Protein AF-A0A7V4M4A0-F1 (afdb_monomer)

Radius of gyration: 26.77 Å; Cα contacts (8 Å, |Δi|>4): 1005; chains: 1; bounding box: 68×68×78 Å

Structure (mmCIF, N/CA/C/O backbone):
data_AF-A0A7V4M4A0-F1
#
_entry.id   AF-A0A7V4M4A0-F1
#
loop_
_atom_site.group_PDB
_atom_site.id
_atom_site.type_symbol
_atom_site.label_atom_id
_atom_site.label_alt_id
_atom_site.label_comp_id
_atom_site.label_asym_id
_atom_site.label_entity_id
_atom_site.label_seq_id
_atom_site.pdbx_PDB_ins_code
_atom_site.Cartn_x
_atom_site.Cartn_y
_atom_site.Cartn_z
_atom_site.occupancy
_atom_site.B_iso_or_equiv
_atom_site.auth_seq_id
_atom_site.auth_comp_id
_atom_site.auth_asym_id
_atom_site.auth_atom_id
_atom_site.pdbx_PDB_model_num
ATOM 1 N N . MET A 1 1 ? 25.056 16.901 38.809 1.00 36.78 1 MET A N 1
ATOM 2 C CA . MET A 1 1 ? 25.276 16.638 37.364 1.00 36.78 1 MET A CA 1
ATOM 3 C C . MET A 1 1 ? 24.576 15.373 36.858 1.00 36.78 1 MET A C 1
ATOM 5 O O . MET A 1 1 ? 24.394 15.278 35.654 1.00 36.78 1 MET A O 1
ATOM 9 N N . ALA A 1 2 ? 24.150 14.445 37.730 1.00 29.11 2 ALA A N 1
ATOM 10 C CA . ALA A 1 2 ? 23.311 13.299 37.349 1.00 29.11 2 ALA A CA 1
ATOM 11 C C . ALA A 1 2 ? 21.798 13.633 37.328 1.00 29.11 2 ALA A C 1
ATOM 13 O O . ALA A 1 2 ? 21.113 13.252 36.388 1.00 29.11 2 ALA A O 1
ATOM 14 N N . GLU A 1 3 ? 21.298 14.455 38.261 1.00 29.81 3 GLU A N 1
ATOM 15 C CA . GLU A 1 3 ? 19.869 14.844 38.322 1.00 29.81 3 GLU A CA 1
ATOM 16 C C . GLU A 1 3 ? 19.389 15.729 37.155 1.00 29.81 3 GLU A C 1
ATOM 18 O O . GLU A 1 3 ? 18.207 15.751 36.824 1.00 29.81 3 GLU A O 1
ATOM 23 N N . THR A 1 4 ? 20.288 16.447 36.475 1.00 33.97 4 THR A N 1
ATOM 24 C CA . THR A 1 4 ? 19.923 17.304 35.335 1.00 33.97 4 THR A CA 1
ATOM 25 C C . THR A 1 4 ? 19.740 16.543 34.017 1.00 33.97 4 THR A C 1
ATOM 27 O O . THR A 1 4 ? 19.188 17.108 33.074 1.00 33.97 4 THR A O 1
ATOM 30 N N . LEU A 1 5 ? 20.163 15.275 33.935 1.00 31.19 5 LEU A N 1
ATOM 31 C CA . LEU A 1 5 ? 19.999 14.438 32.738 1.00 31.19 5 LEU A CA 1
ATOM 32 C C . LEU A 1 5 ? 18.727 13.570 32.783 1.00 31.19 5 LEU A C 1
ATOM 34 O O . LEU A 1 5 ? 18.155 13.300 31.728 1.00 31.19 5 LEU A O 1
ATOM 38 N N . GLU A 1 6 ? 18.223 13.211 33.969 1.00 33.25 6 GLU A N 1
ATOM 39 C CA . GLU A 1 6 ? 16.968 12.449 34.115 1.00 33.25 6 GLU A CA 1
ATOM 40 C C . GLU A 1 6 ? 15.721 13.299 33.804 1.00 33.25 6 GLU A C 1
ATOM 42 O O . GLU A 1 6 ? 14.839 12.859 33.062 1.00 33.25 6 GLU A O 1
ATOM 47 N N . GLY A 1 7 ? 15.691 14.568 34.230 1.00 28.78 7 GLY A N 1
ATOM 48 C CA . GLY A 1 7 ? 14.547 15.462 33.982 1.00 28.78 7 GLY A CA 1
ATOM 49 C C . GLY A 1 7 ? 14.320 15.835 32.505 1.00 28.78 7 GLY A C 1
ATOM 50 O O . GLY A 1 7 ? 13.196 16.143 32.099 1.00 28.78 7 GLY A O 1
ATOM 51 N N . ALA A 1 8 ? 15.359 15.777 31.664 1.00 36.72 8 ALA A N 1
ATOM 52 C CA . ALA A 1 8 ? 15.239 16.052 30.229 1.00 36.72 8 ALA A CA 1
ATOM 53 C C . ALA A 1 8 ? 14.613 14.875 29.452 1.00 36.72 8 ALA A C 1
ATOM 55 O O . ALA A 1 8 ? 13.876 15.094 28.485 1.00 36.72 8 ALA A O 1
ATOM 56 N N . GLY A 1 9 ? 14.872 13.636 29.891 1.00 34.28 9 GLY A N 1
ATOM 57 C CA . GLY A 1 9 ? 14.317 12.413 29.302 1.00 34.28 9 GLY A CA 1
ATOM 58 C C . GLY A 1 9 ? 12.838 12.208 29.639 1.00 34.28 9 GLY A C 1
ATOM 59 O O . GLY A 1 9 ? 12.037 11.932 28.741 1.00 34.28 9 GLY A O 1
ATOM 60 N N . GLU A 1 10 ? 12.448 12.435 30.900 1.00 37.16 10 GLU A N 1
ATOM 61 C CA . GLU A 1 10 ? 11.044 12.353 31.338 1.00 37.16 10 GLU A CA 1
ATOM 62 C C . GLU A 1 10 ? 10.163 13.412 30.661 1.00 37.16 10 GLU A C 1
ATOM 64 O O . GLU A 1 10 ? 9.041 13.121 30.236 1.00 37.16 10 GLU A O 1
ATOM 69 N N . GLY A 1 11 ? 10.686 14.627 30.463 1.00 36.00 11 GLY A N 1
ATOM 70 C CA . GLY A 1 11 ? 9.971 15.704 29.780 1.00 36.00 11 GLY A CA 1
ATOM 71 C C . GLY A 1 11 ? 9.702 15.426 28.297 1.00 36.00 11 GLY A C 1
ATOM 72 O O . GLY A 1 11 ? 8.648 15.812 27.786 1.00 36.00 11 GLY A O 1
ATOM 73 N N . LEU A 1 12 ? 10.616 14.747 27.595 1.00 40.81 12 LEU A N 1
ATOM 74 C CA . LEU A 1 12 ? 10.435 14.370 26.190 1.00 40.81 12 LEU A CA 1
ATOM 75 C C . LEU A 1 12 ? 9.407 13.242 26.046 1.00 40.81 12 LEU A C 1
ATOM 77 O O . LEU A 1 12 ? 8.501 13.351 25.222 1.00 40.81 12 LEU A O 1
ATOM 81 N N . LEU A 1 13 ? 9.506 12.201 26.874 1.00 39.19 13 LEU A N 1
ATOM 82 C CA . LEU A 1 13 ? 8.596 11.053 26.851 1.00 39.19 13 LEU A CA 1
ATOM 83 C C . LEU A 1 13 ? 7.166 11.451 27.251 1.00 39.19 13 LEU A C 1
ATOM 85 O O . LEU A 1 13 ? 6.223 11.145 26.525 1.00 39.19 13 LEU A O 1
ATOM 89 N N . ALA A 1 14 ? 6.999 12.255 28.307 1.00 42.16 14 ALA A N 1
ATOM 90 C CA . ALA A 1 14 ? 5.688 12.765 28.714 1.00 42.16 14 ALA A CA 1
ATOM 91 C C . ALA A 1 14 ? 5.077 13.748 27.691 1.00 42.16 14 ALA A C 1
ATOM 93 O O . ALA A 1 14 ? 3.857 13.798 27.516 1.00 42.16 14 ALA A O 1
ATOM 94 N N . ARG A 1 15 ? 5.904 14.530 26.976 1.00 40.25 15 ARG A N 1
ATOM 95 C CA . ARG A 1 15 ? 5.452 15.380 25.855 1.00 40.25 15 ARG A CA 1
ATOM 96 C C . ARG A 1 15 ? 5.058 14.563 24.626 1.00 40.25 15 ARG A C 1
ATOM 98 O O . ARG A 1 15 ? 4.129 14.962 23.925 1.00 40.25 15 ARG A O 1
ATOM 105 N N . LEU A 1 16 ? 5.734 13.444 24.370 1.00 37.09 16 LEU A N 1
ATOM 106 C CA . LEU A 1 16 ? 5.383 12.509 23.304 1.00 37.09 16 LEU A CA 1
ATOM 107 C C . LEU A 1 16 ? 4.073 11.781 23.625 1.00 37.09 16 LEU A C 1
ATOM 109 O O . LEU A 1 16 ? 3.222 11.706 22.747 1.00 37.09 16 LEU A O 1
ATOM 113 N N . ASP A 1 17 ? 3.844 11.358 24.869 1.00 41.72 17 ASP A N 1
ATOM 114 C CA . ASP A 1 17 ? 2.595 10.698 25.278 1.00 41.72 17 ASP A CA 1
ATOM 115 C C . ASP A 1 17 ? 1.373 11.636 25.226 1.00 41.72 17 ASP A C 1
ATOM 117 O O . ASP A 1 17 ? 0.298 11.234 24.773 1.00 41.72 17 ASP A O 1
ATOM 121 N N . ARG A 1 18 ? 1.536 12.925 25.569 1.00 40.97 18 ARG A N 1
ATOM 122 C CA . ARG A 1 18 ? 0.473 13.945 25.420 1.00 40.97 18 ARG A CA 1
ATOM 123 C C . ARG A 1 18 ? 0.056 14.210 23.966 1.00 40.97 18 ARG A C 1
ATOM 125 O O . ARG A 1 18 ? -1.026 14.742 23.741 1.00 40.97 18 ARG A O 1
ATOM 132 N N . LEU A 1 19 ? 0.863 13.843 22.965 1.00 36.56 19 LEU A N 1
ATOM 133 C CA . LEU A 1 19 ? 0.510 14.017 21.547 1.00 36.56 19 LEU A CA 1
ATOM 134 C C . LEU A 1 19 ? -0.484 12.958 21.019 1.00 36.56 19 LEU A C 1
ATOM 136 O O . LEU A 1 19 ? -0.941 13.092 19.882 1.00 36.56 19 LEU A O 1
ATOM 140 N N . TYR A 1 20 ? -0.853 11.942 21.813 1.00 50.62 20 TYR A N 1
ATOM 141 C CA . TYR A 1 20 ? -1.631 10.771 21.362 1.00 50.62 20 TYR A CA 1
ATOM 142 C C . TYR A 1 20 ? -2.977 10.569 22.103 1.00 50.62 20 TYR A C 1
ATOM 144 O O . TYR A 1 20 ? -3.498 9.462 22.222 1.00 50.62 20 TYR A O 1
ATOM 152 N N . GLU A 1 21 ? -3.587 11.681 22.518 1.00 49.03 21 GLU A N 1
ATOM 153 C CA . GLU A 1 21 ? -4.715 11.866 23.458 1.00 49.03 21 GLU A CA 1
ATOM 154 C C . GLU A 1 21 ? -6.054 11.129 23.169 1.00 49.03 21 GLU A C 1
ATOM 156 O O . GLU A 1 21 ? -6.965 11.175 23.992 1.00 49.03 21 GLU A O 1
ATOM 161 N N . PHE A 1 22 ? -6.221 10.422 22.040 1.00 51.25 22 PHE A N 1
ATOM 162 C CA . PHE A 1 22 ? -7.538 9.906 21.602 1.00 51.25 22 PHE A CA 1
ATOM 163 C C . PHE A 1 22 ? -7.624 8.398 21.370 1.00 51.25 22 PHE A C 1
ATOM 165 O O . PHE A 1 22 ? -8.624 7.921 20.850 1.00 51.25 22 PHE A O 1
ATOM 172 N N . GLU A 1 23 ? -6.628 7.586 21.713 1.00 56.84 23 GLU A N 1
ATOM 173 C CA . GLU A 1 23 ? -6.704 6.141 21.424 1.00 56.84 23 GLU A CA 1
ATOM 174 C C . GLU A 1 23 ? -7.840 5.415 22.166 1.00 56.84 23 GLU A C 1
ATOM 176 O O . GLU A 1 23 ? -8.281 4.367 21.699 1.00 56.84 23 GLU A O 1
ATOM 181 N N . ARG A 1 24 ? -8.341 5.984 23.274 1.00 60.22 24 ARG A N 1
ATOM 182 C CA . ARG A 1 24 ? -9.345 5.368 24.163 1.00 60.22 24 ARG A CA 1
ATOM 183 C C . ARG A 1 24 ? -10.672 6.111 24.285 1.00 60.22 24 ARG A C 1
ATOM 185 O O . ARG A 1 24 ? -11.558 5.649 24.995 1.00 60.22 24 ARG A O 1
ATOM 192 N N . GLN A 1 25 ? -10.819 7.235 23.593 1.00 64.31 25 GLN A N 1
ATOM 193 C CA . GLN A 1 25 ? -11.989 8.101 23.699 1.00 64.31 25 GLN A CA 1
ATOM 194 C C . GLN A 1 25 ? -12.387 8.669 22.329 1.00 64.31 25 GLN A C 1
ATOM 196 O O . GLN A 1 25 ? -11.543 8.715 21.427 1.00 64.31 25 GLN A O 1
ATOM 201 N N . PRO A 1 26 ? -13.659 9.073 22.145 1.00 69.50 26 PRO A N 1
ATOM 202 C CA . PRO A 1 26 ? -14.105 9.758 20.938 1.00 69.50 26 PRO A CA 1
ATOM 203 C C . PRO A 1 26 ? -13.235 10.971 20.599 1.00 69.50 26 PRO A C 1
ATOM 205 O O . PRO A 1 26 ? -12.812 11.714 21.481 1.00 69.50 26 PRO A O 1
ATOM 208 N N . VAL A 1 27 ? -12.987 11.177 19.307 1.00 72.12 27 VAL A N 1
ATOM 209 C CA . VAL A 1 27 ? -12.293 12.372 18.808 1.00 72.12 27 VAL A CA 1
ATOM 210 C C . VAL A 1 27 ? -13.192 13.600 18.970 1.00 72.12 27 VAL A C 1
ATOM 212 O O . VAL A 1 27 ? -14.346 13.568 18.546 1.00 72.12 27 VAL A O 1
ATOM 215 N N . THR A 1 28 ? -12.652 14.680 19.536 1.00 74.50 28 THR A N 1
ATOM 216 C CA . THR A 1 28 ? -13.343 15.968 19.694 1.00 74.50 28 THR A CA 1
ATOM 217 C C . THR A 1 28 ? -13.370 16.784 18.395 1.00 74.50 28 THR A C 1
ATOM 219 O O . THR A 1 28 ? -12.503 16.644 17.525 1.00 74.50 28 THR A O 1
ATOM 222 N N . ASP A 1 29 ? -14.359 17.673 18.260 1.00 72.56 29 ASP A N 1
ATOM 223 C CA . ASP A 1 29 ? -14.612 18.427 17.022 1.00 72.56 29 ASP A CA 1
ATOM 224 C C . ASP A 1 29 ? -13.440 19.329 16.586 1.00 72.56 29 ASP A C 1
ATOM 226 O O . ASP A 1 29 ? -13.189 19.500 15.389 1.00 72.56 29 ASP A O 1
ATOM 230 N N . ASP A 1 30 ? -12.660 19.853 17.537 1.00 71.62 30 ASP A N 1
ATOM 231 C CA . ASP A 1 30 ? -11.490 20.706 17.283 1.00 71.62 30 ASP A CA 1
ATOM 232 C C . ASP A 1 30 ? -10.312 19.952 16.633 1.00 71.62 30 ASP A C 1
ATOM 234 O O . ASP A 1 30 ? -9.398 20.570 16.071 1.00 71.62 30 ASP A O 1
ATOM 238 N N . LYS A 1 31 ? -10.341 18.613 16.669 1.00 75.00 31 LYS A N 1
ATOM 239 C CA . LYS A 1 31 ? -9.304 17.728 16.117 1.00 75.00 31 LYS A CA 1
ATOM 240 C C . LYS A 1 31 ? -9.675 17.126 14.762 1.00 75.00 31 LYS A C 1
ATOM 242 O O . LYS A 1 31 ? -8.852 16.420 14.170 1.00 75.00 31 LYS A O 1
ATOM 247 N N . LEU A 1 32 ? -10.879 17.398 14.249 1.00 79.94 32 LEU A N 1
ATOM 248 C CA . LEU A 1 32 ? -11.332 16.871 12.962 1.00 79.94 32 LEU A CA 1
ATOM 249 C C . LEU A 1 32 ? -10.499 17.416 11.795 1.00 79.94 32 LEU A C 1
ATOM 251 O O . LEU A 1 32 ? -10.220 18.614 11.686 1.00 79.94 32 LEU A O 1
ATOM 255 N N . GLN A 1 33 ? -10.169 16.532 10.859 1.00 81.62 33 GLN A N 1
ATOM 256 C CA . GLN A 1 33 ? -9.260 16.821 9.756 1.00 81.62 33 GLN A CA 1
ATOM 257 C C . GLN A 1 33 ? -10.011 17.152 8.452 1.00 81.62 33 GLN A C 1
ATOM 259 O O . GLN A 1 33 ? -11.115 16.652 8.208 1.00 81.62 33 GLN A O 1
ATOM 264 N N . PRO A 1 34 ? -9.464 18.039 7.599 1.00 80.69 34 PRO A N 1
ATOM 265 C CA . PRO A 1 34 ? -10.034 18.337 6.285 1.00 80.69 34 PRO A CA 1
ATOM 266 C C . PRO A 1 34 ? -9.833 17.172 5.303 1.00 80.69 34 PRO A C 1
ATOM 268 O O . PRO A 1 34 ? -8.955 16.342 5.494 1.00 80.69 34 PRO A O 1
ATOM 271 N N . GLY A 1 35 ? -10.594 17.140 4.206 1.00 77.69 35 GLY A N 1
ATOM 272 C CA . GLY A 1 35 ? -10.489 16.080 3.192 1.00 77.69 35 GLY A CA 1
ATOM 273 C C . GLY A 1 35 ? -9.088 15.904 2.589 1.00 77.69 35 GLY A C 1
ATOM 274 O O . GLY A 1 35 ? -8.631 14.782 2.408 1.00 77.69 35 GLY A O 1
ATOM 275 N N . ALA A 1 36 ? -8.357 17.007 2.384 1.00 78.69 36 ALA A N 1
ATOM 276 C CA . ALA A 1 36 ? -6.980 16.980 1.882 1.00 78.69 36 ALA A CA 1
ATOM 277 C C . ALA A 1 36 ? -6.018 16.168 2.770 1.00 78.69 36 ALA A C 1
ATOM 279 O O . ALA A 1 36 ? -5.083 15.563 2.257 1.00 78.69 36 ALA A O 1
ATOM 280 N N . TYR A 1 37 ? -6.267 16.111 4.085 1.00 82.31 37 TYR A N 1
ATOM 281 C CA . TYR A 1 37 ? -5.500 15.254 4.990 1.00 82.31 37 TYR A CA 1
ATOM 282 C C . TYR A 1 37 ? -5.678 13.777 4.621 1.00 82.31 37 TYR A C 1
ATOM 284 O O . TYR A 1 37 ? -4.694 13.063 4.473 1.00 82.31 37 TYR A O 1
ATOM 292 N N . PHE A 1 38 ? -6.920 13.337 4.398 1.00 84.81 38 PHE A N 1
ATOM 293 C CA . PHE A 1 38 ? -7.221 11.959 4.005 1.00 84.81 38 PHE A CA 1
ATOM 294 C C . PHE A 1 38 ? -6.651 11.630 2.628 1.00 84.81 38 PHE A C 1
ATOM 296 O O . PHE A 1 38 ? -6.048 10.577 2.471 1.00 84.81 38 PHE A O 1
ATOM 303 N N . ALA A 1 39 ? -6.765 12.545 1.660 1.00 86.00 39 ALA A N 1
ATOM 304 C CA . ALA A 1 39 ? -6.160 12.361 0.343 1.00 86.00 39 ALA A CA 1
ATOM 305 C C . ALA A 1 39 ? -4.638 12.156 0.442 1.00 86.00 39 ALA A C 1
ATOM 307 O O . ALA A 1 39 ? -4.105 11.231 -0.164 1.00 86.00 39 ALA A O 1
ATOM 308 N N . GLY A 1 40 ? -3.947 12.977 1.243 1.00 81.12 40 GLY A N 1
ATOM 309 C CA . GLY A 1 40 ? -2.503 12.866 1.459 1.00 81.12 40 GLY A CA 1
ATOM 310 C C . GLY A 1 40 ? -2.094 11.581 2.179 1.00 81.12 40 GLY A C 1
ATOM 311 O O . GLY A 1 40 ? -1.136 10.938 1.760 1.00 81.12 40 GLY A O 1
ATOM 312 N N . VAL A 1 41 ? -2.833 11.179 3.218 1.00 82.12 41 VAL A N 1
ATOM 313 C CA . VAL A 1 41 ? -2.583 9.925 3.949 1.00 82.12 41 VAL A CA 1
ATOM 314 C C . VAL A 1 41 ? -2.772 8.711 3.036 1.00 82.12 41 VAL A C 1
ATOM 316 O O . VAL A 1 41 ? -1.855 7.905 2.931 1.00 82.12 41 VAL A O 1
ATOM 319 N N . TYR A 1 42 ? -3.896 8.613 2.315 1.00 87.06 42 TYR A N 1
ATOM 320 C CA . TYR A 1 42 ? -4.141 7.492 1.398 1.00 87.06 42 TYR A CA 1
ATOM 321 C C . TYR A 1 42 ? -3.139 7.457 0.246 1.00 87.06 42 TYR A C 1
ATOM 323 O O . TYR A 1 42 ? -2.686 6.384 -0.136 1.00 87.06 42 TYR A O 1
ATOM 331 N N . SER A 1 43 ? -2.751 8.621 -0.279 1.00 86.25 43 SER A N 1
ATOM 332 C CA . SER A 1 43 ? -1.691 8.700 -1.287 1.00 86.25 43 SER A CA 1
ATOM 333 C C . SER A 1 43 ? -0.365 8.167 -0.734 1.00 86.25 43 SER A C 1
ATOM 335 O O . SER A 1 43 ? 0.247 7.296 -1.337 1.00 86.25 43 SER A O 1
ATOM 337 N N . GLY A 1 44 ? 0.075 8.648 0.431 1.00 78.19 44 GLY A N 1
ATOM 338 C CA . GLY A 1 44 ? 1.350 8.233 1.028 1.00 78.19 44 GLY A CA 1
ATOM 339 C C . GLY A 1 44 ? 1.390 6.775 1.489 1.00 78.19 44 GLY A C 1
ATOM 340 O O . GLY A 1 44 ? 2.465 6.181 1.507 1.00 78.19 44 GLY A O 1
ATOM 341 N N . GLU A 1 45 ? 0.243 6.203 1.860 1.00 83.56 45 GLU A N 1
ATOM 342 C CA . GLU A 1 45 ? 0.147 4.815 2.320 1.00 83.56 45 GLU A CA 1
ATOM 343 C C . GLU A 1 45 ? 0.085 3.804 1.168 1.00 83.56 45 GLU A C 1
ATOM 345 O O . GLU A 1 45 ? 0.679 2.735 1.295 1.00 83.56 45 GLU A O 1
ATOM 350 N N . HIS A 1 46 ? -0.601 4.138 0.065 1.00 88.88 46 HIS A N 1
ATOM 351 C CA . HIS A 1 46 ? -0.891 3.207 -1.038 1.00 88.88 46 HIS A CA 1
ATOM 352 C C . HIS A 1 46 ? -0.108 3.475 -2.328 1.00 88.88 46 HIS A C 1
ATOM 354 O O . HIS A 1 46 ? -0.149 2.662 -3.244 1.00 88.88 46 HIS A O 1
ATOM 360 N N . ILE A 1 47 ? 0.618 4.589 -2.438 1.00 89.75 47 ILE A N 1
ATOM 361 C CA . ILE A 1 47 ? 1.701 4.709 -3.423 1.00 89.75 47 ILE A CA 1
ATOM 362 C C . ILE A 1 47 ? 2.946 4.156 -2.736 1.00 89.75 47 ILE A C 1
ATOM 364 O O . ILE A 1 47 ? 3.736 4.893 -2.146 1.00 89.75 47 ILE A O 1
ATOM 368 N N . ALA A 1 48 ? 3.039 2.835 -2.719 1.00 86.44 48 ALA A N 1
ATOM 369 C CA . ALA A 1 48 ? 3.873 2.085 -1.804 1.00 86.44 48 ALA A CA 1
ATOM 370 C C . ALA A 1 48 ? 4.906 1.215 -2.535 1.00 86.44 48 ALA A C 1
ATOM 372 O O . ALA A 1 48 ? 5.026 1.176 -3.763 1.00 86.44 48 ALA A O 1
ATOM 373 N N . ALA A 1 49 ? 5.747 0.548 -1.748 1.00 82.25 49 ALA A N 1
ATOM 374 C CA . ALA A 1 49 ? 6.713 -0.415 -2.272 1.00 82.25 49 ALA A CA 1
ATOM 375 C C . ALA A 1 49 ? 6.031 -1.660 -2.858 1.00 82.25 49 ALA A C 1
ATOM 377 O O . ALA A 1 49 ? 6.578 -2.299 -3.762 1.00 82.25 49 ALA A O 1
ATOM 378 N N . THR A 1 50 ? 4.846 -2.001 -2.346 1.00 85.06 50 THR A N 1
ATOM 379 C CA . THR A 1 50 ? 4.025 -3.114 -2.828 1.00 85.06 50 THR A CA 1
ATOM 380 C C . THR A 1 50 ? 3.726 -3.002 -4.317 1.00 85.06 50 THR A C 1
ATOM 382 O O . THR A 1 50 ? 3.663 -4.020 -4.995 1.00 85.06 50 THR A O 1
ATOM 385 N N . GLU A 1 51 ? 3.616 -1.787 -4.847 1.00 91.44 51 GLU A N 1
ATOM 386 C CA . GLU A 1 51 ? 3.199 -1.495 -6.215 1.00 91.44 51 GLU A CA 1
ATOM 387 C C . GLU A 1 51 ? 4.206 -2.025 -7.231 1.00 91.44 51 GLU A C 1
ATOM 389 O O . GLU A 1 51 ? 3.806 -2.567 -8.261 1.00 91.44 51 GLU A O 1
ATOM 394 N N . PHE A 1 52 ? 5.502 -1.944 -6.909 1.00 88.88 52 PHE A N 1
ATOM 395 C CA . PHE A 1 52 ? 6.565 -2.516 -7.736 1.00 88.88 52 PHE A CA 1
ATOM 396 C C . PHE A 1 52 ? 6.482 -4.044 -7.803 1.00 88.88 52 PHE A C 1
ATOM 398 O O . PHE A 1 52 ? 6.743 -4.623 -8.854 1.00 88.88 52 PHE A O 1
ATOM 405 N N . VAL A 1 53 ? 6.099 -4.693 -6.698 1.00 88.12 53 VAL A N 1
ATOM 406 C CA . VAL A 1 53 ? 5.977 -6.157 -6.626 1.00 88.12 53 VAL A CA 1
ATOM 407 C C . VAL A 1 53 ? 4.691 -6.620 -7.313 1.00 88.12 53 VAL A C 1
ATOM 409 O O . VAL A 1 53 ? 4.720 -7.508 -8.158 1.00 88.12 53 VAL A O 1
ATOM 412 N N . ILE A 1 54 ? 3.555 -6.010 -6.972 1.00 91.06 54 ILE A N 1
ATOM 413 C CA . ILE A 1 54 ? 2.228 -6.419 -7.442 1.00 91.06 54 ILE A CA 1
ATOM 414 C C . ILE A 1 54 ? 2.059 -6.138 -8.939 1.00 91.06 54 ILE A C 1
ATOM 416 O O . ILE A 1 54 ? 1.575 -7.003 -9.668 1.00 91.06 54 ILE A O 1
ATOM 420 N N . GLY A 1 55 ? 2.500 -4.973 -9.426 1.00 91.06 55 GLY A N 1
ATOM 421 C CA . GLY A 1 55 ? 2.427 -4.656 -10.854 1.00 91.06 55 GLY A CA 1
ATOM 422 C C . GLY A 1 55 ? 3.205 -5.655 -11.716 1.00 91.06 55 GLY A C 1
ATOM 423 O O . GLY A 1 55 ? 2.687 -6.150 -12.720 1.00 91.06 55 GLY A O 1
ATOM 424 N N . ALA A 1 56 ? 4.412 -6.029 -11.278 1.00 89.06 56 ALA A N 1
ATOM 425 C CA . ALA A 1 56 ? 5.220 -7.073 -11.908 1.00 89.06 56 ALA A CA 1
ATOM 426 C C . ALA A 1 56 ? 4.608 -8.482 -11.756 1.00 89.06 56 ALA A C 1
ATOM 428 O O . ALA A 1 56 ? 4.750 -9.335 -12.639 1.00 89.06 56 ALA A O 1
ATOM 429 N N . ALA A 1 57 ? 3.885 -8.738 -10.664 1.00 87.75 57 ALA A N 1
ATOM 430 C CA . ALA A 1 57 ? 3.209 -10.009 -10.442 1.00 87.75 57 ALA A CA 1
ATOM 431 C C . ALA A 1 57 ? 2.095 -10.257 -11.472 1.00 87.75 57 ALA A C 1
ATOM 433 O O . ALA A 1 57 ? 1.996 -11.374 -11.968 1.00 87.75 57 ALA A O 1
ATOM 434 N N . PHE A 1 58 ? 1.307 -9.250 -11.874 1.00 90.56 58 PHE A N 1
ATOM 435 C CA . PHE A 1 58 ? 0.275 -9.449 -12.911 1.00 90.56 58 PHE A CA 1
ATOM 436 C C . PHE A 1 58 ? 0.851 -9.875 -14.263 1.00 90.56 58 PHE A C 1
ATOM 438 O O . PHE A 1 58 ? 0.231 -10.664 -14.974 1.00 90.56 58 PHE A O 1
ATOM 445 N N . VAL A 1 59 ? 2.048 -9.387 -14.600 1.00 90.50 59 VAL A N 1
ATOM 446 C CA . VAL A 1 59 ? 2.801 -9.849 -15.774 1.00 90.50 59 VAL A CA 1
ATOM 447 C C . VAL A 1 59 ? 3.213 -11.312 -15.589 1.00 90.50 59 VAL A C 1
ATOM 449 O O . VAL A 1 59 ? 2.959 -12.149 -16.451 1.00 90.50 59 VAL A O 1
ATOM 452 N N . SER A 1 60 ? 3.793 -11.641 -14.433 1.00 85.88 60 SER A N 1
ATOM 453 C CA . SER A 1 60 ? 4.322 -12.983 -14.146 1.00 85.88 60 SER A CA 1
ATOM 454 C C . SER A 1 60 ? 3.236 -14.062 -14.032 1.00 85.88 60 SER A C 1
ATOM 456 O O . SER A 1 60 ? 3.455 -15.199 -14.439 1.00 85.88 60 SER A O 1
ATOM 458 N N . PHE A 1 61 ? 2.051 -13.717 -13.523 1.00 86.31 61 PHE A N 1
ATOM 459 C CA . PHE A 1 61 ? 0.908 -14.627 -13.384 1.00 86.31 61 PHE A CA 1
ATOM 460 C C . PHE A 1 61 ? -0.010 -14.658 -14.620 1.00 86.31 61 PHE A C 1
ATOM 462 O O . PHE A 1 61 ? -1.135 -15.156 -14.550 1.00 86.31 61 PHE A O 1
ATOM 469 N N . GLY A 1 62 ? 0.476 -14.166 -15.767 1.00 86.00 62 GLY A N 1
ATOM 470 C CA . GLY A 1 62 ? -0.172 -14.379 -17.062 1.00 86.00 62 GLY A CA 1
ATOM 471 C C . GLY A 1 62 ? -1.514 -13.668 -17.206 1.00 86.00 62 GLY A C 1
ATOM 472 O O . GLY A 1 62 ? -2.408 -14.185 -17.875 1.00 86.00 62 GLY A O 1
ATOM 473 N N . ALA A 1 63 ? -1.683 -12.500 -16.582 1.00 92.06 63 ALA A N 1
ATOM 474 C CA . ALA A 1 63 ? -2.879 -11.699 -16.804 1.00 92.06 63 ALA A CA 1
ATOM 475 C C . ALA A 1 63 ? -2.893 -11.143 -18.237 1.00 92.06 63 ALA A C 1
ATOM 477 O O . ALA A 1 63 ? -1.851 -10.778 -18.790 1.00 92.06 63 ALA A O 1
ATOM 478 N N . ALA A 1 64 ? -4.077 -11.069 -18.845 1.00 95.25 64 ALA A N 1
ATOM 479 C CA . ALA A 1 64 ? -4.266 -10.395 -20.127 1.00 95.25 64 ALA A CA 1
ATOM 480 C C . ALA A 1 64 ? -4.405 -8.875 -19.932 1.00 95.25 64 ALA A C 1
ATOM 482 O O . ALA A 1 64 ? -4.918 -8.415 -18.913 1.00 95.25 64 ALA A O 1
ATOM 483 N N . ALA A 1 65 ? -4.002 -8.073 -20.924 1.00 96.00 65 ALA A N 1
ATOM 484 C CA . ALA A 1 65 ? -4.045 -6.608 -20.820 1.00 96.00 65 ALA A CA 1
ATOM 485 C C . ALA A 1 65 ? -5.445 -6.048 -20.489 1.00 96.00 65 ALA A C 1
ATOM 487 O O . ALA A 1 65 ? -5.571 -5.141 -19.665 1.00 96.00 65 ALA A O 1
ATOM 488 N N . SER A 1 66 ? -6.505 -6.605 -21.088 1.00 95.44 66 SER A N 1
ATOM 489 C CA . SER A 1 66 ? -7.897 -6.233 -20.785 1.00 95.44 66 SER A CA 1
ATOM 490 C C . SER A 1 66 ? -8.277 -6.538 -19.343 1.00 95.44 66 SER A C 1
ATOM 492 O O . SER A 1 66 ? -8.935 -5.728 -18.692 1.00 95.44 66 SER A O 1
ATOM 494 N N . ASP A 1 67 ? -7.832 -7.687 -18.847 1.00 96.38 67 ASP A N 1
ATOM 495 C CA . ASP A 1 67 ? -8.154 -8.193 -17.519 1.00 96.38 67 ASP A CA 1
ATOM 496 C C . ASP A 1 67 ? -7.489 -7.338 -16.449 1.00 96.38 67 ASP A C 1
ATOM 498 O O . ASP A 1 67 ? -8.122 -7.007 -15.449 1.00 96.38 67 ASP A O 1
ATOM 502 N N . VAL A 1 68 ? -6.251 -6.905 -16.703 1.00 96.50 68 VAL A N 1
ATOM 503 C CA . VAL A 1 68 ? -5.545 -5.958 -15.840 1.00 96.50 68 VAL A CA 1
ATOM 504 C C . VAL A 1 68 ? -6.270 -4.618 -15.811 1.00 96.50 68 VAL A C 1
ATOM 506 O O . VAL A 1 68 ? -6.694 -4.185 -14.746 1.00 96.50 68 VAL A O 1
ATOM 509 N N . LEU A 1 69 ? -6.479 -3.961 -16.955 1.00 96.56 69 LEU A N 1
ATOM 510 C CA . LEU A 1 69 ? -7.063 -2.615 -16.949 1.00 96.56 69 LEU A CA 1
ATOM 511 C C . LEU A 1 69 ? -8.495 -2.594 -16.401 1.00 96.56 69 LEU A C 1
ATOM 513 O O . LEU A 1 69 ? -8.810 -1.802 -15.513 1.00 96.56 69 LEU A O 1
ATOM 517 N N . ALA A 1 70 ? -9.370 -3.463 -16.906 1.00 97.31 70 ALA A N 1
ATOM 518 C CA . ALA A 1 70 ? -10.764 -3.478 -16.482 1.00 97.31 70 ALA A CA 1
ATOM 519 C C . ALA A 1 70 ? -10.909 -4.043 -15.061 1.00 97.31 70 ALA A C 1
ATOM 521 O O . ALA A 1 70 ? -11.698 -3.523 -14.269 1.00 97.31 70 ALA A O 1
ATOM 522 N N . GLY A 1 71 ? -10.130 -5.073 -14.714 1.00 97.38 71 GLY A N 1
ATOM 523 C CA . GLY A 1 71 ? -10.153 -5.670 -13.384 1.00 97.38 71 GLY A CA 1
ATOM 524 C C . GLY A 1 71 ? -9.696 -4.681 -12.317 1.00 97.38 71 GLY A C 1
ATOM 525 O O . GLY A 1 71 ? -10.393 -4.494 -11.321 1.00 97.38 71 GLY A O 1
ATOM 526 N N . LEU A 1 72 ? -8.590 -3.966 -12.552 1.00 97.38 72 LEU A N 1
ATOM 527 C CA . LEU A 1 72 ? -8.118 -2.927 -11.635 1.00 97.38 72 LEU A CA 1
ATOM 528 C C . LEU A 1 72 ? -9.113 -1.774 -11.512 1.00 97.38 72 LEU A C 1
ATOM 530 O O . LEU A 1 72 ? -9.292 -1.262 -10.410 1.00 97.38 72 LEU A O 1
ATOM 534 N N . LEU A 1 73 ? -9.785 -1.370 -12.594 1.00 97.44 73 LEU A N 1
ATOM 535 C CA . LEU A 1 73 ? -10.808 -0.322 -12.536 1.00 97.44 73 LEU A CA 1
ATOM 536 C C . LEU A 1 73 ? -11.957 -0.726 -11.598 1.00 97.44 73 LEU A C 1
ATOM 538 O O . LEU A 1 73 ? -12.318 0.022 -10.690 1.00 97.44 73 LEU A O 1
ATOM 542 N N . VAL A 1 74 ? -12.504 -1.929 -11.795 1.00 98.06 74 VAL A N 1
ATOM 543 C CA . VAL A 1 74 ? -13.646 -2.430 -11.019 1.00 98.06 74 VAL A CA 1
ATOM 544 C C . VAL A 1 74 ? -13.252 -2.723 -9.573 1.00 98.06 74 VAL A C 1
ATOM 546 O O . VAL A 1 74 ? -13.934 -2.276 -8.653 1.00 98.06 74 VAL A O 1
ATOM 549 N N . GLY A 1 75 ? -12.146 -3.432 -9.348 1.00 97.06 75 GLY A N 1
ATOM 550 C CA . GLY A 1 75 ? -11.704 -3.802 -8.003 1.00 97.06 75 GLY A CA 1
ATOM 551 C C . GLY A 1 75 ? -11.369 -2.592 -7.131 1.00 97.06 75 GLY A C 1
ATOM 552 O O . GLY A 1 75 ? -11.810 -2.514 -5.982 1.00 97.06 75 GLY A O 1
ATOM 553 N N . ASN A 1 76 ? -10.681 -1.593 -7.694 1.00 97.81 76 ASN A N 1
ATOM 554 C CA . ASN A 1 76 ? -10.391 -0.349 -6.979 1.00 97.81 76 ASN A CA 1
ATOM 555 C C . ASN A 1 76 ? -11.660 0.464 -6.700 1.00 97.81 76 ASN A C 1
ATOM 557 O O . ASN A 1 76 ? -11.798 1.015 -5.607 1.00 97.81 76 ASN A O 1
ATOM 561 N N . LEU A 1 77 ? -12.624 0.502 -7.628 1.00 97.94 77 LEU A N 1
ATOM 562 C CA . LEU A 1 77 ? -13.922 1.125 -7.369 1.00 97.94 77 LEU A CA 1
ATOM 563 C C . LEU A 1 77 ? -14.642 0.448 -6.194 1.00 97.94 77 LEU A C 1
ATOM 565 O O . LEU A 1 77 ? -15.121 1.141 -5.297 1.00 97.94 77 LEU A O 1
ATOM 569 N N . LEU A 1 78 ? -14.680 -0.887 -6.158 1.00 97.38 78 LEU A N 1
ATOM 570 C CA . LEU A 1 78 ? -15.283 -1.642 -5.054 1.00 97.38 78 LEU A CA 1
ATOM 571 C C . LEU A 1 78 ? -14.602 -1.338 -3.713 1.00 97.38 78 LEU A C 1
ATOM 573 O O . LEU A 1 78 ? -15.291 -1.184 -2.700 1.00 97.38 78 LEU A O 1
ATOM 577 N N . ALA A 1 79 ? -13.275 -1.195 -3.696 1.00 96.81 79 ALA A N 1
ATOM 578 C CA . ALA A 1 79 ? -12.536 -0.804 -2.498 1.00 96.81 79 ALA A CA 1
ATOM 579 C C . ALA A 1 79 ? -12.936 0.607 -2.030 1.00 96.81 79 ALA A C 1
ATOM 581 O O . ALA A 1 79 ? -13.364 0.779 -0.885 1.00 96.81 79 ALA A O 1
ATOM 582 N N . VAL A 1 80 ? -12.913 1.602 -2.927 1.00 97.88 80 VAL A N 1
ATOM 583 C CA . VAL A 1 80 ? -13.328 2.987 -2.620 1.00 97.88 80 VAL A CA 1
ATOM 584 C C . VAL A 1 80 ? -14.762 3.039 -2.096 1.00 97.88 80 VAL A C 1
ATOM 586 O O . VAL A 1 80 ? -15.037 3.719 -1.102 1.00 97.88 80 VAL A O 1
ATOM 589 N N . LEU A 1 81 ? -15.685 2.306 -2.722 1.00 97.69 81 LEU A N 1
ATOM 590 C CA . LEU A 1 81 ? -17.076 2.224 -2.278 1.00 97.69 81 LEU A CA 1
ATOM 591 C C . LEU A 1 81 ? -17.188 1.576 -0.895 1.00 97.69 81 LEU A C 1
ATOM 593 O O . LEU A 1 81 ? -17.940 2.070 -0.059 1.00 97.69 81 LEU A O 1
ATOM 597 N N . SER A 1 82 ? -16.401 0.538 -0.613 1.00 96.81 82 SER A N 1
ATOM 598 C CA . SER A 1 82 ? -16.378 -0.119 0.698 1.00 96.81 82 SER A CA 1
ATOM 599 C C . SER A 1 82 ? -15.932 0.845 1.807 1.00 96.81 82 SER A C 1
ATOM 601 O O . SER A 1 82 ? -16.580 0.937 2.853 1.00 96.81 82 SER A O 1
ATOM 603 N N . TRP A 1 83 ? -14.897 1.660 1.573 1.00 97.19 83 TRP A N 1
ATOM 604 C CA . TRP A 1 83 ? -14.540 2.725 2.518 1.00 97.19 83 TRP A CA 1
ATOM 605 C C . TRP A 1 83 ? -15.626 3.797 2.634 1.00 97.19 83 TRP A C 1
ATOM 607 O O . TRP A 1 83 ? -15.958 4.216 3.741 1.00 97.19 83 TRP A O 1
ATOM 617 N N . THR A 1 84 ? -16.174 4.252 1.507 1.00 96.19 84 THR A N 1
ATOM 618 C CA . THR A 1 84 ? -17.106 5.392 1.444 1.00 96.19 84 THR A CA 1
ATOM 619 C C . THR A 1 84 ? -18.466 5.083 2.054 1.00 96.19 84 THR A C 1
ATOM 621 O O . THR A 1 84 ? -19.046 5.941 2.716 1.00 96.19 84 THR A O 1
ATOM 624 N N . LEU A 1 85 ? -18.976 3.874 1.832 1.00 95.88 85 LEU A N 1
ATOM 625 C CA . LEU A 1 85 ? -20.333 3.482 2.206 1.00 95.88 85 LEU A CA 1
ATOM 626 C C . LEU A 1 85 ? -20.389 2.720 3.532 1.00 95.88 85 LEU A C 1
ATOM 628 O O . LEU A 1 85 ? -21.450 2.674 4.150 1.00 95.88 85 LEU A O 1
ATOM 632 N N . VAL A 1 86 ? -19.269 2.147 3.987 1.00 96.06 86 VAL A N 1
ATOM 633 C CA . VAL A 1 86 ? -19.242 1.291 5.181 1.00 96.06 86 VAL A CA 1
ATOM 634 C C . VAL A 1 86 ? -18.278 1.822 6.238 1.00 96.06 86 VAL A C 1
ATOM 636 O O . VAL A 1 86 ? -18.719 2.263 7.301 1.00 96.06 86 VAL A O 1
ATOM 639 N N . CYS A 1 87 ? -16.972 1.835 5.955 1.00 95.88 87 CYS A N 1
ATOM 640 C CA . CYS A 1 87 ? -15.964 2.159 6.968 1.00 95.88 87 CYS A CA 1
ATOM 641 C C . CYS A 1 87 ? -16.070 3.607 7.471 1.00 95.88 87 CYS A C 1
ATOM 643 O O . CYS A 1 87 ? -16.140 3.844 8.679 1.00 95.88 87 CYS A O 1
ATOM 645 N N . ALA A 1 88 ? -16.094 4.584 6.561 1.00 93.31 88 ALA A N 1
ATOM 646 C CA . ALA A 1 88 ? -16.122 5.998 6.920 1.00 93.31 88 ALA A CA 1
ATOM 647 C C . ALA A 1 88 ? -17.419 6.401 7.650 1.00 93.31 88 ALA A C 1
ATOM 649 O O . ALA A 1 88 ? -17.310 7.079 8.674 1.00 93.31 88 ALA A O 1
ATOM 650 N N . PRO A 1 89 ? -18.624 5.947 7.245 1.00 92.62 89 PRO A N 1
ATOM 651 C CA . PRO A 1 89 ? -19.847 6.195 8.006 1.00 92.62 89 PRO A CA 1
ATOM 652 C C . PRO A 1 89 ? -19.821 5.619 9.426 1.00 92.62 89 PRO A C 1
ATOM 654 O O . PRO A 1 89 ? -20.165 6.336 10.365 1.00 92.62 89 PRO A O 1
ATOM 657 N N . ILE A 1 90 ? -19.368 4.373 9.618 1.00 91.31 90 ILE A N 1
ATOM 658 C CA . ILE A 1 90 ? -19.290 3.759 10.958 1.00 91.31 90 ILE A CA 1
ATOM 659 C C . I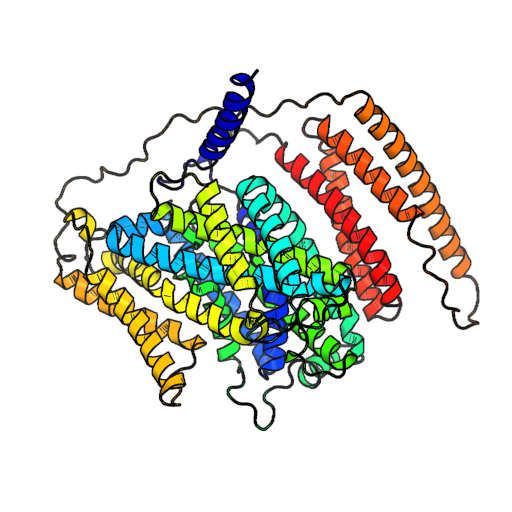LE A 1 90 ? -18.285 4.518 11.836 1.00 91.31 90 ILE A C 1
ATOM 661 O O . ILE A 1 90 ? -18.575 4.838 12.992 1.00 91.31 90 ILE A O 1
ATOM 665 N N . ALA A 1 91 ? -17.118 4.864 11.291 1.00 90.12 91 ALA A N 1
ATOM 666 C CA . ALA A 1 91 ? -16.100 5.636 11.999 1.00 90.12 91 ALA A CA 1
ATOM 667 C C . ALA A 1 91 ? -16.576 7.053 12.357 1.00 90.12 91 ALA A C 1
ATOM 669 O O . ALA A 1 91 ? -16.314 7.540 13.456 1.00 90.12 91 ALA A O 1
ATOM 670 N N . TYR A 1 92 ? -17.302 7.705 11.446 1.00 88.19 92 TYR A N 1
ATOM 671 C CA . TYR A 1 92 ? -17.879 9.032 11.641 1.00 88.19 92 TYR A CA 1
ATOM 672 C C . TYR A 1 92 ? -18.936 9.035 12.751 1.00 88.19 92 TYR A C 1
ATOM 674 O O . TYR A 1 92 ? -18.917 9.915 13.605 1.00 88.19 92 TYR A O 1
ATOM 682 N N . GLN A 1 93 ? -19.830 8.041 12.765 1.00 87.12 93 GLN A N 1
ATOM 683 C CA . GLN A 1 93 ? -20.900 7.943 13.762 1.00 87.12 93 GLN A CA 1
ATOM 684 C C . GLN A 1 93 ? -20.380 7.555 15.149 1.00 87.12 93 GLN A C 1
ATOM 686 O O . GLN A 1 93 ? -20.891 8.029 16.157 1.00 87.12 93 GLN A O 1
ATOM 691 N N . THR A 1 94 ? -19.376 6.677 15.213 1.00 85.19 94 THR A N 1
ATOM 692 C CA . THR A 1 94 ? -18.878 6.147 16.492 1.00 85.19 94 THR A CA 1
ATOM 693 C C . THR A 1 94 ? -17.739 6.969 17.076 1.00 85.19 94 THR A C 1
ATOM 695 O O . THR A 1 94 ? -17.595 7.009 18.293 1.00 85.19 94 THR A O 1
ATOM 698 N N . ARG A 1 95 ? -16.908 7.597 16.233 1.00 85.50 95 ARG A N 1
ATOM 699 C CA . ARG A 1 95 ? -15.658 8.284 16.612 1.00 85.50 95 ARG A CA 1
ATOM 700 C C . ARG A 1 95 ? -14.652 7.405 17.366 1.00 85.50 95 ARG A C 1
ATOM 702 O O . ARG A 1 95 ? -13.706 7.922 17.958 1.00 85.50 95 ARG A O 1
ATOM 709 N N . LEU A 1 96 ? -14.820 6.084 17.313 1.00 81.00 96 LEU A N 1
ATOM 710 C CA . LEU A 1 96 ? -13.976 5.100 17.989 1.00 81.00 96 LEU A CA 1
ATOM 711 C C . LEU A 1 96 ? -13.022 4.418 17.008 1.00 81.00 96 LEU A C 1
ATOM 713 O O . LEU A 1 96 ? -13.244 4.400 15.799 1.00 81.00 96 LEU A O 1
ATOM 717 N N . THR A 1 97 ? -11.959 3.820 17.543 1.00 83.50 97 THR A N 1
ATOM 718 C CA . THR A 1 97 ? -11.177 2.829 16.798 1.00 83.50 97 THR A CA 1
ATOM 719 C C . THR A 1 97 ? -11.931 1.500 16.743 1.00 83.50 97 THR A C 1
ATOM 721 O O . THR A 1 97 ? -12.789 1.226 17.590 1.00 83.50 97 THR A O 1
ATOM 724 N N . LEU A 1 98 ? -11.557 0.641 15.790 1.00 84.06 98 LEU A N 1
ATOM 725 C CA . LEU A 1 98 ? -12.066 -0.729 15.717 1.00 84.06 98 LEU A CA 1
ATOM 726 C C . LEU A 1 98 ? -11.890 -1.468 17.046 1.00 84.06 98 LEU A C 1
ATOM 728 O O . LEU A 1 98 ? -12.819 -2.116 17.503 1.00 84.06 98 LEU A O 1
ATOM 732 N N . TYR A 1 99 ? -10.735 -1.334 17.699 1.00 79.56 99 TYR A N 1
ATOM 733 C CA . TYR A 1 99 ? -10.423 -2.059 18.933 1.00 79.56 99 TYR A CA 1
ATOM 734 C C . TYR A 1 99 ? -11.389 -1.728 20.073 1.00 79.56 99 TYR A C 1
ATOM 736 O O . TYR A 1 99 ? -11.838 -2.620 20.791 1.00 79.56 99 TYR A O 1
ATOM 744 N N . TRP A 1 100 ? -11.749 -0.452 20.228 1.00 76.25 100 TRP A N 1
ATOM 745 C CA . TRP A 1 100 ? -12.696 -0.032 21.262 1.00 76.25 100 TRP A CA 1
ATOM 746 C C . TRP A 1 100 ? -14.130 -0.396 20.928 1.00 76.25 100 TRP A C 1
ATOM 748 O O . TRP A 1 100 ? -14.886 -0.771 21.824 1.00 76.25 100 TRP A O 1
ATOM 758 N N . TYR A 1 101 ? -14.501 -0.327 19.651 1.00 83.56 101 TYR A N 1
ATOM 759 C CA . TYR A 1 101 ? -15.797 -0.823 19.214 1.00 83.56 101 TYR A CA 1
ATOM 760 C C . TYR A 1 101 ? -15.902 -2.337 19.448 1.00 83.56 101 TYR A C 1
ATOM 762 O O . TYR A 1 101 ? -16.863 -2.803 20.058 1.00 83.56 101 TYR A O 1
ATOM 770 N N . LEU A 1 102 ? -14.869 -3.090 19.057 1.00 83.31 102 LEU A N 1
ATOM 771 C CA . LEU A 1 102 ? -14.774 -4.535 19.226 1.00 83.31 102 LEU A CA 1
ATOM 772 C C . LEU A 1 102 ? -14.852 -4.933 20.697 1.00 83.31 102 LEU A C 1
ATOM 774 O O . LEU A 1 102 ? -15.611 -5.832 21.040 1.00 83.31 102 LEU A O 1
ATOM 778 N N . ARG A 1 103 ? -14.159 -4.215 21.586 1.00 81.56 103 ARG A N 1
ATOM 779 C CA . ARG A 1 103 ? -14.230 -4.459 23.032 1.00 81.56 103 ARG A CA 1
ATOM 780 C C . ARG A 1 103 ? -15.656 -4.364 23.577 1.00 81.56 103 ARG A C 1
ATOM 782 O O . ARG A 1 103 ? -16.005 -5.157 24.445 1.00 81.56 103 ARG A O 1
ATOM 789 N N . LYS A 1 104 ? -16.479 -3.444 23.057 1.00 79.31 104 LYS A N 1
ATOM 790 C CA . LYS A 1 104 ? -17.889 -3.278 23.457 1.00 79.31 104 LYS A CA 1
ATOM 791 C C . LYS A 1 104 ? -18.821 -4.359 22.902 1.00 79.31 104 LYS A C 1
ATOM 793 O O . LYS A 1 104 ? -19.889 -4.584 23.469 1.00 79.31 104 LYS A O 1
ATOM 798 N N . ILE A 1 105 ? -18.475 -4.998 21.788 1.00 84.75 105 ILE A N 1
ATOM 799 C CA . ILE A 1 105 ? -19.358 -5.997 21.170 1.00 84.75 105 ILE A CA 1
ATOM 800 C C . ILE A 1 105 ? -18.893 -7.422 21.455 1.00 84.75 105 ILE A C 1
ATOM 802 O O . ILE A 1 105 ? -19.724 -8.255 21.775 1.00 84.75 105 ILE A O 1
ATOM 806 N N . ALA A 1 106 ? -17.591 -7.703 21.411 1.00 83.69 106 ALA A N 1
ATOM 807 C CA . ALA A 1 106 ? -17.024 -9.044 21.524 1.00 83.69 106 ALA A CA 1
ATOM 808 C C . ALA A 1 106 ? -16.440 -9.362 22.917 1.00 83.69 106 ALA A C 1
ATOM 810 O O . ALA A 1 106 ? -16.230 -10.527 23.259 1.00 83.69 106 ALA A O 1
ATOM 811 N N . GLY A 1 107 ? -16.182 -8.331 23.724 1.00 78.00 107 GLY A N 1
ATOM 812 C CA . GLY A 1 107 ? -15.567 -8.448 25.044 1.00 78.00 107 GLY A CA 1
ATOM 813 C C . GLY A 1 107 ? -14.026 -8.398 25.028 1.00 78.00 107 GLY A C 1
ATOM 814 O O . GLY A 1 107 ? -13.392 -8.491 23.966 1.00 78.00 107 GLY A O 1
ATOM 815 N N . PRO A 1 108 ? -13.385 -8.217 26.202 1.00 73.62 108 PRO A N 1
ATOM 816 C CA . PRO A 1 108 ? -11.931 -8.090 26.322 1.00 73.62 108 PRO A CA 1
ATOM 817 C C . PRO A 1 108 ? -11.116 -9.261 25.756 1.00 73.62 108 PRO A C 1
ATOM 819 O O . PRO A 1 108 ? -10.107 -9.014 25.100 1.00 73.62 108 PRO A O 1
ATOM 822 N N . ALA A 1 109 ? -11.542 -10.512 25.963 1.00 74.06 109 ALA A N 1
ATOM 823 C CA . ALA A 1 109 ? -10.765 -11.689 25.554 1.00 74.06 109 ALA A CA 1
ATOM 824 C C . ALA A 1 109 ? -10.616 -11.802 24.024 1.00 74.06 109 ALA A C 1
ATOM 826 O O . ALA A 1 109 ? -9.502 -11.935 23.517 1.00 74.06 109 ALA A O 1
ATOM 827 N N . VAL A 1 110 ? -11.719 -11.660 23.277 1.00 82.19 110 VAL A N 1
ATOM 828 C CA . VAL A 1 110 ? -11.704 -11.677 21.799 1.00 82.19 110 VAL A CA 1
ATOM 829 C C . VAL A 1 110 ? -10.878 -10.518 21.253 1.00 82.19 110 VAL A C 1
ATOM 831 O O . VAL A 1 110 ? -10.126 -10.678 20.296 1.00 82.19 110 VAL A O 1
ATOM 834 N N . THR A 1 111 ? -10.971 -9.356 21.902 1.00 81.19 111 THR A N 1
ATOM 835 C CA . THR A 1 111 ? -10.207 -8.165 21.520 1.00 81.19 111 THR A CA 1
ATOM 836 C C . THR A 1 111 ? -8.700 -8.395 21.648 1.00 81.19 111 THR A C 1
ATOM 838 O O . THR A 1 111 ? -7.952 -7.992 20.762 1.00 81.19 111 THR A O 1
ATOM 841 N N . ILE A 1 112 ? -8.242 -9.064 22.713 1.00 80.75 112 ILE A N 1
ATOM 842 C CA . ILE A 1 112 ? -6.824 -9.417 22.892 1.00 80.75 112 ILE A CA 1
ATOM 843 C C . ILE A 1 112 ? -6.367 -10.371 21.785 1.00 80.75 112 ILE A C 1
ATOM 845 O O . ILE A 1 112 ? -5.377 -10.078 21.119 1.00 80.75 112 ILE A O 1
ATOM 849 N N . ALA A 1 113 ? -7.100 -11.463 21.546 1.00 84.75 113 ALA A N 1
ATOM 850 C CA . ALA A 1 113 ? -6.753 -12.438 20.509 1.00 84.75 113 ALA A CA 1
ATOM 851 C C . ALA A 1 113 ? -6.664 -11.789 19.117 1.00 84.75 113 ALA A C 1
ATOM 853 O O . ALA A 1 113 ? -5.685 -11.984 18.395 1.00 84.75 113 ALA A O 1
ATOM 854 N N . TYR A 1 114 ? -7.649 -10.954 18.774 1.00 86.81 114 TYR A N 1
ATOM 855 C CA . TYR A 1 114 ? -7.653 -10.182 17.535 1.00 86.81 114 TYR A CA 1
ATOM 856 C C . TYR A 1 114 ? -6.446 -9.248 17.435 1.00 86.81 114 TYR A C 1
ATOM 858 O O . TYR A 1 114 ? -5.780 -9.218 16.406 1.00 86.81 114 TYR A O 1
ATOM 866 N N . ASN A 1 115 ? -6.128 -8.510 18.501 1.00 85.00 115 ASN A N 1
ATOM 867 C CA . ASN A 1 115 ? -5.013 -7.567 18.494 1.00 85.00 115 ASN A CA 1
ATOM 868 C C . ASN A 1 115 ? -3.651 -8.254 18.378 1.00 85.00 115 ASN A C 1
ATOM 870 O O . ASN A 1 115 ? -2.802 -7.750 17.651 1.00 85.00 115 ASN A O 1
ATOM 874 N N . VAL A 1 116 ? -3.442 -9.404 19.027 1.00 86.94 116 VAL A N 1
ATOM 875 C CA . VAL A 1 116 ? -2.201 -10.183 18.862 1.00 86.94 116 VAL A CA 1
ATOM 876 C C . VAL A 1 116 ? -2.041 -10.624 17.409 1.00 86.94 116 VAL A C 1
ATOM 878 O O . VAL A 1 116 ? -0.996 -10.377 16.807 1.00 86.94 116 VAL A O 1
ATOM 881 N N . LEU A 1 117 ? -3.086 -11.218 16.823 1.00 89.62 117 LEU A N 1
ATOM 882 C CA . LEU A 1 117 ? -3.067 -11.632 15.419 1.00 89.62 117 LEU A CA 1
ATOM 883 C C . LEU A 1 117 ? -2.800 -10.438 14.496 1.00 89.62 117 LEU A C 1
ATOM 885 O O . LEU A 1 117 ? -1.934 -10.495 13.625 1.00 89.62 117 LEU A O 1
ATOM 889 N N . ASN A 1 118 ? -3.511 -9.336 14.722 1.00 87.44 118 ASN A N 1
ATOM 890 C CA . ASN A 1 118 ? -3.379 -8.123 13.935 1.00 87.44 118 ASN A CA 1
ATOM 891 C C . ASN A 1 118 ? -1.961 -7.536 14.019 1.00 87.44 118 ASN A C 1
ATOM 893 O O . ASN A 1 118 ? -1.411 -7.128 12.998 1.00 87.44 118 ASN A O 1
ATOM 897 N N . ALA A 1 119 ? -1.351 -7.531 15.208 1.00 86.81 119 ALA A N 1
ATOM 898 C CA . ALA A 1 119 ? 0.009 -7.047 15.419 1.00 86.81 119 ALA A CA 1
ATOM 899 C C . ALA A 1 119 ? 1.039 -7.882 14.646 1.00 86.81 119 ALA A C 1
ATOM 901 O O . ALA A 1 119 ? 1.868 -7.320 13.933 1.00 86.81 119 ALA A O 1
ATOM 902 N N . ILE A 1 120 ? 0.940 -9.215 14.724 1.00 90.81 120 ILE A N 1
ATOM 903 C CA . ILE A 1 120 ? 1.826 -10.138 13.999 1.00 90.81 120 ILE A CA 1
ATOM 904 C C . ILE A 1 120 ? 1.703 -9.924 12.489 1.00 90.81 120 ILE A C 1
ATOM 906 O O . ILE A 1 120 ? 2.712 -9.765 11.803 1.00 90.81 120 ILE A O 1
ATOM 910 N N . LEU A 1 121 ? 0.476 -9.867 11.965 1.00 91.19 121 LEU A N 1
ATOM 911 C CA . LEU A 1 121 ? 0.251 -9.685 10.532 1.00 91.19 121 LEU A CA 1
ATOM 912 C C . LEU A 1 121 ? 0.756 -8.322 10.033 1.00 91.19 121 LEU A C 1
ATOM 914 O O . LEU A 1 121 ? 1.369 -8.251 8.969 1.00 91.19 121 LEU A O 1
ATOM 918 N N . HIS A 1 122 ? 0.578 -7.251 10.813 1.00 89.19 122 HIS A N 1
ATOM 919 C CA . HIS A 1 122 ? 1.154 -5.946 10.485 1.00 89.19 122 HIS A CA 1
ATOM 920 C C . HIS A 1 122 ? 2.689 -5.970 10.519 1.00 89.19 122 HIS A C 1
ATOM 922 O O . HIS A 1 122 ? 3.313 -5.378 9.644 1.00 89.19 122 HIS A O 1
ATOM 928 N N . CYS A 1 123 ? 3.317 -6.675 11.465 1.00 92.19 123 CYS A N 1
ATOM 929 C CA . CYS A 1 123 ? 4.772 -6.860 11.462 1.00 92.19 123 CYS A CA 1
ATOM 930 C C . CYS A 1 123 ? 5.258 -7.594 10.205 1.00 92.19 123 CYS A C 1
ATOM 932 O O . CYS A 1 123 ? 6.284 -7.218 9.647 1.00 92.19 123 CYS A O 1
ATOM 934 N N . ILE A 1 124 ? 4.517 -8.593 9.716 1.00 92.38 124 ILE A N 1
ATOM 935 C CA . ILE A 1 124 ? 4.863 -9.287 8.466 1.00 92.38 124 ILE A CA 1
ATOM 936 C C . ILE A 1 124 ? 4.734 -8.342 7.264 1.00 92.38 124 ILE A C 1
ATOM 938 O O . ILE A 1 124 ? 5.643 -8.277 6.437 1.00 92.38 124 ILE A O 1
ATOM 942 N N . LEU A 1 125 ? 3.652 -7.558 7.190 1.00 90.44 125 LEU A N 1
ATOM 943 C CA . LEU A 1 125 ? 3.450 -6.581 6.115 1.00 90.44 125 LEU A CA 1
ATOM 944 C C . LEU A 1 125 ? 4.515 -5.471 6.131 1.00 90.44 125 LEU A C 1
ATOM 946 O O . LEU A 1 125 ? 5.064 -5.123 5.088 1.00 90.44 125 LEU A O 1
ATOM 950 N N . ALA A 1 126 ? 4.855 -4.940 7.307 1.00 91.38 126 ALA A N 1
ATOM 951 C CA . ALA A 1 126 ? 5.940 -3.972 7.455 1.00 91.38 126 ALA A CA 1
ATOM 952 C C . ALA A 1 126 ? 7.302 -4.601 7.111 1.00 91.38 126 ALA A C 1
ATOM 954 O O . ALA A 1 126 ? 8.143 -3.946 6.496 1.00 91.38 126 ALA A O 1
ATOM 955 N N . GLY A 1 127 ? 7.500 -5.880 7.446 1.00 93.12 127 GLY A N 1
ATOM 956 C CA . GLY A 1 127 ? 8.724 -6.621 7.155 1.00 93.12 127 GLY A CA 1
ATOM 957 C C . GLY A 1 127 ? 8.926 -6.781 5.654 1.00 93.12 127 GLY A C 1
ATOM 958 O O . GLY A 1 127 ? 10.004 -6.492 5.143 1.00 93.12 127 GLY A O 1
ATOM 959 N N . ALA A 1 128 ? 7.854 -7.093 4.922 1.00 91.94 128 ALA A N 1
ATOM 960 C CA . ALA A 1 128 ? 7.860 -7.087 3.464 1.00 91.94 128 ALA A CA 1
ATOM 961 C C . ALA A 1 128 ? 8.327 -5.735 2.888 1.00 91.94 128 ALA A C 1
ATOM 963 O O . ALA A 1 128 ? 9.071 -5.709 1.909 1.00 91.94 128 ALA A O 1
ATOM 964 N N . MET A 1 129 ? 7.961 -4.607 3.510 1.00 92.75 129 MET A N 1
ATOM 965 C CA . MET A 1 129 ? 8.393 -3.285 3.043 1.00 92.75 129 MET A CA 1
ATOM 966 C C . MET A 1 129 ? 9.881 -3.042 3.312 1.00 92.75 129 MET A C 1
ATOM 968 O O . MET A 1 129 ? 10.562 -2.448 2.478 1.00 92.75 129 MET A O 1
ATOM 972 N N . PHE A 1 130 ? 10.413 -3.542 4.432 1.00 93.06 130 PHE A N 1
ATOM 973 C CA . PHE A 1 130 ? 11.851 -3.489 4.717 1.00 93.06 130 PHE A CA 1
ATOM 974 C C . PHE A 1 130 ? 12.641 -4.305 3.695 1.00 93.06 130 PHE A C 1
ATOM 976 O O . PHE A 1 130 ? 13.651 -3.821 3.188 1.00 93.06 130 PHE A O 1
ATOM 983 N N . THR A 1 131 ? 12.164 -5.503 3.346 1.00 93.88 131 THR A N 1
ATOM 984 C CA . THR A 1 131 ? 12.764 -6.347 2.306 1.00 93.88 131 THR A CA 1
ATOM 985 C C . THR A 1 131 ? 12.769 -5.644 0.949 1.00 93.88 131 THR A C 1
ATOM 987 O O . THR A 1 131 ? 13.795 -5.638 0.267 1.00 93.88 131 THR A O 1
ATOM 990 N N . VAL A 1 132 ? 11.660 -5.006 0.557 1.00 92.94 132 VAL A N 1
ATOM 991 C CA . VAL A 1 132 ? 11.590 -4.263 -0.710 1.00 92.94 132 VAL A CA 1
ATOM 992 C C . VAL A 1 132 ? 12.558 -3.074 -0.704 1.00 92.94 132 VAL A C 1
ATOM 994 O O . VAL A 1 132 ? 13.324 -2.921 -1.656 1.00 92.94 132 VAL A O 1
ATOM 997 N N . SER A 1 133 ? 12.638 -2.294 0.377 1.00 92.12 133 SER A N 1
ATOM 998 C CA . SER A 1 133 ? 13.648 -1.230 0.505 1.00 92.12 133 SER A CA 1
ATOM 999 C C . SER A 1 133 ? 15.081 -1.773 0.461 1.00 92.12 133 SER A C 1
ATOM 1001 O O . SER A 1 133 ? 15.941 -1.217 -0.225 1.00 92.12 133 SER A O 1
ATOM 1003 N N . ALA A 1 134 ? 15.349 -2.891 1.141 1.00 92.94 134 ALA A N 1
ATOM 1004 C CA . ALA A 1 134 ? 16.652 -3.548 1.116 1.00 92.94 134 ALA A CA 1
ATOM 1005 C C . ALA A 1 134 ? 17.023 -4.027 -0.296 1.00 92.94 134 ALA A C 1
ATOM 1007 O O . ALA A 1 134 ? 18.182 -3.904 -0.689 1.00 92.94 134 ALA A O 1
ATOM 1008 N N . SER A 1 135 ? 16.050 -4.486 -1.095 1.00 92.56 135 SER A N 1
ATOM 1009 C CA . SER A 1 135 ? 16.268 -4.890 -2.493 1.00 92.56 135 SER A CA 1
ATOM 1010 C C . SER A 1 135 ? 16.762 -3.750 -3.388 1.00 92.56 135 SER A C 1
ATOM 1012 O O . SER A 1 135 ? 17.494 -3.988 -4.343 1.00 92.56 135 SER A O 1
ATOM 1014 N N . ALA A 1 136 ? 16.434 -2.499 -3.060 1.00 91.00 136 ALA A N 1
ATOM 1015 C CA . ALA A 1 136 ? 16.970 -1.333 -3.754 1.00 91.00 136 ALA A CA 1
ATOM 1016 C C . ALA A 1 136 ? 18.370 -0.956 -3.252 1.00 91.00 136 ALA A C 1
ATOM 1018 O O . ALA A 1 136 ? 19.258 -0.654 -4.049 1.00 91.00 136 ALA A O 1
ATOM 1019 N N . LEU A 1 137 ? 18.601 -1.017 -1.937 1.00 90.06 137 LEU A N 1
ATOM 1020 C CA . LEU A 1 137 ? 19.901 -0.678 -1.349 1.00 90.06 137 LEU A CA 1
ATOM 1021 C C . LEU A 1 137 ? 20.997 -1.690 -1.690 1.00 90.06 137 LEU A C 1
ATOM 1023 O O . LEU A 1 137 ? 22.152 -1.304 -1.873 1.00 90.06 137 LEU A O 1
ATOM 1027 N N . ARG A 1 138 ? 20.651 -2.974 -1.827 1.00 93.12 138 ARG A N 1
ATOM 1028 C CA . ARG A 1 138 ? 21.603 -4.053 -2.134 1.00 93.12 138 ARG A CA 1
ATOM 1029 C C . ARG A 1 138 ? 22.420 -3.775 -3.407 1.00 93.12 138 ARG A C 1
ATOM 1031 O O . ARG A 1 138 ? 23.550 -4.247 -3.522 1.00 93.12 138 ARG A O 1
ATOM 1038 N N . ILE A 1 139 ? 21.846 -3.021 -4.354 1.00 89.12 139 ILE A N 1
ATOM 1039 C CA . ILE A 1 139 ? 22.449 -2.688 -5.652 1.00 89.12 139 ILE A CA 1
ATOM 1040 C C . ILE A 1 139 ? 23.765 -1.937 -5.438 1.00 89.12 139 ILE A C 1
ATOM 1042 O O . ILE A 1 139 ? 24.775 -2.267 -6.057 1.00 89.12 139 ILE A O 1
ATOM 1046 N N . PHE A 1 140 ? 23.791 -0.996 -4.491 1.00 87.38 140 PHE A N 1
ATOM 1047 C CA . PHE A 1 140 ? 24.982 -0.205 -4.165 1.00 87.38 140 PHE A CA 1
ATOM 1048 C C . PHE A 1 140 ? 26.081 -1.029 -3.485 1.00 87.38 140 PHE A C 1
ATOM 1050 O O . PHE A 1 140 ? 27.256 -0.677 -3.557 1.00 87.38 140 PHE A O 1
ATOM 1057 N N . PHE A 1 141 ? 25.715 -2.162 -2.885 1.00 88.94 141 PHE A N 1
ATOM 1058 C CA . PHE A 1 141 ? 26.641 -3.117 -2.276 1.00 88.94 141 PHE A CA 1
ATOM 1059 C C . PHE A 1 141 ? 27.005 -4.285 -3.205 1.00 88.94 141 PHE A C 1
ATOM 1061 O O . PHE A 1 141 ? 27.706 -5.205 -2.781 1.00 88.94 141 PHE A O 1
ATOM 1068 N N . LYS A 1 142 ? 26.546 -4.263 -4.467 1.00 91.56 142 LYS A N 1
ATOM 1069 C CA . LYS A 1 142 ? 26.771 -5.328 -5.462 1.00 91.56 142 LYS A CA 1
ATOM 1070 C C . LYS A 1 142 ? 26.347 -6.713 -4.948 1.00 91.56 142 LYS A C 1
ATOM 1072 O O . LYS A 1 142 ? 27.012 -7.719 -5.192 1.00 91.56 142 LYS A O 1
ATOM 1077 N N . ILE A 1 143 ? 25.250 -6.754 -4.196 1.00 91.81 143 ILE A N 1
ATOM 1078 C CA . ILE A 1 143 ? 24.649 -7.992 -3.694 1.00 91.81 143 ILE A CA 1
ATOM 1079 C C . ILE A 1 143 ? 23.665 -8.507 -4.760 1.00 91.81 143 ILE A C 1
ATOM 1081 O O . ILE A 1 143 ? 22.839 -7.711 -5.223 1.00 91.81 143 ILE A O 1
ATOM 1085 N N . PRO A 1 144 ? 23.714 -9.792 -5.162 1.00 90.69 144 PRO A N 1
ATOM 1086 C CA . PRO A 1 144 ? 22.786 -10.362 -6.144 1.00 90.69 144 PRO A CA 1
ATOM 1087 C C . PRO A 1 144 ? 21.309 -10.253 -5.721 1.00 90.69 144 PRO A C 1
ATOM 1089 O O . PRO A 1 144 ? 21.040 -10.181 -4.518 1.00 90.69 144 PRO A O 1
ATOM 1092 N N . PRO A 1 145 ? 20.353 -10.263 -6.673 1.00 89.25 145 PRO A N 1
ATOM 1093 C CA . PRO A 1 145 ? 18.921 -10.297 -6.373 1.00 89.25 145 PRO A CA 1
ATOM 1094 C C . PRO A 1 145 ? 18.545 -11.378 -5.360 1.00 89.25 145 PRO A C 1
ATOM 1096 O O . PRO A 1 145 ? 19.071 -12.490 -5.391 1.00 89.25 145 PRO A O 1
ATOM 1099 N N . GLN A 1 146 ? 17.638 -11.029 -4.451 1.00 88.56 146 GLN A N 1
ATOM 1100 C CA . GLN A 1 146 ? 17.182 -11.900 -3.369 1.00 88.56 146 GLN A CA 1
ATOM 1101 C C . GLN A 1 146 ? 15.679 -12.115 -3.523 1.00 88.56 146 GLN A C 1
ATOM 1103 O O . GLN A 1 146 ? 14.889 -11.304 -3.051 1.00 88.56 146 GLN A O 1
ATOM 1108 N N . THR A 1 147 ? 15.285 -13.188 -4.208 1.00 83.56 147 THR A N 1
ATOM 1109 C CA . THR A 1 147 ? 13.875 -13.482 -4.536 1.00 83.56 147 THR A CA 1
ATOM 1110 C C . THR A 1 147 ? 13.384 -14.820 -3.977 1.00 83.56 147 THR A C 1
ATOM 1112 O O . THR A 1 147 ? 12.241 -15.203 -4.203 1.00 83.56 147 THR A O 1
ATOM 1115 N N . GLY A 1 148 ? 14.236 -15.547 -3.245 1.00 83.75 148 GLY A N 1
ATOM 1116 C CA . GLY A 1 148 ? 13.915 -16.848 -2.658 1.00 83.75 148 GLY A CA 1
ATOM 1117 C C . GLY A 1 148 ? 13.117 -16.778 -1.350 1.00 83.75 148 GLY A C 1
ATOM 1118 O O . GLY A 1 148 ? 12.753 -15.715 -0.855 1.00 83.75 148 GLY A O 1
ATOM 1119 N N . TRP A 1 149 ? 12.871 -17.946 -0.750 1.00 85.31 149 TRP A N 1
ATOM 1120 C CA . TRP A 1 149 ? 12.247 -18.045 0.578 1.00 85.31 149 TRP A CA 1
ATOM 1121 C C . TRP A 1 149 ? 13.206 -17.657 1.713 1.00 85.31 149 TRP A C 1
ATOM 1123 O O . TRP A 1 149 ? 12.798 -17.080 2.716 1.00 85.31 149 TRP A O 1
ATOM 1133 N N . LEU A 1 150 ? 14.496 -17.949 1.556 1.00 89.31 150 LEU A N 1
ATOM 1134 C CA . LEU A 1 150 ? 15.557 -17.578 2.492 1.00 89.31 150 LEU A CA 1
ATOM 1135 C C . LEU A 1 150 ? 16.584 -16.694 1.778 1.00 89.31 150 LEU A C 1
ATOM 1137 O O . LEU A 1 150 ? 16.720 -16.800 0.554 1.00 89.31 150 LEU A O 1
ATOM 1141 N N . PRO A 1 151 ? 17.296 -15.822 2.513 1.00 90.56 151 PRO A N 1
ATOM 1142 C CA . PRO A 1 151 ? 18.366 -15.031 1.928 1.00 90.56 151 PRO A CA 1
ATOM 1143 C C . PRO A 1 151 ? 19.496 -15.957 1.470 1.00 90.56 151 PRO A C 1
ATOM 1145 O O . PRO A 1 151 ? 19.904 -16.863 2.195 1.00 90.56 151 PRO A O 1
ATOM 1148 N N . THR A 1 152 ? 20.012 -15.720 0.269 1.00 91.50 152 THR A N 1
ATOM 1149 C CA . THR A 1 152 ? 21.163 -16.442 -0.291 1.00 91.50 152 THR A CA 1
ATOM 1150 C C . THR A 1 152 ? 22.487 -15.738 0.003 1.00 91.50 152 THR A C 1
ATOM 1152 O O . THR A 1 152 ? 23.546 -16.343 -0.140 1.00 91.50 152 THR A O 1
ATOM 1155 N N . ASP A 1 153 ? 22.443 -14.477 0.449 1.00 92.38 153 ASP A N 1
ATOM 1156 C CA . ASP A 1 153 ? 23.616 -13.664 0.782 1.00 92.38 153 ASP A CA 1
ATOM 1157 C C . ASP A 1 153 ? 23.448 -12.992 2.157 1.00 92.38 153 ASP A C 1
ATOM 1159 O O . ASP A 1 153 ? 22.509 -12.228 2.392 1.00 92.38 153 ASP A O 1
ATOM 1163 N N . TYR A 1 154 ? 24.382 -13.237 3.078 1.00 93.69 154 TYR A N 1
ATOM 1164 C CA . TYR A 1 154 ? 24.349 -12.676 4.434 1.00 93.69 154 TYR A CA 1
ATOM 1165 C C . TYR A 1 154 ? 24.486 -11.143 4.451 1.00 93.69 154 TYR A C 1
ATOM 1167 O O . TYR A 1 154 ? 24.017 -10.485 5.380 1.00 93.69 154 TYR A O 1
ATOM 1175 N N . ARG A 1 155 ? 25.092 -10.538 3.421 1.00 95.06 155 ARG A N 1
ATOM 1176 C CA . ARG A 1 155 ? 25.201 -9.076 3.306 1.00 95.06 155 ARG A CA 1
ATOM 1177 C C . ARG A 1 155 ? 23.827 -8.439 3.127 1.00 95.06 155 ARG A C 1
ATOM 1179 O O . ARG A 1 155 ? 23.606 -7.336 3.618 1.00 95.06 155 ARG A O 1
ATOM 1186 N N . PHE A 1 156 ? 22.888 -9.142 2.487 1.00 93.75 156 PHE A N 1
ATOM 1187 C CA . PHE A 1 156 ? 21.502 -8.686 2.383 1.00 93.75 156 PHE A CA 1
ATOM 1188 C C . PHE A 1 156 ? 20.847 -8.576 3.761 1.00 93.75 156 PHE A C 1
ATOM 1190 O O . PHE A 1 156 ? 20.182 -7.584 4.046 1.00 93.75 156 PHE A O 1
ATOM 1197 N N . VAL A 1 157 ? 21.105 -9.545 4.643 1.00 95.44 157 VAL A N 1
ATOM 1198 C CA . VAL A 1 157 ? 20.608 -9.533 6.026 1.00 95.44 157 VAL A CA 1
ATOM 1199 C C . VAL A 1 157 ? 21.101 -8.283 6.760 1.00 95.44 157 VAL A C 1
ATOM 1201 O O . VAL A 1 157 ? 20.301 -7.581 7.372 1.00 95.44 157 VAL A O 1
ATOM 1204 N N . PHE A 1 158 ? 22.381 -7.920 6.628 1.00 94.50 158 PHE A N 1
ATOM 1205 C CA . PHE A 1 158 ? 22.905 -6.678 7.214 1.00 94.50 158 PHE A CA 1
ATOM 1206 C C . PHE A 1 158 ? 22.233 -5.413 6.665 1.00 94.50 158 PHE A C 1
ATOM 1208 O O . PHE A 1 158 ? 21.929 -4.501 7.435 1.00 94.50 158 PHE A O 1
ATOM 1215 N N . VAL A 1 159 ? 21.954 -5.361 5.358 1.00 94.00 159 VAL A N 1
ATOM 1216 C CA . VAL A 1 159 ? 21.204 -4.248 4.754 1.00 94.00 159 VAL A CA 1
ATOM 1217 C C . VAL A 1 159 ? 19.795 -4.162 5.347 1.00 94.00 159 VAL A C 1
ATOM 1219 O O . VAL A 1 159 ? 19.353 -3.071 5.699 1.00 94.00 159 VAL A O 1
ATOM 1222 N N . VAL A 1 160 ? 19.109 -5.296 5.524 1.00 95.06 160 VAL A N 1
ATOM 1223 C CA . VAL A 1 160 ? 17.789 -5.349 6.170 1.00 95.06 160 VAL A CA 1
ATOM 1224 C C . VAL A 1 160 ? 17.851 -4.829 7.607 1.00 95.06 160 VAL A C 1
ATOM 1226 O O . VAL A 1 160 ? 17.018 -4.006 7.982 1.00 95.06 160 VAL A O 1
ATOM 1229 N N . PHE A 1 161 ? 18.850 -5.235 8.397 1.00 94.62 161 PHE A N 1
ATOM 1230 C CA . PHE A 1 161 ? 19.037 -4.713 9.755 1.00 94.62 161 PHE A CA 1
ATOM 1231 C C . PHE A 1 161 ? 19.276 -3.200 9.771 1.00 94.62 161 PHE A C 1
ATOM 1233 O O . PHE A 1 161 ? 18.717 -2.511 10.622 1.00 94.62 161 PHE A O 1
ATOM 1240 N N . ALA A 1 162 ? 20.052 -2.665 8.825 1.00 92.06 162 ALA A N 1
ATOM 1241 C CA . ALA A 1 162 ? 20.273 -1.225 8.710 1.00 92.06 162 ALA A CA 1
ATOM 1242 C C . ALA A 1 162 ? 18.977 -0.470 8.365 1.00 92.06 162 ALA A C 1
ATOM 1244 O O . ALA A 1 162 ? 18.658 0.534 9.004 1.00 92.06 162 ALA A O 1
ATOM 1245 N N . VAL A 1 163 ? 18.195 -0.979 7.405 1.00 90.25 163 VAL A N 1
ATOM 1246 C CA . VAL A 1 163 ? 16.870 -0.431 7.066 1.00 90.25 163 VAL A CA 1
ATOM 1247 C C . VAL A 1 163 ? 15.950 -0.471 8.283 1.00 90.25 163 VAL A C 1
ATOM 1249 O O . VAL A 1 163 ? 15.358 0.549 8.638 1.00 90.25 163 VAL A O 1
ATOM 1252 N N . GLY A 1 164 ? 15.870 -1.620 8.956 1.00 90.62 164 GLY A N 1
ATOM 1253 C CA . GLY A 1 164 ? 15.047 -1.801 10.145 1.00 90.62 164 GLY A CA 1
ATOM 1254 C C . GLY A 1 164 ? 15.434 -0.845 11.268 1.00 90.62 164 GLY A C 1
ATOM 1255 O O . GLY A 1 164 ? 14.568 -0.166 11.811 1.00 90.62 164 GLY A O 1
ATOM 1256 N N . ALA A 1 165 ? 16.728 -0.696 11.556 1.00 88.88 165 ALA A N 1
ATOM 1257 C CA . ALA A 1 165 ? 17.220 0.238 12.565 1.00 88.88 165 ALA A CA 1
ATOM 1258 C C . ALA A 1 165 ? 16.784 1.683 12.276 1.00 88.88 165 ALA A C 1
ATOM 1260 O O . ALA A 1 165 ? 16.279 2.362 13.172 1.00 88.88 165 ALA A O 1
ATOM 1261 N N . VAL A 1 166 ? 16.916 2.143 11.026 1.00 85.94 166 VAL A N 1
ATOM 1262 C CA . VAL A 1 166 ? 16.494 3.492 10.620 1.00 85.94 166 VAL A CA 1
ATOM 1263 C C . VAL A 1 166 ? 14.984 3.663 10.782 1.00 85.94 166 VAL A C 1
ATOM 1265 O O . VAL A 1 166 ? 14.541 4.590 11.464 1.00 85.94 166 VAL A O 1
ATOM 1268 N N . VAL A 1 167 ? 14.182 2.760 10.211 1.00 84.44 167 VAL A N 1
ATOM 1269 C CA . VAL A 1 167 ? 12.717 2.891 10.225 1.00 84.44 167 VAL A CA 1
ATOM 1270 C C . VAL A 1 167 ? 12.156 2.796 11.647 1.00 84.44 167 VAL A C 1
ATOM 1272 O O . VAL A 1 167 ? 11.319 3.612 12.034 1.00 84.44 167 VAL A O 1
ATOM 1275 N N . VAL A 1 168 ? 12.646 1.856 12.457 1.00 87.62 168 VAL A N 1
ATOM 1276 C CA . VAL A 1 168 ? 12.205 1.675 13.848 1.00 87.62 168 VAL A CA 1
ATOM 1277 C C . VAL A 1 168 ? 12.596 2.871 14.712 1.00 87.62 168 VAL A C 1
ATOM 1279 O O . VAL A 1 168 ? 11.770 3.357 15.484 1.00 87.62 168 VAL A O 1
ATOM 1282 N N . THR A 1 169 ? 13.809 3.408 14.547 1.00 82.88 169 THR A N 1
ATOM 1283 C CA . THR A 1 169 ? 14.241 4.617 15.269 1.00 82.88 169 THR A CA 1
ATOM 1284 C C . THR A 1 169 ? 13.321 5.791 14.953 1.00 82.88 169 THR A C 1
ATOM 1286 O O . THR A 1 169 ? 12.846 6.477 15.854 1.00 82.88 169 THR A O 1
ATOM 1289 N N . LEU A 1 170 ? 12.993 5.997 13.678 1.00 76.94 170 LEU A N 1
ATOM 1290 C CA . LEU A 1 170 ? 12.093 7.070 13.255 1.00 76.94 170 LEU A CA 1
ATOM 1291 C C . LEU A 1 170 ? 10.664 6.877 13.779 1.00 76.94 170 LEU A C 1
ATOM 1293 O O . LEU A 1 170 ? 10.021 7.848 14.182 1.00 76.94 170 LEU A O 1
ATOM 1297 N N . ALA A 1 171 ? 10.185 5.634 13.834 1.00 78.19 171 ALA A N 1
ATOM 1298 C CA . ALA A 1 171 ? 8.902 5.300 14.440 1.00 78.19 171 ALA A CA 1
ATOM 1299 C C . ALA A 1 171 ? 8.871 5.626 15.947 1.00 78.19 171 ALA A C 1
ATOM 1301 O O . ALA A 1 171 ? 7.860 6.123 16.445 1.00 78.19 171 ALA A O 1
ATOM 1302 N N . ILE A 1 172 ? 9.983 5.417 16.662 1.00 78.75 172 ILE A N 1
ATOM 1303 C CA . ILE A 1 172 ? 10.128 5.795 18.077 1.00 78.75 172 ILE A CA 1
ATOM 1304 C C . ILE A 1 172 ? 10.170 7.325 18.242 1.00 78.75 172 ILE A C 1
ATOM 1306 O O . ILE A 1 172 ? 9.510 7.858 19.133 1.00 78.75 172 ILE A O 1
ATOM 1310 N N . LEU A 1 173 ? 10.897 8.041 17.374 1.00 72.00 173 LEU A N 1
ATOM 1311 C CA . LEU A 1 173 ? 11.075 9.502 17.447 1.00 72.00 173 LEU A CA 1
ATOM 1312 C C . LEU A 1 173 ? 9.806 10.311 17.120 1.00 72.00 173 LEU A C 1
ATOM 1314 O O . LEU A 1 173 ? 9.715 11.485 17.482 1.00 72.00 173 LEU A O 1
ATOM 1318 N N . GLY A 1 174 ? 8.808 9.701 16.478 1.00 66.38 174 GLY A N 1
ATOM 1319 C CA . GLY A 1 174 ? 7.449 10.236 16.416 1.00 66.38 174 GLY A CA 1
ATOM 1320 C C . GLY A 1 174 ? 6.849 10.326 15.012 1.00 66.38 174 GLY A C 1
ATOM 1321 O O . GLY A 1 174 ? 7.424 10.867 14.068 1.00 66.38 174 GLY A O 1
ATOM 1322 N N . PHE A 1 175 ? 5.598 9.872 14.903 1.00 62.66 175 PHE A N 1
ATOM 1323 C CA . PHE A 1 175 ? 4.907 9.640 13.631 1.00 62.66 175 PHE A CA 1
ATOM 1324 C C . PHE A 1 175 ? 4.430 10.897 12.904 1.00 62.66 175 PHE A C 1
ATOM 1326 O O . PHE A 1 175 ? 4.245 10.865 11.691 1.00 62.66 175 PHE A O 1
ATOM 1333 N N . LYS A 1 176 ? 4.216 12.019 13.601 1.00 64.19 176 LYS A N 1
ATOM 1334 C CA . LYS A 1 176 ? 3.601 13.206 12.982 1.00 64.19 176 LYS A CA 1
ATOM 1335 C C . LYS A 1 176 ? 4.462 13.790 11.859 1.00 64.19 176 LYS A C 1
ATOM 1337 O O . LYS A 1 176 ? 3.966 14.001 10.757 1.00 64.19 176 LYS A O 1
ATOM 1342 N N . ARG A 1 177 ? 5.749 14.027 12.133 1.00 61.59 177 ARG A N 1
ATOM 1343 C CA . ARG A 1 177 ? 6.706 14.557 11.142 1.00 61.59 177 ARG A CA 1
ATOM 1344 C C . ARG A 1 177 ? 6.939 13.572 9.998 1.00 61.59 177 ARG A C 1
ATOM 1346 O O . ARG A 1 177 ? 7.142 13.975 8.858 1.00 61.59 177 ARG A O 1
ATOM 1353 N N . LEU A 1 178 ? 6.846 12.289 10.314 1.00 61.81 178 LEU A N 1
ATOM 1354 C CA . LEU A 1 178 ? 7.045 11.194 9.384 1.00 61.81 178 LEU A CA 1
ATOM 1355 C C . LEU A 1 178 ? 5.889 11.053 8.384 1.00 61.81 178 LEU A C 1
ATOM 1357 O O . LEU A 1 178 ? 6.112 11.014 7.178 1.00 61.81 178 LEU A O 1
ATOM 1361 N N . ALA A 1 179 ? 4.647 11.076 8.875 1.00 63.38 179 ALA A N 1
ATOM 1362 C CA . ALA A 1 179 ? 3.445 11.067 8.043 1.00 63.38 179 ALA A CA 1
ATOM 1363 C C . ALA A 1 179 ? 3.375 12.302 7.130 1.00 63.38 1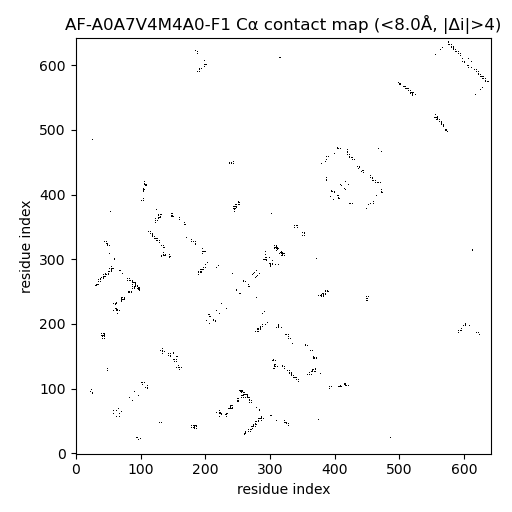79 ALA A C 1
ATOM 1365 O O . ALA A 1 179 ? 2.977 12.206 5.975 1.00 63.38 179 ALA A O 1
ATOM 1366 N N . GLN A 1 180 ? 3.819 13.458 7.626 1.00 68.62 180 GLN A N 1
ATOM 1367 C CA . GLN A 1 180 ? 3.935 14.687 6.839 1.00 68.62 180 GLN A CA 1
ATOM 1368 C C . GLN A 1 180 ? 4.940 14.542 5.694 1.00 68.62 180 GLN A C 1
ATOM 1370 O O . GLN A 1 180 ? 4.635 14.907 4.561 1.00 68.62 180 GLN A O 1
ATOM 1375 N N . PHE A 1 181 ? 6.108 13.956 5.953 1.00 73.31 181 PHE A N 1
ATOM 1376 C CA . PHE A 1 181 ? 7.081 13.700 4.895 1.00 73.31 181 PHE A CA 1
ATOM 1377 C C . PHE A 1 181 ? 6.547 12.718 3.841 1.00 73.31 181 PHE A C 1
ATOM 1379 O O . PHE A 1 181 ? 6.709 12.965 2.650 1.00 73.31 181 PHE A O 1
ATOM 1386 N N . ALA A 1 182 ? 5.806 11.680 4.243 1.00 73.19 182 ALA A N 1
ATOM 1387 C CA . ALA A 1 182 ? 5.167 10.762 3.295 1.00 73.19 182 ALA A CA 1
ATOM 1388 C C . ALA A 1 182 ? 4.198 11.479 2.328 1.00 73.19 182 ALA A C 1
ATOM 1390 O O . ALA A 1 182 ? 4.136 11.125 1.151 1.00 73.19 182 ALA A O 1
ATOM 1391 N N . THR A 1 183 ? 3.505 12.540 2.774 1.00 76.12 183 THR A N 1
ATOM 1392 C CA . THR A 1 183 ? 2.658 13.356 1.876 1.00 76.12 183 THR A CA 1
ATOM 1393 C C . THR A 1 183 ? 3.453 14.143 0.833 1.00 76.12 183 THR A C 1
ATOM 1395 O O . THR A 1 183 ? 2.923 14.423 -0.239 1.00 76.12 183 THR A O 1
ATOM 1398 N N . VAL A 1 184 ? 4.721 14.463 1.115 1.00 82.31 184 VAL A N 1
ATOM 1399 C CA . VAL A 1 184 ? 5.650 15.056 0.140 1.00 82.31 184 VAL A CA 1
ATOM 1400 C C . VAL A 1 184 ? 6.179 13.992 -0.815 1.00 82.31 184 VAL A C 1
ATOM 1402 O O . VAL A 1 184 ? 6.329 14.256 -1.997 1.00 82.31 184 VAL A O 1
ATOM 1405 N N . CYS A 1 185 ? 6.445 12.773 -0.351 1.00 85.94 185 CYS A N 1
ATOM 1406 C CA . CYS A 1 185 ? 6.911 11.707 -1.237 1.00 85.94 185 CYS A CA 1
ATOM 1407 C C . CYS A 1 185 ? 5.853 11.304 -2.272 1.00 85.94 185 CYS A C 1
ATOM 1409 O O . CYS A 1 185 ? 6.208 11.027 -3.414 1.00 85.94 185 CYS A O 1
ATOM 1411 N N . ALA A 1 186 ? 4.570 11.281 -1.900 1.00 87.88 186 ALA A N 1
ATOM 1412 C CA . ALA A 1 186 ? 3.519 10.678 -2.720 1.00 87.88 186 ALA A CA 1
ATOM 1413 C C . ALA A 1 186 ? 3.411 11.236 -4.159 1.00 87.88 186 ALA A C 1
ATOM 1415 O O . ALA A 1 186 ? 3.471 10.430 -5.089 1.00 87.88 186 ALA A O 1
ATOM 1416 N N . PRO A 1 187 ? 3.323 12.563 -4.407 1.00 90.69 187 PRO A N 1
ATOM 1417 C CA . PRO A 1 187 ? 3.238 13.085 -5.775 1.00 90.69 187 PRO A CA 1
ATOM 1418 C C . PRO A 1 187 ? 4.474 12.753 -6.617 1.00 90.69 187 PRO A C 1
ATOM 1420 O O . PRO A 1 187 ? 4.359 12.434 -7.799 1.00 90.69 187 PRO A O 1
ATOM 1423 N N . TRP A 1 188 ? 5.657 12.792 -6.002 1.00 94.00 188 TRP A N 1
ATOM 1424 C CA . TRP A 1 188 ? 6.903 12.441 -6.672 1.00 94.00 188 TRP A CA 1
ATOM 1425 C C . TRP A 1 188 ? 6.997 10.946 -6.982 1.00 94.00 188 TRP A C 1
ATOM 1427 O O . TRP A 1 188 ? 7.402 10.591 -8.083 1.00 94.00 188 TRP A O 1
ATOM 1437 N N . MET A 1 189 ? 6.556 10.068 -6.077 1.00 93.62 189 MET A N 1
ATOM 1438 C CA . MET A 1 189 ? 6.561 8.619 -6.310 1.00 93.62 189 MET A CA 1
ATOM 1439 C C . MET A 1 189 ? 5.632 8.221 -7.461 1.00 93.62 189 MET A C 1
ATOM 1441 O O . MET A 1 189 ? 6.058 7.470 -8.335 1.00 93.62 189 MET A O 1
ATOM 1445 N N . VAL A 1 190 ? 4.408 8.767 -7.530 1.00 93.88 190 VAL A N 1
ATOM 1446 C CA . VAL A 1 190 ? 3.506 8.548 -8.686 1.00 93.88 190 VAL A CA 1
ATOM 1447 C C . VAL A 1 190 ? 4.204 8.939 -9.977 1.00 93.88 190 VAL A C 1
ATOM 1449 O O . VAL A 1 190 ? 4.158 8.209 -10.966 1.00 93.88 190 VAL A O 1
ATOM 1452 N N . LEU A 1 191 ? 4.885 10.083 -9.957 1.00 94.81 191 LEU A N 1
ATOM 1453 C CA . LEU A 1 191 ? 5.602 10.550 -11.121 1.00 94.81 191 LEU A CA 1
ATOM 1454 C C . LEU A 1 191 ? 6.776 9.637 -11.486 1.00 94.81 191 LEU A C 1
ATOM 1456 O O . LEU A 1 191 ? 7.007 9.434 -12.671 1.00 94.81 191 LEU A O 1
ATOM 1460 N N . MET A 1 192 ? 7.489 9.056 -10.519 1.00 96.19 192 MET A N 1
ATOM 1461 C CA . MET A 1 192 ? 8.533 8.069 -10.809 1.00 96.19 192 MET A CA 1
ATOM 1462 C C . MET A 1 192 ? 7.953 6.823 -11.479 1.00 96.19 192 MET A C 1
ATOM 1464 O O . MET A 1 192 ? 8.523 6.353 -12.456 1.00 96.19 192 MET A O 1
ATOM 1468 N N . PHE A 1 193 ? 6.797 6.319 -11.044 1.00 96.81 193 PHE A N 1
ATOM 1469 C CA . PHE A 1 193 ? 6.132 5.219 -11.751 1.00 96.81 193 PHE A CA 1
ATOM 1470 C C . PHE A 1 193 ? 5.817 5.590 -13.205 1.00 96.81 193 PHE A C 1
ATOM 1472 O O . PHE A 1 193 ? 6.224 4.881 -14.126 1.00 96.81 193 PHE A O 1
ATOM 1479 N N . VAL A 1 194 ? 5.161 6.733 -13.425 1.00 97.31 194 VAL A N 1
ATOM 1480 C CA . VAL A 1 194 ? 4.788 7.194 -14.773 1.00 97.31 194 VAL A CA 1
ATOM 1481 C C . VAL A 1 194 ? 6.023 7.439 -15.643 1.00 97.31 194 VAL A C 1
ATOM 1483 O O . VAL A 1 194 ? 6.092 6.956 -16.771 1.00 97.31 194 VAL A O 1
ATOM 1486 N N . ALA A 1 195 ? 7.025 8.146 -15.122 1.00 96.19 195 ALA A N 1
ATOM 1487 C CA . ALA A 1 195 ? 8.270 8.425 -15.825 1.00 96.19 195 ALA A CA 1
ATOM 1488 C C . ALA A 1 195 ? 9.044 7.139 -16.140 1.00 96.19 195 ALA A C 1
ATOM 1490 O O . ALA A 1 195 ? 9.546 6.982 -17.249 1.00 96.19 195 ALA A O 1
ATOM 1491 N N . GLY A 1 196 ? 9.107 6.202 -15.191 1.00 96.62 196 GLY A N 1
ATOM 1492 C CA . GLY A 1 196 ? 9.753 4.907 -15.372 1.00 96.62 196 GLY A CA 1
ATOM 1493 C C . GLY A 1 196 ? 9.092 4.096 -16.480 1.00 96.62 196 GLY A C 1
ATOM 1494 O O . GLY A 1 196 ? 9.790 3.561 -17.340 1.00 96.62 196 GLY A O 1
ATOM 1495 N N . ALA A 1 197 ? 7.758 4.061 -16.517 1.00 96.81 197 ALA A N 1
ATOM 1496 C CA . ALA A 1 197 ? 7.016 3.420 -17.596 1.00 96.81 197 ALA A CA 1
ATOM 1497 C C . ALA A 1 197 ? 7.277 4.100 -18.949 1.00 96.81 197 ALA A C 1
ATOM 1499 O O . ALA A 1 197 ? 7.615 3.412 -19.904 1.00 96.81 197 ALA A O 1
ATOM 1500 N N . LEU A 1 198 ? 7.205 5.434 -19.031 1.00 95.12 198 LEU A N 1
ATOM 1501 C CA . LEU A 1 198 ? 7.461 6.180 -20.273 1.00 95.12 198 LEU A CA 1
ATOM 1502 C C . LEU A 1 198 ? 8.871 5.944 -20.827 1.00 95.12 198 LEU A C 1
ATOM 1504 O O . LEU A 1 198 ? 9.031 5.708 -22.019 1.00 95.12 198 LEU A O 1
ATOM 1508 N N . VAL A 1 199 ? 9.886 5.968 -19.963 1.00 94.81 199 VAL A N 1
ATOM 1509 C CA . VAL A 1 199 ? 11.295 5.792 -20.349 1.00 94.81 199 VAL A CA 1
ATOM 1510 C C . VAL A 1 199 ? 11.596 4.367 -20.800 1.00 94.81 199 VAL A C 1
ATOM 1512 O O . VAL A 1 199 ? 12.447 4.157 -21.660 1.00 94.81 199 VAL A O 1
ATOM 1515 N N . THR A 1 200 ? 10.913 3.378 -20.225 1.00 95.00 200 THR A N 1
ATOM 1516 C CA . THR A 1 200 ? 11.145 1.964 -20.545 1.00 95.00 200 THR A CA 1
ATOM 1517 C C . THR A 1 200 ? 10.265 1.445 -21.676 1.00 95.00 200 THR A C 1
ATOM 1519 O O . THR A 1 200 ? 10.625 0.465 -22.322 1.00 95.00 200 THR A O 1
ATOM 1522 N N . LEU A 1 201 ? 9.149 2.107 -21.980 1.00 94.62 201 LEU A N 1
ATOM 1523 C CA . LEU A 1 201 ? 8.214 1.687 -23.022 1.00 94.62 201 LEU A CA 1
ATOM 1524 C C . LEU A 1 201 ? 8.858 1.501 -24.417 1.00 94.62 201 LEU A C 1
ATOM 1526 O O . LEU A 1 201 ? 8.547 0.490 -25.050 1.00 94.62 201 LEU A O 1
ATOM 1530 N N . PRO A 1 202 ? 9.797 2.356 -24.884 1.00 92.00 202 PRO A N 1
ATOM 1531 C CA . PRO A 1 202 ? 10.476 2.163 -26.170 1.00 92.00 202 PRO A CA 1
ATOM 1532 C C . PRO A 1 202 ? 11.271 0.854 -26.278 1.00 92.00 202 PRO A C 1
ATOM 1534 O O . PRO A 1 202 ? 11.460 0.345 -27.380 1.00 92.00 202 PRO A O 1
ATOM 1537 N N . VAL A 1 203 ? 11.699 0.273 -25.148 1.00 92.88 203 VAL A N 1
ATOM 1538 C CA . VAL A 1 203 ? 12.369 -1.041 -25.108 1.00 92.88 203 VAL A CA 1
ATOM 1539 C C . VAL A 1 203 ? 11.424 -2.158 -25.560 1.00 92.88 203 VAL A C 1
ATOM 1541 O O . VAL A 1 203 ? 11.854 -3.144 -26.155 1.00 92.88 203 VAL A O 1
ATOM 1544 N N . LEU A 1 204 ? 10.129 -2.016 -25.273 1.00 93.00 204 LEU A N 1
ATOM 1545 C CA . LEU A 1 204 ? 9.111 -3.023 -25.574 1.00 93.00 204 LEU A CA 1
ATOM 1546 C C . LEU A 1 204 ? 8.569 -2.897 -27.002 1.00 93.00 204 LEU A C 1
ATOM 1548 O O . LEU A 1 204 ? 8.087 -3.879 -27.570 1.00 93.00 204 LEU A O 1
ATOM 1552 N N . GLY A 1 205 ? 8.654 -1.704 -27.588 1.00 90.81 205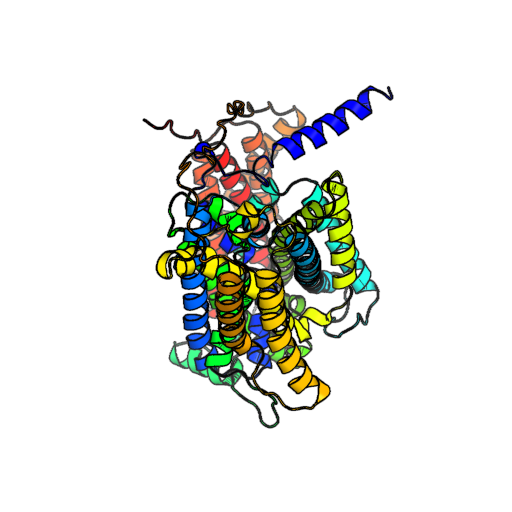 GLY A N 1
ATOM 1553 C CA . GLY A 1 205 ? 8.278 -1.439 -28.970 1.00 90.81 205 GLY A CA 1
ATOM 1554 C C . GLY A 1 205 ? 8.080 0.049 -29.249 1.00 90.81 205 GLY A C 1
ATOM 1555 O O . GLY A 1 205 ? 7.975 0.866 -28.338 1.00 90.81 205 GLY A O 1
ATOM 1556 N N . ASN A 1 206 ? 7.992 0.403 -30.532 1.00 89.00 206 ASN A N 1
ATOM 1557 C CA . ASN A 1 206 ? 7.713 1.775 -30.947 1.00 89.00 206 ASN A CA 1
ATOM 1558 C C . ASN A 1 206 ? 6.223 2.106 -30.741 1.00 89.00 206 ASN A C 1
ATOM 1560 O O . ASN A 1 206 ? 5.354 1.520 -31.394 1.00 89.00 206 ASN A O 1
ATOM 1564 N N . VAL A 1 207 ? 5.932 3.050 -29.845 1.00 91.00 207 VAL A N 1
ATOM 1565 C CA . VAL A 1 207 ? 4.573 3.490 -29.517 1.00 91.00 207 VAL A CA 1
ATOM 1566 C C . VAL A 1 207 ? 4.359 4.912 -30.029 1.00 91.00 207 VAL A C 1
ATOM 1568 O O . VAL A 1 207 ? 4.734 5.882 -29.386 1.00 91.00 207 VAL A O 1
ATOM 1571 N N . ASN A 1 208 ? 3.703 5.041 -31.182 1.00 89.06 208 ASN A N 1
ATOM 1572 C CA . ASN A 1 208 ? 3.354 6.333 -31.792 1.00 89.06 208 ASN A CA 1
ATOM 1573 C C . ASN A 1 208 ? 1.836 6.600 -31.843 1.00 89.06 208 ASN A C 1
ATOM 1575 O O . ASN A 1 208 ? 1.392 7.615 -32.373 1.00 89.06 208 ASN A O 1
ATOM 1579 N N . SER A 1 209 ? 1.026 5.677 -31.321 1.00 91.81 209 SER A N 1
ATOM 1580 C CA . SER A 1 209 ? -0.435 5.769 -31.283 1.00 91.81 209 SER A CA 1
ATOM 1581 C C . SER A 1 209 ? -1.001 4.913 -30.151 1.00 91.81 209 SER A C 1
ATOM 1583 O O . SER A 1 209 ? -0.350 3.975 -29.684 1.00 91.81 209 SER A O 1
ATOM 1585 N N . LEU A 1 210 ? -2.245 5.183 -29.744 1.00 91.06 210 LEU A N 1
ATOM 1586 C CA . LEU A 1 210 ? -2.944 4.375 -28.735 1.00 91.06 210 LEU A CA 1
ATOM 1587 C C . LEU A 1 210 ? -3.134 2.916 -29.179 1.00 91.06 210 LEU A C 1
ATOM 1589 O O . LEU A 1 210 ? -3.053 2.015 -28.351 1.00 91.06 210 LEU A O 1
ATOM 1593 N N . SER A 1 211 ? -3.317 2.667 -30.482 1.00 94.56 211 SER A N 1
ATOM 1594 C CA . SER A 1 211 ? -3.383 1.300 -31.016 1.00 94.56 211 SER A CA 1
ATOM 1595 C C . SER A 1 211 ? -2.060 0.566 -30.820 1.00 94.56 211 SER A C 1
ATOM 1597 O O . SER A 1 211 ? -2.062 -0.586 -30.403 1.00 94.56 211 SER A O 1
ATOM 1599 N N . LYS A 1 212 ? -0.923 1.229 -31.070 1.00 93.69 212 LYS A N 1
ATOM 1600 C CA . LYS A 1 212 ? 0.398 0.622 -30.857 1.00 93.69 212 LYS A CA 1
ATOM 1601 C C . LYS A 1 212 ? 0.732 0.442 -29.384 1.00 93.69 212 LYS A C 1
ATOM 1603 O O . LYS A 1 212 ? 1.326 -0.570 -29.027 1.00 93.69 212 LYS A O 1
ATOM 1608 N N . LEU A 1 213 ? 0.298 1.364 -28.526 1.00 94.06 213 LEU A N 1
ATOM 1609 C CA . LEU A 1 213 ? 0.385 1.185 -27.077 1.00 94.06 213 LEU A CA 1
ATOM 1610 C C . LEU A 1 213 ? -0.374 -0.074 -26.643 1.00 94.06 213 LEU A C 1
ATOM 1612 O O . LEU A 1 213 ? 0.154 -0.883 -25.883 1.00 94.06 213 LEU A O 1
ATOM 1616 N N . TRP A 1 214 ? -1.591 -0.256 -27.161 1.00 95.88 214 TRP A N 1
ATOM 1617 C CA . TRP A 1 214 ? -2.398 -1.440 -26.891 1.00 95.88 214 TRP A CA 1
ATOM 1618 C C . TRP A 1 214 ? -1.754 -2.721 -27.430 1.00 95.88 214 TRP A C 1
ATOM 1620 O O . TRP A 1 214 ? -1.698 -3.713 -26.705 1.00 95.88 214 TRP A O 1
ATOM 1630 N N . ASP A 1 215 ? -1.204 -2.690 -28.651 1.00 95.81 215 ASP A N 1
ATOM 1631 C CA . ASP A 1 215 ? -0.457 -3.805 -29.248 1.00 95.81 215 ASP A CA 1
ATOM 1632 C C . ASP A 1 215 ? 0.719 -4.226 -28.352 1.00 95.81 215 ASP A C 1
ATOM 1634 O O . ASP A 1 215 ? 0.873 -5.409 -28.043 1.00 95.81 215 ASP A O 1
ATOM 1638 N N . VAL A 1 216 ? 1.529 -3.270 -27.883 1.00 96.06 216 VAL A N 1
ATOM 1639 C CA . VAL A 1 216 ? 2.648 -3.537 -26.964 1.00 96.06 216 VAL A CA 1
ATOM 1640 C C . VAL A 1 216 ? 2.134 -4.110 -25.643 1.00 96.06 216 VAL A C 1
ATOM 1642 O O . VAL A 1 216 ? 2.643 -5.132 -25.180 1.00 96.06 216 VAL A O 1
ATOM 1645 N N . ALA A 1 217 ? 1.082 -3.525 -25.066 1.00 96.00 217 ALA A N 1
ATOM 1646 C CA . ALA A 1 217 ? 0.499 -4.006 -23.818 1.00 96.00 217 ALA A CA 1
ATOM 1647 C C . ALA A 1 217 ? 0.068 -5.481 -23.912 1.00 96.00 217 ALA A C 1
ATOM 1649 O O . ALA A 1 217 ? 0.418 -6.267 -23.036 1.00 96.00 217 ALA A O 1
ATOM 1650 N N . ARG A 1 218 ? -0.621 -5.885 -24.989 1.00 96.00 218 ARG A N 1
ATOM 1651 C CA . ARG A 1 218 ? -1.124 -7.263 -25.164 1.00 96.00 218 ARG A CA 1
ATOM 1652 C C . ARG A 1 218 ? -0.095 -8.271 -25.680 1.00 96.00 218 ARG A C 1
ATOM 1654 O O . ARG A 1 218 ? -0.352 -9.465 -25.605 1.00 96.00 218 ARG A O 1
ATOM 1661 N N . THR A 1 219 ? 1.011 -7.826 -26.281 1.00 94.38 219 THR A N 1
ATOM 1662 C CA . THR A 1 219 ? 2.012 -8.732 -26.888 1.00 94.38 219 THR A CA 1
ATOM 1663 C C . THR A 1 219 ? 3.341 -8.780 -26.144 1.00 94.38 219 THR A C 1
ATOM 1665 O O . THR A 1 219 ? 4.123 -9.698 -26.388 1.00 94.38 219 THR A O 1
ATOM 1668 N N . LYS A 1 220 ? 3.608 -7.823 -25.246 1.00 94.50 220 LYS A N 1
ATOM 1669 C CA . LYS A 1 220 ? 4.894 -7.706 -24.539 1.00 94.50 220 LYS A CA 1
ATOM 1670 C C . LYS A 1 220 ? 4.778 -7.554 -23.026 1.00 94.50 220 LYS A C 1
ATOM 1672 O O . LYS A 1 220 ? 5.725 -7.915 -22.339 1.00 94.50 220 LYS A O 1
ATOM 1677 N N . VAL A 1 221 ? 3.665 -7.026 -22.509 1.00 95.00 221 VAL A N 1
ATOM 1678 C CA . VAL A 1 221 ? 3.496 -6.775 -21.064 1.00 95.00 221 VAL A CA 1
ATOM 1679 C C . VAL A 1 221 ? 2.546 -7.796 -20.444 1.00 95.00 221 VAL A C 1
ATOM 1681 O O . VAL A 1 221 ? 2.968 -8.651 -19.679 1.00 95.00 221 VAL A O 1
ATOM 1684 N N . TRP A 1 222 ? 1.270 -7.756 -20.811 1.00 95.75 222 TRP A N 1
ATOM 1685 C CA . TRP A 1 222 ? 0.216 -8.632 -20.297 1.00 95.75 222 TRP A CA 1
ATOM 1686 C C . TRP A 1 222 ? -0.276 -9.537 -21.418 1.00 95.75 222 TRP A C 1
ATOM 1688 O O . TRP A 1 222 ? -1.348 -9.341 -21.999 1.00 95.75 222 TRP A O 1
ATOM 1698 N N . ILE A 1 223 ? 0.579 -10.503 -21.749 1.00 93.19 223 ILE A N 1
ATOM 1699 C CA . ILE A 1 223 ? 0.408 -11.432 -22.873 1.00 93.19 223 ILE A CA 1
ATOM 1700 C C . ILE A 1 223 ? -0.668 -12.496 -22.643 1.00 93.19 223 ILE A C 1
ATOM 1702 O O . ILE A 1 223 ? -1.003 -13.236 -23.566 1.00 93.19 223 ILE A O 1
ATOM 1706 N N . GLY A 1 224 ? -1.234 -12.554 -21.437 1.00 90.62 224 GLY A N 1
ATOM 1707 C CA . GLY A 1 224 ? -2.192 -13.577 -21.051 1.00 90.62 224 GLY A CA 1
ATOM 1708 C C . GLY A 1 224 ? -1.540 -14.916 -20.680 1.00 90.62 224 GLY A C 1
ATOM 1709 O O . GLY A 1 224 ? -0.307 -15.017 -20.602 1.00 90.62 224 GLY A O 1
ATOM 1710 N N . PRO A 1 225 ? -2.370 -15.946 -20.444 1.00 90.19 225 PRO A N 1
ATOM 1711 C CA . PRO A 1 225 ? -1.923 -17.247 -19.962 1.00 90.19 225 PRO A CA 1
ATOM 1712 C C . PRO A 1 225 ? -0.967 -17.918 -20.949 1.00 90.19 225 PRO A C 1
ATOM 1714 O O . PRO A 1 225 ? -1.267 -18.020 -22.140 1.00 90.19 225 PRO A O 1
ATOM 1717 N N . GLN A 1 226 ? 0.172 -18.398 -20.456 1.00 84.94 226 GLN A N 1
ATOM 1718 C CA . GLN A 1 226 ? 1.126 -19.174 -21.250 1.00 84.94 226 GLN A CA 1
ATOM 1719 C C . GLN A 1 226 ? 0.839 -20.677 -21.163 1.00 84.94 226 GLN A C 1
ATOM 1721 O O . GLN A 1 226 ? 0.197 -21.160 -20.228 1.00 84.94 226 GLN A O 1
ATOM 1726 N N . TRP A 1 227 ? 1.316 -21.442 -22.147 1.00 79.06 227 TRP A N 1
ATOM 1727 C CA . TRP A 1 227 ? 1.157 -22.896 -22.140 1.00 79.06 227 TRP A CA 1
ATOM 1728 C C . TRP A 1 227 ? 1.858 -23.516 -20.921 1.00 79.06 227 TRP A C 1
ATOM 1730 O O . TRP A 1 227 ? 3.009 -23.193 -20.635 1.00 79.06 227 TRP A O 1
ATOM 1740 N N . GLY A 1 228 ? 1.152 -24.387 -20.193 1.00 77.06 228 GLY A N 1
ATOM 1741 C CA . GLY A 1 228 ? 1.638 -24.984 -18.943 1.00 77.06 228 GLY A CA 1
ATOM 1742 C C . GLY A 1 228 ? 1.562 -24.064 -17.718 1.00 77.06 228 GLY A C 1
ATOM 1743 O O . GLY A 1 228 ? 2.043 -24.441 -16.654 1.00 77.06 228 GLY A O 1
ATOM 1744 N N . GLN A 1 229 ? 0.972 -22.869 -17.838 1.00 78.06 229 GLN A N 1
ATOM 1745 C CA . GLN A 1 229 ? 0.785 -21.976 -16.700 1.00 78.06 229 GLN A CA 1
ATOM 1746 C C . GLN A 1 229 ? -0.375 -22.440 -15.816 1.00 78.06 229 GLN A C 1
ATOM 1748 O O . GLN A 1 229 ? -1.532 -22.468 -16.236 1.00 78.06 229 GLN A O 1
ATOM 1753 N N . GLU A 1 230 ? -0.059 -22.756 -14.566 1.00 71.62 230 GLU A N 1
ATOM 1754 C CA . GLU A 1 230 ? -1.050 -23.085 -13.548 1.00 71.62 230 GLU A CA 1
ATOM 1755 C C . GLU A 1 230 ? -1.653 -21.799 -12.957 1.00 71.62 230 GLU A C 1
ATOM 1757 O O . GLU A 1 230 ? -0.935 -20.849 -12.644 1.00 71.62 230 GLU A O 1
ATOM 1762 N N . HIS A 1 231 ? -2.982 -21.773 -12.806 1.00 77.12 231 HIS A N 1
ATOM 1763 C CA . HIS A 1 231 ? -3.760 -20.687 -12.183 1.00 77.12 231 HIS A CA 1
ATOM 1764 C C . HIS A 1 231 ? -3.517 -19.268 -12.755 1.00 77.12 231 HIS A C 1
ATOM 1766 O O . HIS A 1 231 ? -3.125 -18.360 -12.017 1.00 77.12 231 HIS A O 1
ATOM 1772 N N . PRO A 1 232 ? -3.765 -19.024 -14.056 1.00 85.62 232 PRO A N 1
ATOM 1773 C CA . PRO A 1 232 ? -3.629 -17.687 -14.625 1.00 85.62 232 PRO A CA 1
ATOM 1774 C C . PRO A 1 232 ? -4.654 -16.693 -14.057 1.00 85.62 232 PRO A C 1
ATOM 1776 O O . PRO A 1 232 ? -5.817 -17.027 -13.812 1.00 85.62 232 PRO A O 1
ATOM 1779 N N . LEU A 1 233 ? -4.243 -15.431 -13.913 1.00 89.56 233 LEU A N 1
ATOM 1780 C CA . LEU A 1 233 ? -5.118 -14.370 -13.410 1.00 89.56 233 LEU A CA 1
ATOM 1781 C C . LEU A 1 233 ? -6.020 -13.812 -14.517 1.00 89.56 233 LEU A C 1
ATOM 1783 O O . LEU A 1 233 ? -5.601 -12.986 -15.322 1.00 89.56 233 LEU A O 1
ATOM 1787 N N . GLY A 1 234 ? -7.286 -14.225 -14.516 1.00 93.50 234 GLY A N 1
ATOM 1788 C CA . GLY A 1 234 ? -8.320 -13.607 -15.355 1.00 93.50 234 GLY A CA 1
ATOM 1789 C C . GLY A 1 234 ? -8.885 -12.300 -14.778 1.00 93.50 234 GLY A C 1
ATOM 1790 O O . GLY A 1 234 ? -8.605 -11.935 -13.634 1.00 93.50 234 GLY A O 1
ATOM 1791 N N . PHE A 1 235 ? -9.781 -11.648 -15.525 1.00 95.62 235 PHE A N 1
ATOM 1792 C CA . PHE A 1 235 ? -10.464 -10.400 -15.132 1.00 95.62 235 PHE A CA 1
ATOM 1793 C C . PHE A 1 235 ? -10.968 -10.389 -13.677 1.00 95.62 235 PHE A C 1
ATOM 1795 O O . PHE A 1 235 ? -10.629 -9.494 -12.901 1.00 95.62 235 PHE A O 1
ATOM 1802 N N . TRP A 1 236 ? -11.740 -11.407 -13.277 1.00 95.25 236 TRP A N 1
ATOM 1803 C CA . TRP A 1 236 ? -12.301 -11.474 -11.924 1.00 95.25 236 TRP A CA 1
ATOM 1804 C C . TRP A 1 236 ? -11.244 -11.706 -10.846 1.00 95.25 236 TRP A C 1
ATOM 1806 O O . TRP A 1 236 ? -11.435 -11.243 -9.727 1.00 95.25 236 TRP A O 1
ATOM 1816 N N . HIS A 1 237 ? -10.124 -12.360 -11.166 1.00 93.56 237 HIS A N 1
ATOM 1817 C CA . HIS A 1 237 ? -9.024 -12.521 -10.215 1.00 93.56 237 HIS A CA 1
ATOM 1818 C C . HIS A 1 237 ? -8.349 -11.180 -9.941 1.00 93.56 237 HIS A C 1
ATOM 1820 O O . HIS A 1 237 ? -8.110 -10.851 -8.783 1.00 93.56 237 HIS A O 1
ATOM 1826 N N . VAL A 1 238 ? -8.097 -10.385 -10.986 1.00 95.25 238 VAL A N 1
ATOM 1827 C CA . VAL A 1 238 ? -7.532 -9.036 -10.843 1.00 95.25 238 VAL A CA 1
ATOM 1828 C C . VAL A 1 238 ? -8.491 -8.129 -10.069 1.00 95.25 238 VAL A C 1
ATOM 1830 O O . VAL A 1 238 ? -8.074 -7.474 -9.116 1.00 95.25 238 VAL A O 1
ATOM 1833 N N . ALA A 1 239 ? -9.779 -8.122 -10.432 1.00 96.81 239 ALA A N 1
ATOM 1834 C CA . ALA A 1 239 ? -10.790 -7.318 -9.745 1.00 96.81 239 ALA A CA 1
ATOM 1835 C C . ALA A 1 239 ? -10.943 -7.712 -8.271 1.00 96.81 239 ALA A C 1
ATOM 1837 O O . ALA A 1 239 ? -10.953 -6.847 -7.394 1.00 96.81 239 ALA A O 1
ATOM 1838 N N . ALA A 1 240 ? -11.020 -9.015 -7.990 1.00 94.62 240 ALA A N 1
ATOM 1839 C CA . ALA A 1 240 ? -11.102 -9.519 -6.630 1.00 94.62 240 ALA A CA 1
ATOM 1840 C C . ALA A 1 240 ? -9.840 -9.164 -5.843 1.00 94.62 240 ALA A C 1
ATOM 1842 O O . ALA A 1 240 ? -9.964 -8.617 -4.755 1.00 94.62 240 ALA A O 1
ATOM 1843 N N . PHE A 1 241 ? -8.643 -9.376 -6.400 1.00 93.88 241 PHE A N 1
ATOM 1844 C CA . PHE A 1 241 ? -7.387 -9.023 -5.740 1.00 93.88 241 PHE A CA 1
ATOM 1845 C C . PHE A 1 241 ? -7.311 -7.530 -5.394 1.00 93.88 241 PHE A C 1
ATOM 1847 O O . PHE A 1 241 ? -7.070 -7.183 -4.239 1.00 93.88 241 PHE A O 1
ATOM 1854 N N . ALA A 1 242 ? -7.579 -6.645 -6.359 1.00 94.94 242 ALA A N 1
ATOM 1855 C CA . ALA A 1 242 ? -7.567 -5.199 -6.137 1.00 94.94 242 ALA A CA 1
ATOM 1856 C C . ALA A 1 242 ? -8.575 -4.763 -5.060 1.00 94.94 242 ALA A C 1
ATOM 1858 O O . ALA A 1 242 ? -8.302 -3.842 -4.296 1.00 94.94 242 ALA A O 1
ATOM 1859 N N . TRP A 1 243 ? -9.709 -5.458 -4.934 1.00 94.88 243 TRP A N 1
ATOM 1860 C CA . TRP A 1 243 ? -10.668 -5.203 -3.862 1.00 94.88 243 TRP A CA 1
ATOM 1861 C C . TRP A 1 243 ? -10.212 -5.755 -2.501 1.00 94.88 243 TRP A C 1
ATOM 1863 O O . TRP A 1 243 ? -10.279 -5.048 -1.489 1.00 94.88 243 TRP A O 1
ATOM 1873 N N . VAL A 1 244 ? -9.738 -7.005 -2.451 1.00 91.81 244 VAL A N 1
ATOM 1874 C CA . VAL A 1 244 ? -9.425 -7.695 -1.188 1.00 91.81 244 VAL A CA 1
ATOM 1875 C C . VAL A 1 244 ? -8.050 -7.351 -0.624 1.00 91.81 244 VAL A C 1
ATOM 1877 O O . VAL A 1 244 ? -7.811 -7.590 0.559 1.00 91.81 244 VAL A O 1
ATOM 1880 N N . CYS A 1 245 ? -7.156 -6.749 -1.412 1.00 89.62 245 CYS A N 1
ATOM 1881 C CA . CYS A 1 245 ? -5.810 -6.420 -0.947 1.00 89.62 245 CYS A CA 1
ATOM 1882 C C . CYS A 1 245 ? -5.799 -5.454 0.258 1.00 89.62 245 CYS A C 1
ATOM 1884 O O . CYS A 1 245 ? -4.879 -5.469 1.073 1.00 89.62 245 CYS A O 1
ATOM 1886 N N . ASN A 1 246 ? -6.877 -4.686 0.447 1.00 91.50 246 ASN A N 1
ATOM 1887 C CA . ASN A 1 246 ? -7.098 -3.842 1.624 1.00 91.50 246 ASN A CA 1
ATOM 1888 C C . ASN A 1 246 ? -8.336 -4.229 2.429 1.00 91.50 246 ASN A C 1
ATOM 1890 O O . ASN A 1 246 ? -8.880 -3.419 3.177 1.00 91.50 246 ASN A O 1
ATOM 1894 N N . LEU A 1 247 ? -8.778 -5.482 2.323 1.00 91.56 247 LEU A N 1
ATOM 1895 C CA . LEU A 1 247 ? -10.000 -5.940 2.976 1.00 91.56 247 LEU A CA 1
ATOM 1896 C C . LEU A 1 247 ? -9.973 -5.716 4.490 1.00 91.56 247 LEU A C 1
ATOM 1898 O O . LEU A 1 247 ? -10.974 -5.290 5.056 1.00 91.56 247 LEU A O 1
ATOM 1902 N N . ALA A 1 248 ? -8.823 -5.929 5.137 1.00 90.19 248 ALA A N 1
ATOM 1903 C CA . ALA A 1 248 ? -8.649 -5.684 6.569 1.00 90.19 248 ALA A CA 1
ATOM 1904 C C . ALA A 1 248 ? -8.843 -4.207 6.965 1.00 90.19 248 ALA A C 1
ATOM 1906 O O . ALA A 1 248 ? -9.186 -3.920 8.113 1.00 90.19 248 ALA A O 1
ATOM 1907 N N . THR A 1 249 ? -8.626 -3.264 6.042 1.00 90.75 249 THR A N 1
ATOM 1908 C CA . THR A 1 249 ? -8.686 -1.830 6.341 1.00 90.75 249 THR A CA 1
ATOM 1909 C C . THR A 1 249 ? -10.051 -1.219 6.061 1.00 90.75 249 THR A C 1
ATOM 1911 O O . THR A 1 249 ? -10.557 -0.497 6.923 1.00 90.75 249 THR A O 1
ATOM 1914 N N . HIS A 1 250 ? -10.695 -1.563 4.938 1.00 93.75 250 HIS A N 1
ATOM 1915 C CA . HIS A 1 250 ? -12.052 -1.099 4.631 1.00 93.75 250 HIS A CA 1
ATOM 1916 C C . HIS A 1 250 ? -13.125 -1.926 5.339 1.00 93.75 250 HIS A C 1
ATOM 1918 O O . HIS A 1 250 ? -13.671 -1.473 6.338 1.00 93.75 250 HIS A O 1
ATOM 1924 N N . LEU A 1 251 ? -13.434 -3.139 4.883 1.00 94.81 251 LEU A N 1
ATOM 1925 C CA . LEU A 1 251 ? -14.524 -3.942 5.449 1.00 94.81 251 LEU A CA 1
ATOM 1926 C C . LEU A 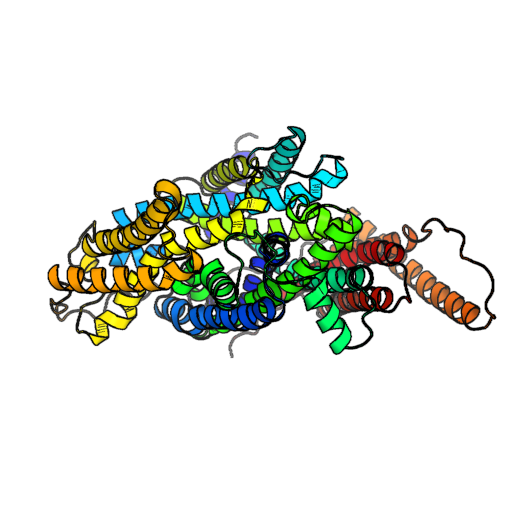1 251 ? -14.142 -4.668 6.741 1.00 94.81 251 LEU A C 1
ATOM 1928 O O . LEU A 1 251 ? -15.032 -5.002 7.510 1.00 94.81 251 LEU A O 1
ATOM 1932 N N . GLY A 1 252 ? -12.850 -4.858 7.011 1.00 91.75 252 GLY A N 1
ATOM 1933 C CA . GLY A 1 252 ? -12.311 -5.219 8.325 1.00 91.75 252 GLY A CA 1
ATOM 1934 C C . GLY A 1 252 ? -12.265 -4.037 9.299 1.00 91.75 252 GLY A C 1
ATOM 1935 O O . GLY A 1 252 ? -12.063 -4.242 10.491 1.00 91.75 252 GLY A O 1
ATOM 1936 N N . LEU A 1 253 ? -12.527 -2.817 8.809 1.00 92.56 253 LEU A N 1
ATOM 1937 C CA . LEU A 1 253 ? -12.737 -1.586 9.574 1.00 92.56 253 LEU A CA 1
ATOM 1938 C C . LEU A 1 253 ? -11.526 -1.067 10.364 1.00 92.56 253 LEU A C 1
ATOM 1940 O O . LEU A 1 253 ? -11.691 -0.207 11.236 1.00 92.56 253 LEU A O 1
ATOM 1944 N N . SER A 1 254 ? -10.300 -1.521 10.083 1.00 88.38 254 SER A N 1
ATOM 1945 C CA . SER A 1 254 ? -9.126 -0.992 10.796 1.00 88.38 254 SER A CA 1
ATOM 1946 C C . SER A 1 254 ? -8.909 0.512 10.538 1.00 88.38 254 SER A C 1
ATOM 1948 O O . SER A 1 254 ? -8.495 1.238 11.449 1.00 88.38 254 SER A O 1
ATOM 1950 N N . ASP A 1 255 ? -9.341 1.027 9.378 1.00 90.81 255 ASP A N 1
ATOM 1951 C CA . ASP A 1 255 ? -9.305 2.460 9.052 1.00 90.81 255 ASP A CA 1
ATOM 1952 C C . ASP A 1 255 ? -10.376 3.295 9.771 1.00 90.81 255 ASP A C 1
ATOM 1954 O O . ASP A 1 255 ? -10.398 4.522 9.633 1.00 90.81 255 ASP A O 1
ATOM 1958 N N . MET A 1 256 ? -11.202 2.705 10.646 1.00 89.12 256 MET A N 1
ATOM 1959 C CA . MET A 1 256 ? -11.962 3.496 11.622 1.00 89.12 256 MET A CA 1
ATOM 1960 C C . MET A 1 256 ? -11.037 4.395 12.455 1.00 89.12 256 MET A C 1
ATOM 1962 O O . MET A 1 256 ? -11.408 5.517 12.800 1.00 89.12 256 MET A O 1
ATOM 1966 N N . ALA A 1 257 ? -9.805 3.943 12.723 1.00 84.56 257 ALA A N 1
ATOM 1967 C CA . ALA A 1 257 ? -8.790 4.735 13.414 1.00 84.56 257 ALA A CA 1
ATOM 1968 C C . ALA A 1 257 ? -8.411 6.031 12.670 1.00 84.56 257 ALA A C 1
ATOM 1970 O O . ALA A 1 257 ? -8.044 7.013 13.323 1.00 84.56 257 ALA A O 1
ATOM 1971 N N . LEU A 1 258 ? -8.546 6.045 11.339 1.00 87.00 258 LEU A N 1
ATOM 1972 C CA . LEU A 1 258 ? -8.326 7.205 10.479 1.00 87.00 258 LEU A CA 1
ATOM 1973 C C . LEU A 1 258 ? -9.622 8.015 10.306 1.00 87.00 258 LEU A C 1
ATOM 1975 O O . LEU A 1 258 ? -9.660 9.210 10.608 1.00 87.00 258 LEU A O 1
ATOM 1979 N N . PHE A 1 259 ? -10.720 7.381 9.886 1.00 89.50 259 PHE A N 1
ATOM 1980 C CA . PHE A 1 259 ? -11.973 8.082 9.572 1.00 89.50 259 PHE A CA 1
ATOM 1981 C C . PHE A 1 259 ? -12.734 8.619 10.784 1.00 89.50 259 PHE A C 1
ATOM 1983 O O . PHE A 1 259 ? -13.587 9.493 10.623 1.00 89.50 259 PHE A O 1
ATOM 1990 N N . ARG A 1 260 ? -12.386 8.221 12.013 1.00 87.31 260 ARG A N 1
ATOM 1991 C CA . ARG A 1 260 ? -12.899 8.885 13.223 1.00 87.31 260 ARG A CA 1
ATOM 1992 C C . ARG A 1 260 ? -12.573 10.381 13.271 1.00 87.31 260 ARG A C 1
ATOM 1994 O O . ARG A 1 260 ? -13.300 11.121 13.920 1.00 87.31 260 ARG A O 1
ATOM 2001 N N . PHE A 1 261 ? -11.553 10.845 12.542 1.00 84.88 261 PHE A N 1
ATOM 2002 C CA . PHE A 1 261 ? -11.214 12.266 12.404 1.00 84.88 261 PHE A CA 1
ATOM 2003 C C . PHE A 1 261 ? -11.974 12.978 11.265 1.00 84.88 261 PHE A C 1
ATOM 2005 O O . PHE A 1 261 ? -11.727 14.155 11.003 1.00 84.88 261 PHE A O 1
ATOM 2012 N N . ALA A 1 262 ? -12.873 12.300 10.541 1.00 85.69 262 ALA A N 1
ATOM 2013 C CA . ALA A 1 262 ? -13.530 12.851 9.355 1.00 85.69 262 ALA A CA 1
ATOM 2014 C C . ALA A 1 262 ? -14.630 13.866 9.696 1.00 85.69 262 ALA A C 1
ATOM 2016 O O . ALA A 1 262 ? -15.465 13.637 10.569 1.00 85.69 262 ALA A O 1
ATOM 2017 N N . LYS A 1 263 ? -14.711 14.972 8.952 1.00 84.75 263 LYS A N 1
ATOM 2018 C CA . LYS A 1 263 ? -15.789 15.965 9.133 1.00 84.75 263 LYS A CA 1
ATOM 2019 C C . LYS A 1 263 ? -17.116 15.547 8.504 1.00 84.75 263 LYS A C 1
ATOM 2021 O O . LYS A 1 263 ? -18.146 16.113 8.855 1.00 84.75 263 LYS A O 1
ATOM 2026 N N . ARG A 1 264 ? -17.107 14.591 7.571 1.00 85.06 264 ARG A N 1
ATOM 2027 C CA . ARG A 1 264 ? -18.310 14.095 6.888 1.00 85.06 264 ARG A CA 1
ATOM 2028 C C . ARG A 1 264 ? -18.235 12.575 6.708 1.00 85.06 264 ARG A C 1
ATOM 2030 O O . ARG A 1 264 ? -17.131 12.058 6.533 1.00 85.06 264 ARG A O 1
ATOM 2037 N N . PRO A 1 265 ? -19.379 11.870 6.689 1.00 83.88 265 PRO A N 1
ATOM 2038 C CA . PRO A 1 265 ? -19.408 10.409 6.589 1.00 83.88 265 PRO A CA 1
ATOM 2039 C C . PRO A 1 265 ? -18.916 9.873 5.236 1.00 83.88 265 PRO A C 1
ATOM 2041 O O . PRO A 1 265 ? -18.431 8.752 5.174 1.00 83.88 265 PRO A O 1
ATOM 2044 N N . TRP A 1 266 ? -18.976 10.670 4.163 1.00 87.69 266 TRP A N 1
ATOM 2045 C CA . TRP A 1 266 ? -18.547 10.259 2.819 1.00 87.69 266 TRP A CA 1
ATOM 2046 C C . TRP A 1 266 ? -17.037 10.395 2.566 1.00 87.69 266 TRP A C 1
ATOM 2048 O O . TRP A 1 266 ? -16.574 10.088 1.472 1.00 87.69 266 TRP A O 1
ATOM 2058 N N . TYR A 1 267 ? -16.240 10.839 3.548 1.00 92.31 267 TYR A N 1
ATOM 2059 C CA . TYR A 1 267 ? -14.796 11.071 3.367 1.00 92.31 267 TYR A CA 1
ATOM 2060 C C . TYR A 1 267 ? -14.004 9.826 2.939 1.00 92.31 267 TYR A C 1
ATOM 2062 O O . TYR A 1 267 ? -12.873 9.974 2.480 1.00 92.31 267 TYR A O 1
ATOM 2070 N N . GLY A 1 268 ? -14.596 8.629 3.000 1.00 92.19 268 GLY A N 1
ATOM 2071 C CA . GLY A 1 268 ? -14.040 7.431 2.373 1.00 92.19 268 GLY A CA 1
ATOM 2072 C C . GLY A 1 268 ? -13.715 7.594 0.886 1.00 92.19 268 GLY A C 1
ATOM 2073 O O . GLY A 1 268 ? -12.802 6.926 0.414 1.00 92.19 268 GLY A O 1
ATOM 2074 N N . VAL A 1 269 ? -14.339 8.539 0.167 1.00 94.62 269 VAL A N 1
ATOM 2075 C CA . VAL A 1 269 ? -14.027 8.808 -1.250 1.00 94.62 269 VAL A CA 1
ATOM 2076 C C . VAL A 1 269 ? -12.570 9.229 -1.466 1.00 94.62 269 VAL A C 1
ATOM 2078 O O . VAL A 1 269 ? -12.005 8.976 -2.524 1.00 94.62 269 VAL A O 1
ATOM 2081 N N . TYR A 1 270 ? -11.923 9.825 -0.456 1.00 93.69 270 TYR A N 1
ATOM 2082 C CA . TYR A 1 270 ? -10.516 10.220 -0.548 1.00 93.69 270 TYR A CA 1
ATOM 2083 C C . TYR A 1 270 ? -9.557 9.022 -0.622 1.00 93.69 270 TYR A C 1
ATOM 2085 O O . TYR A 1 270 ? -8.420 9.202 -1.053 1.00 93.69 270 TYR A O 1
ATOM 2093 N N . SER A 1 271 ? -10.019 7.803 -0.306 1.00 94.88 271 SER A N 1
ATOM 2094 C CA . SER A 1 271 ? -9.270 6.568 -0.587 1.00 94.88 271 SER A CA 1
ATOM 2095 C C . SER A 1 271 ? -8.984 6.371 -2.080 1.00 94.88 271 SER A C 1
ATOM 2097 O O . SER A 1 271 ? -7.991 5.736 -2.427 1.00 94.88 271 SER A O 1
ATOM 2099 N N . ALA A 1 272 ? -9.769 6.994 -2.972 1.00 95.12 272 ALA A N 1
ATOM 2100 C CA . ALA A 1 272 ? -9.546 6.973 -4.417 1.00 95.12 272 ALA A CA 1
ATOM 2101 C C . ALA A 1 272 ? -8.151 7.472 -4.820 1.00 95.12 272 ALA A C 1
ATOM 2103 O O . ALA A 1 272 ? -7.601 6.991 -5.805 1.00 95.12 272 ALA A O 1
ATOM 2104 N N . PHE A 1 273 ? -7.554 8.387 -4.050 1.00 91.88 273 PHE A N 1
ATOM 2105 C CA . PHE A 1 273 ? -6.189 8.842 -4.307 1.00 91.88 273 PHE A CA 1
ATOM 2106 C C . PHE A 1 273 ? -5.167 7.717 -4.111 1.00 91.88 273 PHE A C 1
ATOM 2108 O O . PHE A 1 273 ? -4.251 7.596 -4.912 1.00 91.88 273 PHE A O 1
ATOM 2115 N N . GLY A 1 274 ? -5.348 6.855 -3.109 1.00 91.62 274 GLY A N 1
ATOM 2116 C CA . GLY A 1 274 ? -4.506 5.672 -2.933 1.00 91.62 274 GLY A CA 1
ATOM 2117 C C . GLY A 1 274 ? -4.801 4.593 -3.974 1.00 91.62 274 GLY A C 1
ATOM 2118 O O . GLY A 1 274 ? -3.892 4.084 -4.620 1.00 91.62 274 GLY A O 1
ATOM 2119 N N . MET A 1 275 ? -6.082 4.289 -4.195 1.00 95.06 275 MET A N 1
ATOM 2120 C CA . MET A 1 275 ? -6.487 3.194 -5.083 1.00 95.06 275 MET A CA 1
ATOM 2121 C C . MET A 1 275 ? -6.161 3.470 -6.552 1.00 95.06 275 MET A C 1
ATOM 2123 O O . MET A 1 275 ? -5.647 2.603 -7.248 1.00 95.06 275 MET A O 1
ATOM 2127 N N . TYR A 1 276 ? -6.421 4.679 -7.052 1.00 95.38 276 TYR A N 1
ATOM 2128 C CA . TYR A 1 276 ? -6.179 4.974 -8.462 1.00 95.38 276 TYR A CA 1
ATOM 2129 C C . TYR A 1 276 ? -4.755 5.456 -8.743 1.00 95.38 276 TYR A C 1
ATOM 2131 O O . TYR A 1 276 ? -4.213 5.109 -9.788 1.00 95.38 276 TYR A O 1
ATOM 2139 N N . LEU A 1 277 ? -4.102 6.203 -7.846 1.00 93.44 277 LEU A N 1
ATOM 2140 C CA . LEU A 1 277 ? -2.705 6.596 -8.089 1.00 93.44 277 LEU A CA 1
ATOM 2141 C C . LEU A 1 277 ? -1.726 5.466 -7.750 1.00 93.44 277 LEU A C 1
ATOM 2143 O O . LEU A 1 277 ? -0.764 5.257 -8.483 1.00 93.44 277 LEU A O 1
ATOM 2147 N N . GLY A 1 278 ? -1.981 4.728 -6.670 1.00 93.00 278 GLY A N 1
ATOM 2148 C CA . GLY A 1 278 ? -1.217 3.545 -6.286 1.00 93.00 278 GLY A CA 1
ATOM 2149 C C . GLY A 1 278 ? -1.636 2.332 -7.106 1.00 93.00 278 GLY A C 1
ATOM 2150 O O . GLY A 1 278 ? -1.004 1.988 -8.099 1.00 93.00 278 GLY A O 1
ATOM 2151 N N . HIS A 1 279 ? -2.741 1.688 -6.744 1.00 95.00 279 HIS A N 1
ATOM 2152 C CA . HIS A 1 279 ? -3.040 0.374 -7.318 1.00 95.00 279 HIS A CA 1
ATOM 2153 C C . HIS A 1 279 ? -3.374 0.382 -8.807 1.00 95.00 279 HIS A C 1
ATOM 2155 O O . HIS A 1 279 ? -3.147 -0.606 -9.490 1.00 95.00 279 HIS A O 1
ATOM 2161 N N . PHE A 1 280 ? -3.963 1.449 -9.339 1.00 95.94 280 PHE A N 1
ATOM 2162 C CA . PHE A 1 280 ? -4.243 1.504 -10.770 1.00 95.94 280 PHE A CA 1
ATOM 2163 C C . PHE A 1 280 ? -3.007 1.984 -11.535 1.00 95.94 280 PHE A C 1
ATOM 2165 O O . PHE A 1 280 ? -2.372 1.207 -12.244 1.00 95.94 280 PHE A O 1
ATOM 2172 N N . VAL A 1 281 ? -2.623 3.252 -11.365 1.00 96.94 281 VAL A N 1
ATOM 2173 C CA . VAL A 1 281 ? -1.529 3.861 -12.134 1.00 96.94 281 VAL A CA 1
ATOM 2174 C C . VAL A 1 281 ? -0.185 3.208 -11.818 1.00 96.94 281 VAL A C 1
ATOM 2176 O O . VAL A 1 281 ? 0.509 2.800 -12.752 1.00 96.94 281 VAL A O 1
ATOM 2179 N N . ALA A 1 282 ? 0.195 3.072 -10.544 1.00 96.12 282 ALA A N 1
ATOM 2180 C CA . ALA A 1 282 ? 1.508 2.535 -10.204 1.00 96.12 282 ALA A CA 1
ATOM 2181 C C . ALA A 1 282 ? 1.643 1.041 -10.532 1.00 96.12 282 ALA A C 1
ATOM 2183 O O . ALA A 1 282 ? 2.695 0.658 -11.035 1.00 96.12 282 ALA A O 1
ATOM 2184 N N . TRP A 1 283 ? 0.608 0.203 -10.360 1.00 96.38 283 TRP A N 1
ATOM 2185 C CA . TRP A 1 283 ? 0.700 -1.212 -10.773 1.00 96.38 283 TRP A CA 1
ATOM 2186 C C . TRP A 1 283 ? 0.799 -1.371 -12.295 1.00 96.38 283 TRP A C 1
ATOM 2188 O O . TRP A 1 283 ? 1.596 -2.183 -12.764 1.00 96.38 283 TRP A O 1
ATOM 2198 N N . ILE A 1 284 ? 0.053 -0.579 -13.078 1.00 97.19 284 ILE A N 1
ATOM 2199 C CA . ILE A 1 284 ? 0.173 -0.560 -14.548 1.00 97.19 284 ILE A CA 1
ATOM 2200 C C . ILE A 1 284 ? 1.598 -0.161 -14.950 1.00 97.19 284 ILE A C 1
ATOM 2202 O O . ILE A 1 284 ? 2.240 -0.852 -15.742 1.00 97.19 284 ILE A O 1
ATOM 2206 N N . CYS A 1 285 ? 2.115 0.925 -14.372 1.00 97.31 285 CYS A N 1
ATOM 2207 C CA . CYS A 1 285 ? 3.459 1.413 -14.664 1.00 97.31 285 CYS A CA 1
ATOM 2208 C C . CYS A 1 285 ? 4.540 0.406 -14.254 1.00 97.31 285 CYS A C 1
ATOM 2210 O O . CYS A 1 285 ? 5.443 0.124 -15.037 1.00 97.31 285 CYS A O 1
ATOM 2212 N N . ALA A 1 286 ? 4.428 -0.182 -13.063 1.00 95.69 286 ALA A N 1
ATOM 2213 C CA . ALA A 1 286 ? 5.339 -1.211 -12.578 1.00 95.69 286 ALA A CA 1
ATOM 2214 C C . ALA A 1 286 ? 5.304 -2.476 -13.445 1.00 95.69 286 ALA A C 1
ATOM 2216 O O . ALA A 1 286 ? 6.348 -3.083 -13.659 1.00 95.69 286 ALA A O 1
ATOM 2217 N N . GLY A 1 287 ? 4.141 -2.851 -13.988 1.00 95.56 287 GLY A N 1
ATOM 2218 C CA . GLY A 1 287 ? 4.026 -3.940 -14.961 1.00 95.56 287 GLY A CA 1
ATOM 2219 C C . GLY A 1 287 ? 4.807 -3.656 -16.247 1.00 95.56 287 GLY A C 1
ATOM 2220 O O . GLY A 1 287 ? 5.592 -4.497 -16.682 1.00 95.56 287 GLY A O 1
ATOM 2221 N N . ILE A 1 288 ? 4.671 -2.448 -16.810 1.00 96.94 288 ILE A N 1
ATOM 2222 C CA . ILE A 1 288 ? 5.442 -2.003 -17.989 1.00 96.94 288 ILE A CA 1
ATOM 2223 C C . ILE A 1 288 ? 6.945 -2.008 -17.683 1.00 96.94 288 ILE A C 1
ATOM 2225 O O . ILE A 1 288 ? 7.727 -2.602 -18.426 1.00 96.94 288 ILE A O 1
ATOM 2229 N N . MET A 1 289 ? 7.343 -1.396 -16.564 1.00 96.50 289 MET A N 1
ATOM 2230 C CA . MET A 1 289 ? 8.737 -1.344 -16.120 1.00 96.50 289 MET A CA 1
ATOM 2231 C C . MET A 1 289 ? 9.311 -2.746 -15.902 1.00 96.50 289 MET A C 1
ATOM 2233 O O . MET A 1 289 ? 10.432 -3.015 -16.317 1.00 96.50 289 MET A O 1
ATOM 2237 N N . GLY A 1 290 ? 8.546 -3.650 -15.286 1.00 94.44 290 GLY A N 1
ATOM 2238 C CA . GLY A 1 290 ? 8.940 -5.036 -15.047 1.00 94.44 290 GLY A CA 1
ATOM 2239 C C . GLY A 1 290 ? 9.143 -5.811 -16.346 1.00 94.44 290 GLY A C 1
ATOM 2240 O O . GLY A 1 290 ? 10.186 -6.435 -16.528 1.00 94.44 290 GLY A O 1
ATOM 2241 N N . ALA A 1 291 ? 8.197 -5.722 -17.285 1.00 95.06 291 ALA A N 1
ATOM 2242 C CA . ALA A 1 291 ? 8.324 -6.355 -18.597 1.00 95.06 291 ALA A CA 1
ATOM 2243 C C . ALA A 1 291 ? 9.553 -5.841 -19.366 1.00 95.06 291 ALA A C 1
ATOM 2245 O O . ALA A 1 291 ? 10.308 -6.630 -19.937 1.00 95.06 291 ALA A O 1
ATOM 2246 N N . ALA A 1 292 ? 9.797 -4.528 -19.337 1.00 94.62 292 ALA A N 1
ATOM 2247 C CA . ALA A 1 292 ? 10.967 -3.935 -19.974 1.00 94.62 292 ALA A CA 1
ATOM 2248 C C . ALA A 1 292 ? 12.272 -4.363 -19.290 1.00 94.62 292 ALA A C 1
ATOM 2250 O O . ALA A 1 292 ? 13.225 -4.740 -19.969 1.00 94.62 292 ALA A O 1
ATOM 2251 N N . ALA A 1 293 ? 12.310 -4.375 -17.956 1.00 93.38 293 ALA A N 1
ATOM 2252 C CA . ALA A 1 293 ? 13.465 -4.828 -17.188 1.00 93.38 293 ALA A CA 1
ATOM 2253 C C . ALA A 1 293 ? 13.813 -6.291 -17.501 1.00 93.38 293 ALA A C 1
ATOM 2255 O O . ALA A 1 293 ? 14.976 -6.604 -17.748 1.00 93.38 293 ALA A O 1
ATOM 2256 N N . ALA A 1 294 ? 12.807 -7.170 -17.566 1.00 92.00 294 ALA A N 1
ATOM 2257 C CA . ALA A 1 294 ? 12.974 -8.570 -17.952 1.00 92.00 294 ALA A CA 1
ATOM 2258 C C . ALA A 1 294 ? 13.522 -8.710 -19.383 1.00 92.00 294 ALA A C 1
ATOM 2260 O O . ALA A 1 294 ? 14.442 -9.496 -19.621 1.00 92.00 294 ALA A O 1
ATOM 2261 N N . ALA A 1 295 ? 13.018 -7.902 -20.324 1.00 91.62 295 ALA A N 1
ATOM 2262 C CA . ALA A 1 295 ? 13.499 -7.883 -21.704 1.00 91.62 295 ALA A CA 1
ATOM 2263 C C . ALA A 1 295 ? 14.971 -7.438 -21.810 1.00 91.62 295 ALA A C 1
ATOM 2265 O O . ALA A 1 295 ? 15.752 -8.079 -22.514 1.00 91.62 295 ALA A O 1
ATOM 2266 N N . VAL A 1 296 ? 15.371 -6.385 -21.083 1.00 89.94 296 VAL A N 1
ATOM 2267 C CA . VAL A 1 296 ? 16.764 -5.894 -21.058 1.00 89.94 296 VAL A CA 1
ATOM 2268 C C . VAL A 1 296 ? 17.694 -6.897 -20.3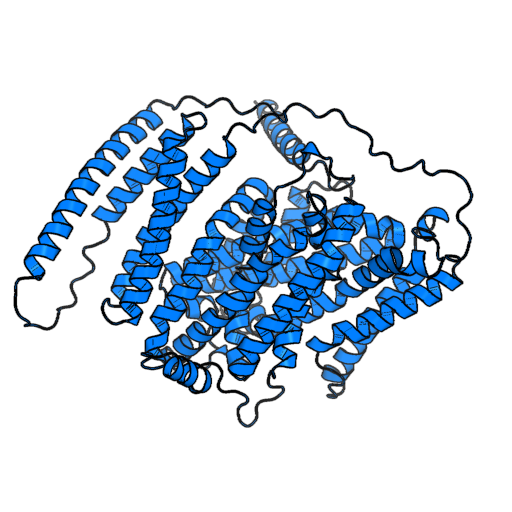84 1.00 89.94 296 VAL A C 1
ATOM 2270 O O . VAL A 1 296 ? 18.762 -7.199 -20.915 1.00 89.94 296 VAL A O 1
ATOM 2273 N N . ALA A 1 297 ? 17.294 -7.430 -19.228 1.00 88.06 297 ALA A N 1
ATOM 2274 C CA . ALA A 1 297 ? 18.098 -8.372 -18.456 1.00 88.06 297 ALA A CA 1
ATOM 2275 C C . ALA A 1 297 ? 18.187 -9.760 -19.109 1.00 88.06 297 ALA A C 1
ATOM 2277 O O . ALA A 1 297 ? 19.046 -10.551 -18.727 1.00 88.06 297 ALA A O 1
ATOM 2278 N N . ARG A 1 298 ? 17.311 -10.062 -20.082 1.00 86.69 298 ARG A N 1
ATOM 2279 C CA . ARG A 1 298 ? 17.133 -11.400 -20.675 1.00 86.69 298 ARG A CA 1
ATOM 2280 C C . ARG A 1 298 ? 16.909 -12.469 -19.603 1.00 86.69 298 ARG A C 1
ATOM 2282 O O . ARG A 1 298 ? 17.427 -13.579 -19.697 1.00 86.69 298 ARG A O 1
ATOM 2289 N N . GLN A 1 299 ? 16.144 -12.107 -18.578 1.00 85.56 299 GLN A N 1
ATOM 2290 C CA . GLN A 1 299 ? 15.843 -12.944 -17.422 1.00 85.56 299 GLN A CA 1
ATOM 2291 C C . GLN A 1 299 ? 14.332 -13.000 -17.195 1.00 85.56 299 GLN A C 1
ATOM 2293 O O . GLN A 1 299 ? 13.631 -12.024 -17.479 1.00 85.56 299 GLN A O 1
ATOM 2298 N N . PRO A 1 300 ? 13.806 -14.115 -16.660 1.00 84.06 300 PRO A N 1
ATOM 2299 C CA . PRO A 1 300 ? 12.432 -14.171 -16.183 1.00 84.06 300 PRO A CA 1
ATOM 2300 C C . PRO A 1 300 ? 12.156 -13.068 -15.153 1.00 84.06 300 PRO A C 1
ATOM 2302 O O . PRO A 1 300 ? 12.950 -12.858 -14.240 1.00 84.06 300 PRO A O 1
ATOM 2305 N N . LEU A 1 301 ? 10.994 -12.411 -15.236 1.00 83.19 301 LEU A N 1
ATOM 2306 C CA . LEU A 1 301 ? 10.628 -11.322 -14.315 1.00 83.19 301 LEU A CA 1
ATOM 2307 C C . LEU A 1 301 ? 10.663 -11.746 -12.836 1.00 83.19 301 LEU A C 1
ATOM 2309 O O . LEU A 1 301 ? 11.037 -10.958 -11.979 1.00 83.19 301 LEU A O 1
ATOM 2313 N N . ARG A 1 302 ? 10.364 -13.016 -12.540 1.00 79.31 302 ARG A N 1
ATOM 2314 C CA . ARG A 1 302 ? 10.458 -13.606 -11.190 1.00 79.31 302 ARG A CA 1
ATOM 2315 C C . ARG A 1 302 ? 11.873 -13.603 -10.580 1.00 79.31 302 ARG A C 1
ATOM 2317 O O . ARG A 1 302 ? 12.017 -13.819 -9.381 1.00 79.31 302 ARG A O 1
ATOM 2324 N N . GLU A 1 303 ? 12.913 -13.425 -11.395 1.00 81.25 303 GLU A N 1
ATOM 2325 C CA . GLU A 1 303 ? 14.314 -13.350 -10.951 1.00 81.25 303 GLU A CA 1
ATOM 2326 C C . GLU A 1 303 ? 14.758 -11.906 -10.677 1.00 81.25 303 GLU A C 1
ATOM 2328 O O . GLU A 1 303 ? 15.825 -11.679 -10.106 1.00 81.25 303 GLU A O 1
ATOM 2333 N N . LEU A 1 304 ? 13.920 -10.926 -11.027 1.00 85.00 304 LEU A N 1
ATOM 2334 C CA . LEU A 1 304 ? 14.145 -9.515 -10.752 1.00 85.00 304 LEU A CA 1
ATOM 2335 C C . LEU A 1 304 ? 13.352 -9.097 -9.512 1.00 85.00 304 LEU A C 1
ATOM 2337 O O . LEU A 1 304 ? 12.146 -9.312 -9.419 1.00 85.00 304 LEU A O 1
ATOM 2341 N N . ASP A 1 305 ? 14.028 -8.454 -8.565 1.00 89.31 305 ASP A N 1
ATOM 2342 C CA . ASP A 1 305 ? 13.351 -7.776 -7.461 1.00 89.31 305 ASP A CA 1
ATOM 2343 C C . ASP A 1 305 ? 12.976 -6.330 -7.820 1.00 89.31 305 ASP A C 1
ATOM 2345 O O . ASP A 1 305 ? 13.442 -5.754 -8.808 1.00 89.31 305 ASP A O 1
ATOM 2349 N N . SER A 1 306 ? 12.126 -5.723 -6.987 1.00 89.56 306 SER A N 1
ATOM 2350 C CA . SER A 1 306 ? 11.630 -4.355 -7.181 1.00 89.56 306 SER A CA 1
ATOM 2351 C C . SER A 1 306 ? 12.748 -3.328 -7.332 1.00 89.56 306 SER A C 1
ATOM 2353 O O . SER A 1 306 ? 12.630 -2.403 -8.136 1.00 89.56 306 SER A O 1
ATOM 2355 N N . GLY A 1 307 ? 13.839 -3.492 -6.576 1.00 90.62 307 GLY A N 1
ATOM 2356 C CA . GLY A 1 307 ? 15.019 -2.646 -6.684 1.00 90.62 307 GLY A CA 1
ATOM 2357 C C . GLY A 1 307 ? 15.630 -2.697 -8.081 1.00 90.62 307 GLY A C 1
ATOM 2358 O O . GLY A 1 307 ? 15.859 -1.646 -8.679 1.00 90.62 307 GLY A O 1
ATOM 2359 N N . ALA A 1 308 ? 15.854 -3.899 -8.623 1.00 91.25 308 ALA A N 1
ATOM 2360 C CA . ALA A 1 308 ? 16.389 -4.078 -9.972 1.00 91.25 308 ALA A CA 1
ATOM 2361 C C . ALA A 1 308 ? 15.466 -3.482 -11.043 1.00 91.25 308 ALA A C 1
ATOM 2363 O O . ALA A 1 308 ? 15.943 -2.766 -11.924 1.00 91.25 308 ALA A O 1
ATOM 2364 N N . VAL A 1 309 ? 14.154 -3.718 -10.939 1.00 92.38 309 VAL A N 1
ATOM 2365 C CA . VAL A 1 309 ? 13.165 -3.169 -11.879 1.00 92.38 309 VAL A CA 1
ATOM 2366 C C . VAL A 1 309 ? 13.215 -1.640 -11.876 1.00 92.38 309 VAL A C 1
ATOM 2368 O O . VAL A 1 309 ? 13.423 -1.025 -12.924 1.00 92.38 309 VAL A O 1
ATOM 2371 N N . ALA A 1 310 ? 13.108 -1.009 -10.707 1.00 93.94 310 ALA A N 1
ATOM 2372 C CA . ALA A 1 310 ? 13.111 0.447 -10.609 1.00 93.94 310 ALA A CA 1
ATOM 2373 C C . ALA A 1 310 ? 14.454 1.064 -11.032 1.00 93.94 310 ALA A C 1
ATOM 2375 O O . ALA A 1 310 ? 14.473 2.080 -11.730 1.00 93.94 310 ALA A O 1
ATOM 2376 N N . TYR A 1 311 ? 15.575 0.442 -10.653 1.00 92.94 311 TYR A N 1
ATOM 2377 C CA . TYR A 1 311 ? 16.909 0.903 -11.036 1.00 92.94 311 TYR A CA 1
ATOM 2378 C C . TYR A 1 311 ? 17.142 0.791 -12.545 1.00 92.94 311 TYR A C 1
ATOM 2380 O O . TYR A 1 311 ? 17.694 1.707 -13.149 1.00 92.94 311 TYR A O 1
ATOM 2388 N N . SER A 1 312 ? 16.672 -0.284 -13.183 1.00 91.81 312 SER A N 1
ATOM 2389 C CA . SER A 1 312 ? 16.779 -0.437 -14.639 1.00 91.81 312 SER A CA 1
ATOM 2390 C C . SER A 1 312 ? 16.026 0.660 -15.400 1.00 91.81 312 SER A C 1
ATOM 2392 O O . SER A 1 312 ? 16.485 1.111 -16.446 1.00 91.81 312 SER A O 1
ATOM 2394 N N . ALA A 1 313 ? 14.914 1.157 -14.852 1.00 93.12 313 ALA A N 1
ATOM 2395 C CA . ALA A 1 313 ? 14.145 2.234 -15.462 1.00 93.12 313 ALA A CA 1
ATOM 2396 C C . ALA A 1 313 ? 14.773 3.614 -15.202 1.00 93.12 313 ALA A C 1
ATOM 2398 O O . ALA A 1 313 ? 15.080 4.356 -16.135 1.00 93.12 313 ALA A O 1
ATOM 2399 N N . LEU A 1 314 ? 15.006 3.951 -13.931 1.00 94.75 314 LEU A N 1
ATOM 2400 C CA . LEU A 1 314 ? 15.283 5.322 -13.479 1.00 94.75 314 LEU A CA 1
ATOM 2401 C C . LEU A 1 314 ? 16.668 5.513 -12.840 1.00 94.75 314 LEU A C 1
ATOM 2403 O O . LEU A 1 314 ? 16.967 6.583 -12.306 1.00 94.75 314 LEU A O 1
ATOM 2407 N N . GLY A 1 315 ? 17.517 4.488 -12.852 1.00 93.12 315 GLY A N 1
ATOM 2408 C CA . GLY A 1 315 ? 18.819 4.508 -12.193 1.00 93.12 315 GLY A CA 1
ATOM 2409 C C . GLY A 1 315 ? 18.702 4.700 -10.680 1.00 93.12 315 GLY A C 1
ATOM 2410 O O . GLY A 1 315 ? 17.811 4.157 -10.021 1.00 93.12 315 GLY A O 1
ATOM 2411 N N . VAL A 1 316 ? 19.600 5.511 -10.114 1.00 91.06 316 VAL A N 1
ATOM 2412 C CA . VAL A 1 316 ? 19.670 5.781 -8.666 1.00 91.06 316 VAL A CA 1
ATOM 2413 C C . VAL A 1 316 ? 18.338 6.288 -8.114 1.00 91.06 316 VAL A C 1
ATOM 2415 O O . VAL A 1 316 ? 17.924 5.852 -7.041 1.00 91.06 316 VAL A O 1
ATOM 2418 N N . MET A 1 317 ? 17.626 7.146 -8.852 1.00 93.06 317 MET A N 1
ATOM 2419 C CA . MET A 1 317 ? 16.343 7.672 -8.382 1.00 93.06 317 MET A CA 1
ATOM 2420 C C . MET A 1 317 ? 15.235 6.620 -8.352 1.00 93.06 317 MET A C 1
ATOM 2422 O O . MET A 1 317 ? 14.348 6.714 -7.509 1.00 93.06 317 MET A O 1
ATOM 2426 N N . GLY A 1 318 ? 15.323 5.578 -9.182 1.00 94.12 318 GLY A N 1
ATOM 2427 C CA . GLY A 1 318 ? 14.453 4.407 -9.075 1.00 94.12 318 GLY A CA 1
ATOM 2428 C C . GLY A 1 318 ? 14.675 3.650 -7.768 1.00 94.12 318 GLY A C 1
ATOM 2429 O O . GLY A 1 318 ? 13.719 3.367 -7.051 1.00 94.12 318 GLY A O 1
ATOM 2430 N N . ALA A 1 319 ? 15.936 3.399 -7.403 1.00 91.25 319 ALA A N 1
ATOM 2431 C CA . ALA A 1 319 ? 16.267 2.774 -6.121 1.00 91.25 319 ALA A CA 1
ATOM 2432 C C . ALA A 1 319 ? 15.821 3.639 -4.927 1.00 91.25 319 ALA A C 1
ATOM 2434 O O . ALA A 1 319 ? 15.211 3.126 -3.990 1.00 91.25 319 ALA A O 1
ATOM 2435 N N . VAL A 1 320 ? 16.045 4.958 -4.981 1.00 91.25 320 VAL A N 1
ATOM 2436 C CA . VAL A 1 320 ? 15.539 5.899 -3.966 1.00 91.25 320 VAL A CA 1
ATOM 2437 C C . VAL A 1 320 ? 14.015 5.841 -3.882 1.00 91.25 320 VAL A C 1
ATOM 2439 O O . VAL A 1 320 ? 13.475 5.807 -2.780 1.00 91.25 320 VAL A O 1
ATOM 2442 N N . CYS A 1 321 ? 13.316 5.771 -5.018 1.00 93.62 321 CYS A N 1
ATOM 2443 C CA . CYS A 1 321 ? 11.862 5.653 -5.042 1.00 93.62 321 CYS A CA 1
ATOM 2444 C C . CYS A 1 321 ? 11.377 4.401 -4.313 1.00 93.62 321 CYS A C 1
ATOM 2446 O O . CYS A 1 321 ? 10.479 4.501 -3.484 1.00 93.62 321 CYS A O 1
ATOM 2448 N N . VAL A 1 322 ? 11.998 3.247 -4.559 1.00 93.12 322 VAL A N 1
ATOM 2449 C CA . VAL A 1 322 ? 11.655 1.993 -3.871 1.00 93.12 322 VAL A CA 1
ATOM 2450 C C . VAL A 1 322 ? 11.896 2.099 -2.362 1.00 93.12 322 VAL A C 1
ATOM 2452 O O . VAL A 1 322 ? 11.045 1.680 -1.581 1.00 93.12 322 VAL A O 1
ATOM 2455 N N . VAL A 1 323 ? 13.013 2.703 -1.934 1.00 89.88 323 VAL A N 1
ATOM 2456 C CA . VAL A 1 323 ? 13.314 2.907 -0.505 1.00 89.88 323 VAL A CA 1
ATOM 2457 C C . VAL A 1 323 ? 12.288 3.824 0.160 1.00 89.88 323 VAL A C 1
ATOM 2459 O O . VAL A 1 323 ? 11.785 3.501 1.237 1.00 89.88 323 VAL A O 1
ATOM 2462 N N . LEU A 1 324 ? 11.970 4.959 -0.471 1.00 87.94 324 LEU A N 1
ATOM 2463 C CA . LEU A 1 324 ? 10.993 5.915 0.052 1.00 87.94 324 LEU A CA 1
ATOM 2464 C C . LEU A 1 324 ? 9.590 5.308 0.115 1.00 87.94 324 LEU A C 1
ATOM 2466 O O . LEU A 1 324 ? 8.908 5.505 1.117 1.00 87.94 324 LEU A O 1
ATOM 2470 N N . ALA A 1 325 ? 9.201 4.528 -0.894 1.00 90.19 325 ALA A N 1
ATOM 2471 C CA . ALA A 1 325 ? 7.908 3.853 -0.952 1.00 90.19 325 ALA A CA 1
ATOM 2472 C C . ALA A 1 325 ? 7.784 2.734 0.097 1.00 90.19 325 ALA A C 1
ATOM 2474 O O . ALA A 1 325 ? 6.741 2.572 0.727 1.00 90.19 325 ALA A O 1
ATOM 2475 N N . GLY A 1 326 ? 8.855 1.971 0.346 1.00 88.00 326 GLY A N 1
ATOM 2476 C CA . GLY A 1 326 ? 8.868 0.980 1.428 1.00 88.00 326 GLY A CA 1
ATOM 2477 C C . GLY A 1 326 ? 8.793 1.643 2.795 1.00 88.00 326 GLY A C 1
ATOM 2478 O O . GLY A 1 326 ? 8.048 1.213 3.675 1.00 88.00 326 GLY A O 1
ATOM 2479 N N . TRP A 1 327 ? 9.501 2.754 2.963 1.00 82.88 327 TRP A N 1
ATOM 2480 C CA . TRP A 1 327 ? 9.473 3.510 4.204 1.00 82.88 327 TRP A CA 1
ATOM 2481 C C . TRP A 1 327 ? 8.106 4.162 4.475 1.00 82.88 327 TRP A C 1
ATOM 2483 O O . TRP A 1 327 ? 7.593 4.030 5.590 1.00 82.88 327 TRP A O 1
ATOM 2493 N N . SER A 1 328 ? 7.487 4.820 3.486 1.00 80.44 328 SER A N 1
ATOM 2494 C CA . SER A 1 328 ? 6.197 5.513 3.645 1.00 80.44 328 SER A CA 1
ATOM 2495 C C . SER A 1 328 ? 5.073 4.576 4.090 1.00 80.44 328 SER A C 1
ATOM 2497 O O . SER A 1 328 ? 4.228 4.988 4.883 1.00 80.44 328 SER A O 1
ATOM 2499 N N . THR A 1 329 ? 5.123 3.310 3.678 1.00 84.94 329 THR A N 1
ATOM 2500 C CA . THR A 1 329 ? 4.139 2.274 4.029 1.00 84.94 329 THR A CA 1
ATOM 2501 C C . THR A 1 329 ? 4.488 1.521 5.305 1.00 84.94 329 THR A C 1
ATOM 2503 O O . THR A 1 329 ? 3.601 1.196 6.103 1.00 84.94 329 THR A O 1
ATOM 2506 N N . ALA A 1 330 ? 5.774 1.271 5.564 1.00 84.06 330 ALA A N 1
ATOM 2507 C CA . ALA A 1 330 ? 6.189 0.580 6.780 1.00 84.06 330 ALA A CA 1
ATOM 2508 C C . ALA A 1 330 ? 5.837 1.374 8.045 1.00 84.06 330 ALA A C 1
ATOM 2510 O O . ALA A 1 330 ? 5.446 0.784 9.047 1.00 84.06 330 ALA A O 1
ATOM 2511 N N . ASN A 1 331 ? 5.915 2.707 7.999 1.00 77.81 331 ASN A N 1
ATOM 2512 C CA . ASN A 1 331 ? 5.653 3.567 9.156 1.00 77.81 331 ASN A CA 1
ATOM 2513 C C . ASN A 1 331 ? 4.224 3.447 9.722 1.00 77.81 331 ASN A C 1
ATOM 2515 O O . ASN A 1 331 ? 4.091 3.120 10.904 1.00 77.81 331 ASN A O 1
ATOM 2519 N N . PRO A 1 332 ? 3.142 3.690 8.950 1.00 75.81 332 PRO A N 1
ATOM 2520 C CA . PRO A 1 332 ? 1.780 3.511 9.451 1.00 75.81 332 PRO A CA 1
ATOM 2521 C C . PRO A 1 332 ? 1.491 2.047 9.810 1.00 75.81 332 PRO A C 1
ATOM 2523 O O . PRO A 1 332 ? 0.752 1.782 10.757 1.00 75.81 332 PRO A O 1
ATOM 2526 N N . THR A 1 333 ? 2.119 1.089 9.127 1.00 84.44 333 THR A N 1
ATOM 2527 C CA . THR A 1 333 ? 1.959 -0.339 9.431 1.00 84.44 333 THR A CA 1
ATOM 2528 C C . THR A 1 333 ? 2.572 -0.697 10.788 1.00 84.44 333 THR A C 1
ATOM 2530 O O . THR A 1 333 ? 1.907 -1.306 11.627 1.00 84.44 333 THR A O 1
ATOM 2533 N N . LEU A 1 334 ? 3.800 -0.244 11.058 1.00 82.81 334 LEU A N 1
ATOM 2534 C CA . LEU A 1 334 ? 4.481 -0.420 12.340 1.00 82.81 334 LEU A CA 1
ATOM 2535 C C . LEU A 1 334 ? 3.776 0.359 13.461 1.00 82.81 334 LEU A C 1
ATOM 2537 O O . LEU A 1 334 ? 3.692 -0.127 14.587 1.00 82.81 334 LEU A O 1
ATOM 2541 N N . TYR A 1 335 ? 3.198 1.527 13.152 1.00 77.50 335 TYR A N 1
ATOM 2542 C CA . TYR A 1 335 ? 2.317 2.254 14.070 1.00 77.50 335 TYR A CA 1
ATOM 2543 C C . TYR A 1 335 ? 1.115 1.398 14.476 1.00 77.50 335 TYR A C 1
ATOM 2545 O O . TYR A 1 335 ? 0.885 1.202 15.669 1.00 77.50 335 TYR A O 1
ATOM 2553 N N . ARG A 1 336 ? 0.369 0.855 13.502 1.00 78.81 336 ARG A N 1
ATOM 2554 C CA . ARG A 1 336 ? -0.795 -0.012 13.749 1.00 78.81 336 ARG A CA 1
ATOM 2555 C C . ARG A 1 336 ? -0.405 -1.277 14.526 1.00 78.81 336 ARG A C 1
ATOM 2557 O O . ARG A 1 336 ? -1.130 -1.636 15.454 1.00 78.81 336 ARG A O 1
ATOM 2564 N N . ALA A 1 337 ? 0.747 -1.884 14.225 1.00 83.75 337 ALA A N 1
ATOM 2565 C CA . ALA A 1 337 ? 1.297 -3.009 14.989 1.00 83.75 337 ALA A CA 1
ATOM 2566 C C . ALA A 1 337 ? 1.587 -2.621 16.447 1.00 83.75 337 ALA A C 1
ATOM 2568 O O . ALA A 1 337 ? 1.167 -3.310 17.374 1.00 83.75 337 ALA A O 1
ATOM 2569 N N . GLY A 1 338 ? 2.245 -1.477 16.657 1.00 80.19 338 GLY A N 1
ATOM 2570 C CA . GLY A 1 338 ? 2.549 -0.953 17.986 1.00 80.19 338 GLY A CA 1
ATOM 2571 C C . GLY A 1 338 ? 1.293 -0.658 18.810 1.00 80.19 338 GLY A C 1
ATOM 2572 O O . GLY A 1 338 ? 1.258 -0.987 19.993 1.00 80.19 338 GLY A O 1
ATOM 2573 N N . LEU A 1 339 ? 0.240 -0.107 18.192 1.00 74.56 339 LEU A N 1
ATOM 2574 C CA . LEU A 1 339 ? -1.058 0.095 18.851 1.00 74.56 339 LEU A CA 1
ATOM 2575 C C . LEU A 1 339 ? -1.718 -1.226 19.252 1.00 74.56 339 LEU A C 1
ATOM 2577 O O . LEU A 1 339 ? -2.271 -1.341 20.346 1.00 74.56 339 LEU A O 1
ATOM 2581 N N . ALA A 1 340 ? -1.668 -2.219 18.367 1.00 78.19 340 ALA A N 1
ATOM 2582 C CA . ALA A 1 340 ? -2.242 -3.530 18.626 1.00 78.19 340 ALA A CA 1
ATOM 2583 C C . ALA A 1 340 ? -1.503 -4.248 19.771 1.00 78.19 340 ALA A C 1
ATOM 2585 O O . ALA A 1 340 ? -2.151 -4.770 20.677 1.00 78.19 340 ALA A O 1
ATOM 2586 N N . PHE A 1 341 ? -0.166 -4.186 19.812 1.00 81.25 341 PHE A N 1
ATOM 2587 C CA . PHE A 1 341 ? 0.611 -4.700 20.944 1.00 81.25 341 PHE A CA 1
ATOM 2588 C C . PHE A 1 341 ? 0.337 -3.933 22.244 1.00 81.25 341 PHE A C 1
ATOM 2590 O O . PHE A 1 341 ? 0.117 -4.549 23.282 1.00 81.25 341 PHE A O 1
ATOM 2597 N N . GLN A 1 342 ? 0.250 -2.600 22.202 1.00 75.38 342 GLN A N 1
ATOM 2598 C CA . GLN A 1 342 ? -0.086 -1.799 23.388 1.00 75.38 342 GLN A CA 1
ATOM 2599 C C . GLN A 1 342 ? -1.457 -2.141 23.973 1.00 75.38 342 GLN A C 1
ATOM 2601 O O . GLN A 1 342 ? -1.648 -2.056 25.187 1.00 75.38 342 GLN A O 1
ATOM 2606 N N . ALA A 1 343 ? -2.412 -2.550 23.135 1.00 70.38 343 ALA A N 1
ATOM 2607 C CA . ALA A 1 343 ? -3.721 -2.987 23.602 1.00 70.38 343 ALA A CA 1
ATOM 2608 C C . ALA A 1 343 ? -3.657 -4.272 24.452 1.00 70.38 343 ALA A C 1
ATOM 2610 O O . ALA A 1 343 ? -4.583 -4.517 25.227 1.00 70.38 343 ALA A O 1
ATOM 2611 N N . VAL A 1 344 ? -2.587 -5.068 24.325 1.00 75.06 344 VAL A N 1
ATOM 2612 C CA . VAL A 1 344 ? -2.379 -6.327 25.063 1.00 75.06 344 VAL A CA 1
ATOM 2613 C C . VAL A 1 344 ? -1.264 -6.255 26.110 1.00 75.06 344 VAL A C 1
ATOM 2615 O O . VAL A 1 344 ? -1.215 -7.113 26.986 1.00 75.06 344 VAL A O 1
ATOM 2618 N N . THR A 1 345 ? -0.437 -5.205 26.098 1.00 76.19 345 THR A N 1
ATOM 2619 C CA . THR A 1 345 ? 0.592 -4.928 27.117 1.00 76.19 345 THR A CA 1
ATOM 2620 C C . THR A 1 345 ? 0.308 -3.626 27.891 1.00 76.19 345 THR A C 1
ATOM 2622 O O . THR A 1 345 ? 1.014 -2.626 27.702 1.00 76.19 345 THR A O 1
ATOM 2625 N N . PRO A 1 346 ? -0.726 -3.574 28.758 1.00 69.56 346 PRO A N 1
ATOM 2626 C CA . PRO A 1 346 ? -1.005 -2.385 29.559 1.00 69.56 346 PRO A CA 1
ATOM 2627 C C . PRO A 1 346 ? 0.200 -1.991 30.424 1.00 69.56 346 PRO A C 1
ATOM 2629 O O . PRO A 1 346 ? 0.789 -2.833 31.093 1.00 69.56 346 PRO A O 1
ATOM 2632 N N . GLY A 1 347 ? 0.553 -0.705 30.426 1.00 71.38 347 GLY A N 1
ATOM 2633 C CA . GLY A 1 347 ? 1.630 -0.160 31.263 1.00 71.38 347 GLY A CA 1
ATOM 2634 C C . GLY A 1 347 ? 3.030 -0.229 30.650 1.00 71.38 347 GLY A C 1
ATOM 2635 O O . GLY A 1 347 ? 3.956 0.347 31.213 1.00 71.38 347 GLY A O 1
ATOM 2636 N N . TRP A 1 348 ? 3.205 -0.873 29.492 1.00 78.25 348 TRP A N 1
ATOM 2637 C CA . TRP A 1 348 ? 4.490 -0.849 28.793 1.00 78.25 348 TRP A CA 1
ATOM 2638 C C . TRP A 1 348 ? 4.703 0.496 28.094 1.00 78.25 348 TRP A C 1
ATOM 2640 O O . TRP A 1 348 ? 3.767 1.010 27.470 1.00 78.25 348 TRP A O 1
ATOM 2650 N N . PRO A 1 349 ? 5.923 1.061 28.132 1.00 81.12 349 PRO A N 1
ATOM 2651 C CA . PRO A 1 349 ? 6.200 2.292 27.418 1.00 81.12 349 PRO A CA 1
ATOM 2652 C C . PRO A 1 349 ? 6.149 2.050 25.906 1.00 81.12 349 PRO A C 1
ATOM 2654 O O . PRO A 1 349 ? 6.643 1.047 25.382 1.00 81.12 349 PRO A O 1
ATOM 2657 N N . ARG A 1 350 ? 5.572 3.007 25.177 1.00 74.25 350 ARG A N 1
ATOM 2658 C CA . ARG A 1 350 ? 5.353 2.916 23.727 1.00 74.25 350 ARG A CA 1
ATOM 2659 C C . ARG A 1 350 ? 6.630 2.654 22.930 1.00 74.25 350 ARG A C 1
ATOM 2661 O O . ARG A 1 350 ? 6.581 1.908 21.949 1.00 74.25 350 ARG A O 1
ATOM 2668 N N . TRP A 1 351 ? 7.754 3.250 23.328 1.00 81.62 351 TRP A N 1
ATOM 2669 C CA . TRP A 1 351 ? 9.032 3.059 22.637 1.00 81.62 351 TRP A CA 1
ATOM 2670 C C . TRP A 1 351 ? 9.474 1.590 22.679 1.00 81.62 351 TRP A C 1
ATOM 2672 O O . TRP A 1 351 ? 9.919 1.076 21.658 1.00 81.62 351 TRP A O 1
ATOM 2682 N N . LEU A 1 352 ? 9.267 0.896 23.807 1.00 85.44 352 LEU A N 1
ATOM 2683 C CA . LEU A 1 352 ? 9.629 -0.512 23.975 1.00 85.44 352 LEU A CA 1
ATOM 2684 C C . LEU A 1 352 ? 8.752 -1.401 23.098 1.00 85.44 352 LEU A C 1
ATOM 2686 O O . LEU A 1 352 ? 9.255 -2.267 22.389 1.00 85.44 352 LEU A O 1
ATOM 2690 N N . VAL A 1 353 ? 7.442 -1.144 23.088 1.00 87.06 353 VAL A N 1
ATOM 2691 C CA . VAL A 1 353 ? 6.507 -1.878 22.226 1.00 87.06 353 VAL A CA 1
ATOM 2692 C C . VAL A 1 353 ? 6.852 -1.681 20.747 1.00 87.06 353 VAL A C 1
ATOM 2694 O O . VAL A 1 353 ? 6.859 -2.636 19.974 1.00 87.06 353 VAL A O 1
ATOM 2697 N N . THR A 1 354 ? 7.187 -0.450 20.356 1.00 86.62 354 THR A N 1
ATOM 2698 C CA . THR A 1 354 ? 7.590 -0.124 18.979 1.00 86.62 354 THR A CA 1
ATOM 2699 C C . THR A 1 354 ? 8.918 -0.788 18.615 1.00 86.62 354 THR A C 1
ATOM 2701 O O . THR A 1 354 ? 9.049 -1.313 17.512 1.00 86.62 354 THR A O 1
ATOM 2704 N N . LEU A 1 355 ? 9.880 -0.820 19.543 1.00 90.19 355 LEU A N 1
ATOM 2705 C CA . LEU A 1 355 ? 11.166 -1.490 19.365 1.00 90.19 355 LEU A CA 1
ATOM 2706 C C . LEU A 1 355 ? 10.992 -3.000 19.170 1.00 90.19 355 LEU A C 1
ATOM 2708 O O . LEU A 1 355 ? 11.569 -3.557 18.243 1.00 90.19 355 LEU A O 1
ATOM 2712 N N . LEU A 1 356 ? 10.167 -3.655 19.992 1.00 90.44 356 LEU A N 1
ATOM 2713 C CA . LEU A 1 356 ? 9.891 -5.090 19.881 1.00 90.44 356 LEU A CA 1
ATOM 2714 C C . LEU A 1 356 ? 9.158 -5.432 18.583 1.00 90.44 356 LEU A C 1
ATOM 2716 O O . LEU A 1 356 ? 9.572 -6.344 17.869 1.00 90.44 356 LEU A O 1
ATOM 2720 N N . ALA A 1 357 ? 8.121 -4.665 18.236 1.00 90.81 357 ALA A N 1
ATOM 2721 C CA . ALA A 1 357 ? 7.445 -4.802 16.950 1.00 90.81 357 ALA A CA 1
ATOM 2722 C C . ALA A 1 357 ? 8.439 -4.627 15.793 1.00 90.81 357 ALA A C 1
ATOM 2724 O O . ALA A 1 357 ? 8.439 -5.409 14.845 1.00 90.81 357 ALA A O 1
ATOM 2725 N N . GLY A 1 358 ? 9.330 -3.640 15.897 1.00 92.19 358 GLY A N 1
ATOM 2726 C CA . GLY A 1 358 ? 10.395 -3.371 14.939 1.00 92.19 358 GLY A CA 1
ATOM 2727 C C . GLY A 1 358 ? 11.409 -4.505 14.808 1.00 92.19 358 GLY A C 1
ATOM 2728 O O . GLY A 1 358 ? 11.793 -4.857 13.694 1.00 92.19 358 GLY A O 1
ATOM 2729 N N . ALA A 1 359 ? 11.800 -5.121 15.922 1.00 93.88 359 ALA A N 1
ATOM 2730 C CA . ALA A 1 359 ? 12.699 -6.268 15.940 1.00 93.88 359 ALA A CA 1
ATOM 2731 C C . ALA A 1 359 ? 12.066 -7.477 15.239 1.00 93.88 359 ALA A C 1
ATOM 2733 O O . ALA A 1 359 ? 12.671 -8.035 14.328 1.00 93.88 359 ALA A O 1
ATOM 2734 N N . VAL A 1 360 ? 10.817 -7.820 15.579 1.00 93.38 360 VAL A N 1
ATOM 2735 C CA . VAL A 1 360 ? 10.062 -8.893 14.903 1.00 93.38 360 VAL A CA 1
ATOM 2736 C C . VAL A 1 360 ? 9.927 -8.604 13.406 1.00 93.38 360 VAL A C 1
ATOM 2738 O O . VAL A 1 360 ? 10.192 -9.472 12.579 1.00 93.38 360 VAL A O 1
ATOM 2741 N N . THR A 1 361 ? 9.586 -7.364 13.054 1.00 94.19 361 THR A N 1
ATOM 2742 C CA . THR A 1 361 ? 9.470 -6.896 11.663 1.00 94.19 361 THR A CA 1
ATOM 2743 C C . THR A 1 361 ? 10.784 -7.075 10.898 1.00 94.19 361 THR A C 1
ATOM 2745 O O . THR A 1 361 ? 10.788 -7.588 9.783 1.00 94.19 361 THR A O 1
ATOM 2748 N N . THR A 1 362 ? 11.910 -6.702 11.511 1.00 95.12 362 THR A N 1
ATOM 2749 C CA . THR A 1 362 ? 13.249 -6.827 10.913 1.00 95.12 362 THR A CA 1
ATOM 2750 C C . THR A 1 362 ? 13.637 -8.291 10.719 1.00 95.12 362 THR A C 1
ATOM 2752 O O . THR A 1 362 ? 14.146 -8.645 9.662 1.00 95.12 362 THR A O 1
ATOM 2755 N N . LEU A 1 363 ? 13.343 -9.160 11.692 1.00 94.38 363 LEU A N 1
ATOM 2756 C CA . LEU A 1 363 ? 13.601 -10.598 11.577 1.00 94.38 363 LEU A CA 1
ATOM 2757 C C . LEU A 1 363 ? 12.808 -11.236 10.432 1.00 94.38 363 LEU A C 1
ATOM 2759 O O . LEU A 1 363 ? 13.365 -12.020 9.668 1.00 94.38 363 LEU A O 1
ATOM 2763 N N . VAL A 1 364 ? 11.530 -10.874 10.282 1.00 92.56 364 VAL A N 1
ATOM 2764 C CA . VAL A 1 364 ? 10.708 -11.332 9.152 1.00 92.56 364 VAL A CA 1
ATOM 2765 C C . VAL A 1 364 ? 11.276 -10.820 7.826 1.00 92.56 364 VAL A C 1
ATOM 2767 O O . VAL A 1 364 ? 11.364 -11.581 6.865 1.00 92.56 364 VAL A O 1
ATOM 2770 N N . ALA A 1 365 ? 11.720 -9.561 7.782 1.00 93.12 365 ALA A N 1
ATOM 2771 C CA . ALA A 1 365 ? 12.266 -8.933 6.581 1.00 93.12 365 ALA A CA 1
ATOM 2772 C C . ALA A 1 365 ? 13.561 -9.579 6.056 1.00 93.12 365 ALA A C 1
ATOM 2774 O O . ALA A 1 365 ? 13.898 -9.420 4.879 1.00 93.12 365 ALA A O 1
ATOM 2775 N N . CYS A 1 366 ? 14.291 -10.308 6.906 1.00 93.19 366 CYS A N 1
ATOM 2776 C CA . CYS A 1 366 ? 15.480 -11.058 6.499 1.00 93.19 366 CYS A CA 1
ATOM 2777 C C . CYS A 1 366 ? 15.148 -12.182 5.506 1.00 93.19 366 CYS A C 1
ATOM 2779 O O . CYS A 1 366 ? 16.027 -12.604 4.756 1.00 93.19 366 CYS A O 1
ATOM 2781 N N . SER A 1 367 ? 13.900 -12.663 5.485 1.00 91.31 367 SER A N 1
ATOM 2782 C CA . SER A 1 367 ? 13.399 -13.610 4.489 1.00 91.31 367 SER A CA 1
ATOM 2783 C C . SER A 1 367 ? 12.850 -12.852 3.266 1.00 91.31 367 SER A C 1
ATOM 2785 O O . SER A 1 367 ? 11.897 -12.084 3.402 1.00 91.31 367 SER A O 1
ATOM 2787 N N . PRO A 1 368 ? 13.386 -13.073 2.049 1.00 86.00 368 PRO A N 1
ATOM 2788 C CA . PRO A 1 368 ? 12.939 -12.383 0.840 1.00 86.00 368 PRO A CA 1
ATOM 2789 C C . PRO A 1 368 ? 11.616 -12.903 0.242 1.00 86.00 368 PRO A C 1
ATOM 2791 O O . PRO A 1 368 ? 11.302 -12.619 -0.915 1.00 86.00 368 PRO A O 1
ATOM 2794 N N . PHE A 1 369 ? 10.794 -13.613 1.025 1.00 83.44 369 PHE A N 1
ATOM 2795 C CA . PHE A 1 369 ? 9.566 -14.278 0.565 1.00 83.44 369 PHE A CA 1
ATOM 2796 C C . PHE A 1 369 ? 8.545 -13.343 -0.113 1.00 83.44 369 PHE A C 1
ATOM 2798 O O . PHE A 1 369 ? 7.670 -13.815 -0.848 1.00 83.44 369 PHE A O 1
ATOM 2805 N N . VAL A 1 370 ? 8.640 -12.028 0.127 1.00 80.81 370 VAL A N 1
ATOM 2806 C CA . VAL A 1 370 ? 7.753 -10.994 -0.428 1.00 80.81 370 VAL A CA 1
ATOM 2807 C C . VAL A 1 370 ? 7.611 -11.096 -1.949 1.00 80.81 370 VAL A C 1
ATOM 2809 O O . VAL A 1 370 ? 6.503 -10.981 -2.464 1.00 80.81 370 VAL A O 1
ATOM 2812 N N . PHE A 1 371 ? 8.685 -11.400 -2.678 1.00 77.56 371 PHE A N 1
ATOM 2813 C CA . PHE A 1 371 ? 8.650 -11.447 -4.144 1.00 77.56 371 PHE A CA 1
ATOM 2814 C C . PHE A 1 371 ? 7.879 -12.652 -4.701 1.00 77.56 371 PHE A C 1
ATOM 2816 O O . PHE A 1 371 ? 7.480 -12.642 -5.860 1.00 77.56 371 PHE A O 1
ATOM 2823 N N . LEU A 1 372 ? 7.621 -13.669 -3.872 1.00 75.88 372 LEU A N 1
ATOM 2824 C CA . LEU A 1 372 ? 6.925 -14.893 -4.277 1.00 75.88 372 LEU A CA 1
ATOM 2825 C C . LEU A 1 372 ? 5.510 -14.999 -3.706 1.00 75.88 372 LEU A C 1
ATOM 2827 O O . LEU A 1 372 ? 4.647 -15.632 -4.310 1.00 75.88 372 LEU A O 1
ATOM 2831 N N . ARG A 1 373 ? 5.272 -14.452 -2.510 1.00 84.19 373 ARG A N 1
ATOM 2832 C CA . ARG A 1 373 ? 4.063 -14.754 -1.723 1.00 84.19 373 ARG A CA 1
ATOM 2833 C C . ARG A 1 373 ? 3.285 -13.527 -1.265 1.00 84.19 373 ARG A C 1
ATOM 2835 O O . ARG A 1 373 ? 2.302 -13.698 -0.550 1.00 84.19 373 ARG A O 1
ATOM 2842 N N . LEU A 1 374 ? 3.674 -12.313 -1.667 1.00 84.56 374 LEU A N 1
ATOM 2843 C CA . LEU A 1 374 ? 2.996 -11.093 -1.219 1.00 84.56 374 LEU A CA 1
ATOM 2844 C C . LEU A 1 374 ? 1.500 -11.092 -1.560 1.00 84.56 374 LEU A C 1
ATOM 2846 O O . LEU A 1 374 ? 0.702 -10.816 -0.672 1.00 84.56 374 LEU A O 1
ATOM 2850 N N . LEU A 1 375 ? 1.103 -11.441 -2.791 1.00 83.38 375 LEU A N 1
ATOM 2851 C CA . LEU A 1 375 ? -0.313 -11.425 -3.197 1.00 83.38 375 LEU A CA 1
ATOM 2852 C C . LEU A 1 375 ? -1.163 -12.339 -2.300 1.00 83.38 375 LEU A C 1
ATOM 2854 O O . LEU A 1 375 ? -2.169 -11.900 -1.742 1.00 83.38 375 LEU A O 1
ATOM 2858 N N . GLY A 1 376 ? -0.719 -13.584 -2.111 1.00 82.56 376 GLY A N 1
ATOM 2859 C CA . GLY A 1 376 ? -1.414 -14.542 -1.253 1.00 82.56 376 GLY A CA 1
ATOM 2860 C C . GLY A 1 376 ? -1.393 -14.138 0.219 1.00 82.56 376 GLY A C 1
ATOM 2861 O O . GLY A 1 376 ? -2.417 -14.217 0.893 1.00 82.56 376 GLY A O 1
ATOM 2862 N N . PHE A 1 377 ? -0.268 -13.614 0.719 1.00 86.94 377 PHE A N 1
ATOM 2863 C CA . PHE A 1 377 ? -0.188 -13.091 2.083 1.00 86.94 377 PHE A CA 1
ATOM 2864 C C . PHE A 1 377 ? -1.186 -11.955 2.312 1.00 86.94 377 PHE A C 1
ATOM 2866 O O . PHE A 1 377 ? -1.912 -11.987 3.299 1.00 86.94 377 PHE A O 1
ATOM 2873 N N . VAL A 1 378 ? -1.255 -10.974 1.409 1.00 86.94 378 VAL A N 1
ATOM 2874 C CA . VAL A 1 378 ? -2.158 -9.825 1.547 1.00 86.94 378 VAL A CA 1
ATOM 2875 C C . VAL A 1 378 ? -3.625 -10.273 1.483 1.00 86.94 378 VAL A C 1
ATOM 2877 O O . VAL A 1 378 ? -4.443 -9.794 2.272 1.00 86.94 378 VAL A O 1
ATOM 2880 N N . ALA A 1 379 ? -3.960 -11.239 0.620 1.00 85.31 379 ALA A N 1
ATOM 2881 C CA . ALA A 1 379 ? -5.296 -11.831 0.581 1.00 85.31 379 ALA A CA 1
ATOM 2882 C C . ALA A 1 379 ? -5.647 -12.540 1.905 1.00 85.31 379 ALA A C 1
ATOM 2884 O O . ALA A 1 379 ? -6.689 -12.259 2.499 1.00 85.31 379 ALA A O 1
ATOM 2885 N N . ILE A 1 380 ? -4.758 -13.401 2.412 1.00 83.06 380 ILE A N 1
ATOM 2886 C CA . ILE A 1 380 ? -4.947 -14.132 3.678 1.00 83.06 380 ILE A CA 1
ATOM 2887 C C . ILE A 1 380 ? -5.038 -13.167 4.864 1.00 83.06 380 ILE A C 1
ATOM 2889 O O . ILE A 1 380 ? -5.930 -13.301 5.700 1.00 83.06 380 ILE A O 1
ATOM 2893 N N . TYR A 1 381 ? -4.159 -12.165 4.922 1.00 86.19 381 TYR A N 1
ATOM 2894 C CA . TYR A 1 381 ? -4.190 -11.084 5.907 1.00 86.19 381 TYR A CA 1
ATOM 2895 C C . TYR A 1 381 ? -5.573 -10.427 5.967 1.00 86.19 381 TYR A C 1
ATOM 2897 O O . TYR A 1 381 ? -6.151 -10.293 7.048 1.00 86.19 381 TYR A O 1
ATOM 2905 N N . GLY A 1 382 ? -6.128 -10.082 4.801 1.00 84.25 382 GLY A N 1
ATOM 2906 C CA . GLY A 1 382 ? -7.488 -9.576 4.675 1.00 84.25 382 GLY A CA 1
ATOM 2907 C C . GLY A 1 382 ? -8.516 -10.543 5.256 1.00 84.25 382 GLY A C 1
ATOM 2908 O O . GLY A 1 382 ? -9.282 -10.168 6.139 1.00 84.25 382 GLY A O 1
ATOM 2909 N N . ILE A 1 383 ? -8.502 -11.795 4.798 1.00 85.06 383 ILE A N 1
ATOM 2910 C CA . ILE A 1 383 ? -9.493 -12.828 5.136 1.00 85.06 383 ILE A CA 1
ATOM 2911 C C . ILE A 1 383 ? -9.485 -13.208 6.623 1.00 85.06 383 ILE A C 1
ATOM 2913 O O . ILE A 1 383 ? -10.538 -13.522 7.173 1.00 85.06 383 ILE A O 1
ATOM 2917 N N . LEU A 1 384 ? -8.336 -13.163 7.299 1.00 89.00 384 LEU A N 1
ATOM 2918 C CA . LEU A 1 384 ? -8.241 -13.501 8.723 1.00 89.00 384 LEU A CA 1
ATOM 2919 C C . LEU A 1 384 ? -8.855 -12.429 9.638 1.00 89.00 384 LEU A C 1
ATOM 2921 O O . LEU A 1 384 ? -9.415 -12.756 10.689 1.00 89.00 384 LEU A O 1
ATOM 2925 N N . LEU A 1 385 ? -8.758 -11.154 9.249 1.00 89.31 385 LEU A N 1
ATOM 2926 C CA . LEU A 1 385 ? -9.192 -10.017 10.072 1.00 89.31 385 LEU A CA 1
ATOM 2927 C C . LEU A 1 385 ? -10.591 -9.511 9.709 1.00 89.31 385 LEU A C 1
ATOM 2929 O O . LEU A 1 385 ? -11.361 -9.103 10.577 1.00 89.31 385 LEU A O 1
ATOM 2933 N N . PHE A 1 386 ? -10.944 -9.585 8.431 1.00 89.69 386 PHE A N 1
ATOM 2934 C CA . PHE A 1 386 ? -12.223 -9.158 7.874 1.00 89.69 386 PHE A CA 1
ATOM 2935 C C . PHE A 1 386 ? -13.493 -9.693 8.571 1.00 89.69 386 PHE A C 1
ATOM 2937 O O . PHE A 1 386 ? -14.430 -8.905 8.722 1.00 89.69 386 PHE A O 1
ATOM 2944 N N . PRO A 1 387 ? -13.566 -10.954 9.051 1.00 94.38 387 PRO A N 1
ATOM 2945 C CA . PRO A 1 387 ? -14.740 -11.462 9.764 1.00 94.38 387 PRO A CA 1
ATOM 2946 C C . PRO A 1 387 ? -15.162 -10.586 10.948 1.00 94.38 387 PRO A C 1
ATOM 2948 O O . PRO A 1 387 ? -16.348 -10.418 11.219 1.00 94.38 387 PRO A O 1
ATOM 2951 N N . VAL A 1 388 ? -14.201 -9.975 11.643 1.00 92.69 388 VAL A N 1
ATOM 2952 C CA . VAL A 1 388 ? -14.499 -9.068 12.754 1.00 92.69 388 VAL A CA 1
ATOM 2953 C C . VAL A 1 388 ? -15.257 -7.834 12.272 1.00 92.69 388 VAL A C 1
ATOM 2955 O O . VAL A 1 388 ? -16.212 -7.402 12.917 1.00 92.69 388 VAL A O 1
ATOM 2958 N N . GLY A 1 389 ? -14.895 -7.305 11.107 1.00 93.38 389 GLY A N 1
ATOM 2959 C CA . GLY A 1 389 ? -15.651 -6.240 10.465 1.00 93.38 389 GLY A CA 1
ATOM 2960 C C . GLY A 1 389 ? -17.078 -6.662 10.102 1.00 93.38 389 GLY A C 1
ATOM 2961 O O . GLY A 1 389 ? -18.015 -5.901 10.343 1.00 93.38 389 GLY A O 1
ATOM 2962 N N . ALA A 1 390 ? -17.275 -7.906 9.648 1.00 95.44 390 ALA A N 1
ATOM 2963 C CA . ALA A 1 390 ? -18.603 -8.473 9.390 1.00 95.44 390 ALA A CA 1
ATOM 2964 C C . ALA A 1 390 ? -19.487 -8.482 10.653 1.00 95.44 390 ALA A C 1
ATOM 2966 O O . ALA A 1 390 ? -20.666 -8.125 10.594 1.00 95.44 390 ALA A O 1
ATOM 2967 N N . ILE A 1 391 ? -18.908 -8.840 11.806 1.00 95.19 391 ILE A N 1
ATOM 2968 C CA . ILE A 1 391 ? -19.577 -8.810 13.119 1.00 95.19 391 ILE A CA 1
ATOM 2969 C C . ILE A 1 391 ? -19.956 -7.371 13.488 1.00 95.19 391 ILE A C 1
ATOM 2971 O O . ILE A 1 391 ? -21.100 -7.107 13.861 1.00 95.19 391 ILE A O 1
ATOM 2975 N N . VAL A 1 392 ? -19.026 -6.422 13.342 1.00 93.62 392 VAL A N 1
ATOM 2976 C CA . VAL A 1 392 ? -19.279 -4.997 13.611 1.00 93.62 392 VAL A CA 1
ATOM 2977 C C . VAL A 1 392 ? -20.406 -4.458 12.732 1.00 93.62 392 VAL A C 1
ATOM 2979 O O . VAL A 1 392 ? -21.279 -3.746 13.220 1.00 93.62 392 VAL A O 1
ATOM 2982 N N . ILE A 1 393 ? -20.419 -4.796 11.445 1.00 94.56 393 ILE A N 1
ATOM 2983 C CA . ILE A 1 393 ? -21.427 -4.312 10.494 1.00 94.56 393 ILE A CA 1
ATOM 2984 C C . ILE A 1 393 ? -22.790 -4.931 10.773 1.00 94.56 393 ILE A C 1
ATOM 2986 O O . ILE A 1 393 ? -23.799 -4.219 10.727 1.00 94.56 393 ILE A O 1
ATOM 2990 N N . ALA A 1 394 ? -22.826 -6.215 11.133 1.00 94.75 394 ALA A N 1
ATOM 2991 C CA . ALA A 1 394 ? -24.041 -6.862 11.600 1.00 94.75 394 ALA A CA 1
ATOM 2992 C C . ALA A 1 394 ? -24.605 -6.139 12.832 1.00 94.75 394 ALA A C 1
ATOM 2994 O O . ALA A 1 394 ? -25.769 -5.736 12.821 1.00 94.75 394 ALA A O 1
ATOM 2995 N N . GLU A 1 395 ? -23.772 -5.880 13.840 1.00 90.75 395 GLU A N 1
ATOM 2996 C CA . GLU A 1 395 ? -24.176 -5.160 15.050 1.00 90.75 395 GLU A CA 1
ATOM 2997 C C . GLU A 1 395 ? -24.639 -3.727 14.741 1.00 90.75 395 GLU A C 1
ATOM 2999 O O . GLU A 1 395 ? -25.618 -3.231 15.294 1.00 90.75 395 GLU A O 1
ATOM 3004 N N . HIS A 1 396 ? -23.937 -3.027 13.855 1.00 89.81 396 HIS A N 1
ATOM 3005 C CA . HIS A 1 396 ? -24.177 -1.610 13.621 1.00 89.81 396 HIS A CA 1
ATOM 3006 C C . HIS A 1 396 ? -25.421 -1.356 12.760 1.00 89.81 396 HIS A C 1
ATOM 3008 O O . HIS A 1 396 ? -26.204 -0.458 13.077 1.00 89.81 396 HIS A O 1
ATOM 3014 N N . TRP A 1 397 ? -25.608 -2.140 11.692 1.00 90.69 397 TRP A N 1
ATOM 3015 C CA . TRP A 1 397 ? -26.614 -1.888 10.651 1.00 90.69 397 TRP A CA 1
ATOM 3016 C C . TRP A 1 397 ? -27.716 -2.945 10.568 1.00 90.69 397 TRP A C 1
ATOM 3018 O O . TRP A 1 397 ? -28.856 -2.598 10.256 1.00 90.69 397 TRP A O 1
ATOM 3028 N N . ILE A 1 398 ? -27.405 -4.222 10.812 1.00 93.38 398 ILE A N 1
ATOM 3029 C CA . ILE A 1 398 ? -28.372 -5.318 10.637 1.00 93.38 398 ILE A CA 1
ATOM 3030 C C . ILE A 1 398 ? -29.228 -5.482 11.896 1.00 93.38 398 ILE A C 1
ATOM 3032 O O . ILE A 1 398 ? -30.449 -5.575 11.795 1.00 93.38 398 ILE A O 1
ATOM 3036 N N . PHE A 1 399 ? -28.618 -5.437 13.082 1.00 92.00 399 PHE A N 1
ATOM 3037 C CA . PHE A 1 399 ? -29.311 -5.620 14.360 1.00 92.00 399 PHE A CA 1
ATOM 3038 C C . PHE A 1 399 ? -30.504 -4.667 14.541 1.00 92.00 399 PHE A C 1
ATOM 3040 O O . PHE A 1 399 ? -31.605 -5.169 14.769 1.00 92.00 399 PHE A O 1
ATOM 3047 N N . PRO A 1 400 ? -30.364 -3.334 14.348 1.00 87.50 400 PRO A N 1
ATOM 3048 C CA . PRO A 1 400 ? -31.494 -2.413 14.483 1.00 87.50 400 PRO A CA 1
ATOM 3049 C C . PRO A 1 400 ? -32.661 -2.716 13.539 1.00 87.50 400 PRO A C 1
ATOM 3051 O O . PRO A 1 400 ? -33.809 -2.472 13.892 1.00 87.50 400 PRO A O 1
ATOM 3054 N N . ARG A 1 401 ? -32.384 -3.260 12.346 1.00 90.50 401 ARG A N 1
ATOM 3055 C CA . ARG A 1 401 ? -33.414 -3.605 11.352 1.00 90.50 401 ARG A CA 1
ATOM 3056 C C . ARG A 1 401 ? -34.141 -4.908 11.676 1.00 90.50 401 ARG A C 1
ATOM 3058 O O . ARG A 1 401 ? -35.279 -5.076 11.259 1.00 90.50 401 ARG A O 1
ATOM 3065 N N . LEU A 1 402 ? -33.495 -5.810 12.414 1.00 89.62 402 LEU A N 1
ATOM 3066 C CA . LEU A 1 402 ? -34.071 -7.078 12.871 1.00 89.62 402 LEU A CA 1
ATOM 3067 C C . LEU A 1 402 ? -34.656 -6.998 14.292 1.00 89.62 402 LEU A C 1
ATOM 3069 O O . LEU A 1 402 ? -35.057 -8.020 14.841 1.00 89.62 402 LEU A O 1
ATOM 3073 N N . GLY A 1 403 ? -34.666 -5.812 14.910 1.00 86.19 403 GLY A N 1
ATOM 3074 C CA . GLY A 1 403 ? -35.105 -5.631 16.297 1.00 86.19 403 GLY A CA 1
ATOM 3075 C C . GLY A 1 403 ? -34.155 -6.232 17.341 1.00 86.19 403 GLY A C 1
ATOM 3076 O O . GLY A 1 403 ? -34.545 -6.404 18.492 1.00 86.19 403 GLY A O 1
ATOM 3077 N N . LEU A 1 404 ? -32.913 -6.556 16.964 1.00 87.62 404 LEU A N 1
ATOM 3078 C CA . LEU A 1 404 ? -31.883 -7.019 17.892 1.00 87.62 404 LEU A CA 1
ATOM 3079 C C . LEU A 1 404 ? -31.203 -5.825 18.566 1.00 87.62 404 LEU A C 1
ATOM 3081 O O . LEU A 1 404 ? -30.921 -4.793 17.950 1.00 87.62 404 LEU A O 1
ATOM 3085 N N . ALA A 1 405 ? -30.892 -5.971 19.847 1.00 84.94 405 ALA A N 1
ATOM 3086 C CA . ALA A 1 405 ? -30.372 -4.884 20.651 1.00 84.94 405 ALA A CA 1
ATOM 3087 C C . ALA A 1 405 ? -28.833 -4.803 20.561 1.00 84.94 405 ALA A C 1
ATOM 3089 O O . ALA A 1 405 ? -28.122 -5.649 21.095 1.00 84.94 405 ALA A O 1
ATOM 3090 N N . ARG A 1 406 ? -28.294 -3.739 19.952 1.00 87.12 406 ARG A N 1
ATOM 3091 C CA . ARG A 1 406 ? -26.833 -3.490 19.831 1.00 87.12 406 ARG A CA 1
ATOM 3092 C C . ARG A 1 406 ? -26.124 -3.456 21.182 1.00 87.12 406 ARG A C 1
ATOM 3094 O O . ARG A 1 406 ? -26.718 -2.955 22.123 1.00 87.12 406 ARG A O 1
ATOM 3101 N N . PHE A 1 407 ? -24.863 -3.868 21.285 1.00 84.25 407 PHE A N 1
ATOM 3102 C CA . PHE A 1 407 ? -24.072 -3.859 22.532 1.00 84.25 407 PHE A CA 1
ATOM 3103 C C . PHE A 1 407 ? -24.662 -4.727 23.664 1.00 84.25 407 PHE A C 1
ATOM 3105 O O . PHE A 1 407 ? -24.399 -4.489 24.845 1.00 84.25 407 PHE A O 1
ATOM 3112 N N . TRP A 1 408 ? -25.463 -5.739 23.322 1.00 84.62 408 TRP A N 1
ATOM 3113 C CA . TRP A 1 408 ? -26.114 -6.634 24.288 1.00 84.62 408 TRP A CA 1
ATOM 3114 C C . TRP A 1 408 ? -25.134 -7.357 25.212 1.00 84.62 408 TRP A C 1
ATOM 3116 O O . TRP A 1 408 ? -25.407 -7.479 26.403 1.00 84.62 408 TRP A O 1
ATOM 3126 N N . SER A 1 409 ? -23.975 -7.772 24.697 1.00 82.81 409 SER A N 1
ATOM 3127 C CA . SER A 1 409 ? -22.973 -8.491 25.488 1.00 82.81 409 SER A CA 1
ATOM 3128 C C . SER A 1 409 ? -22.376 -7.612 26.597 1.00 82.81 409 SER A C 1
ATOM 3130 O O . SER A 1 409 ? -22.307 -8.037 27.751 1.00 82.81 409 SER A O 1
ATOM 3132 N N . THR A 1 410 ? -22.067 -6.341 26.297 1.00 79.75 410 THR A N 1
ATOM 3133 C CA . THR A 1 410 ? -21.621 -5.371 27.317 1.00 79.75 410 THR A CA 1
ATOM 3134 C C . THR A 1 410 ? -22.717 -5.078 28.337 1.00 79.75 410 THR A C 1
ATOM 3136 O O . THR A 1 410 ? -22.422 -5.000 29.526 1.00 79.75 410 THR A O 1
ATOM 3139 N N . ARG A 1 411 ? -23.987 -4.971 27.914 1.00 78.12 411 ARG A N 1
ATOM 3140 C CA . ARG A 1 411 ? -25.110 -4.795 28.856 1.00 78.12 411 ARG A CA 1
ATOM 3141 C C . ARG A 1 411 ? -25.243 -5.955 29.840 1.00 78.12 411 ARG A C 1
ATOM 3143 O O . ARG A 1 411 ? -25.579 -5.726 30.993 1.00 78.12 411 ARG A O 1
ATOM 3150 N N . LYS A 1 412 ? -24.957 -7.182 29.397 1.00 80.56 412 LYS A N 1
ATOM 3151 C CA . LYS A 1 412 ? -24.948 -8.377 30.253 1.00 80.56 412 LYS A CA 1
ATOM 3152 C C . LYS A 1 412 ? -23.661 -8.522 31.084 1.00 80.56 412 LYS A C 1
ATOM 3154 O O . LYS A 1 412 ? -23.496 -9.534 31.755 1.00 80.56 412 LYS A O 1
ATOM 3159 N N . GLY A 1 413 ? -22.735 -7.557 31.024 1.00 72.88 413 GLY A N 1
ATOM 3160 C CA . GLY A 1 413 ? -21.461 -7.603 31.749 1.00 72.88 413 GLY A CA 1
ATOM 3161 C C . GLY A 1 413 ? -20.534 -8.740 31.305 1.00 72.88 413 GLY A C 1
ATOM 3162 O O . GLY A 1 413 ? -19.645 -9.143 32.053 1.00 72.88 413 GLY A O 1
ATOM 3163 N N . GLN A 1 414 ? -20.741 -9.294 30.107 1.00 76.56 414 GLN A N 1
ATOM 3164 C CA . GLN A 1 414 ? -19.985 -10.452 29.642 1.00 76.56 414 GLN A CA 1
ATOM 3165 C C . GLN A 1 414 ? -18.553 -10.059 29.269 1.00 76.56 414 GLN A C 1
ATOM 3167 O O . GLN A 1 414 ? -18.313 -9.155 28.469 1.00 76.56 414 GLN A O 1
ATOM 3172 N N . VAL A 1 415 ? -17.582 -10.796 29.808 1.00 71.06 415 VAL A N 1
ATOM 3173 C CA . VAL A 1 415 ? -16.160 -10.644 29.451 1.00 71.06 415 VAL A CA 1
ATOM 3174 C C . VAL A 1 415 ? -15.848 -11.297 28.095 1.00 71.06 415 VAL A C 1
ATOM 3176 O O . VAL A 1 415 ? -14.895 -10.922 27.408 1.00 71.06 415 VAL A O 1
ATOM 3179 N N . LEU A 1 416 ? -16.670 -12.261 27.683 1.00 82.06 416 LEU A N 1
ATOM 3180 C CA . LEU A 1 416 ? -16.552 -12.979 26.422 1.00 82.06 416 LEU A CA 1
ATOM 3181 C C . LEU A 1 416 ? -17.926 -13.075 25.752 1.00 82.06 416 LEU A C 1
ATOM 3183 O O . LEU A 1 416 ? -18.830 -13.727 26.273 1.00 82.06 416 LEU A O 1
ATOM 3187 N N . ASN A 1 417 ? -18.061 -12.477 24.569 1.00 88.38 417 ASN A N 1
ATOM 3188 C CA . ASN A 1 417 ? -19.183 -12.738 23.671 1.00 88.38 417 ASN A CA 1
ATOM 3189 C C . ASN A 1 417 ? -18.861 -14.002 22.860 1.00 88.38 417 ASN A C 1
ATOM 3191 O O . ASN A 1 417 ? -18.184 -13.940 21.828 1.00 88.38 417 ASN A O 1
ATOM 3195 N N . TRP A 1 418 ? -19.315 -15.160 23.341 1.00 91.25 418 TRP A N 1
ATOM 3196 C CA . TRP A 1 418 ? -19.075 -16.419 22.636 1.00 91.25 418 TRP A CA 1
ATOM 3197 C C . TRP A 1 418 ? -19.723 -16.453 21.233 1.00 91.25 418 TRP A C 1
ATOM 3199 O O . TRP A 1 418 ? -19.060 -16.987 20.345 1.00 91.25 418 TRP A O 1
ATOM 3209 N N . PRO A 1 419 ? -20.904 -15.837 20.953 1.00 93.94 419 PRO A N 1
ATOM 3210 C CA . PRO A 1 419 ? -21.398 -15.705 19.578 1.00 93.94 419 PRO A CA 1
ATOM 3211 C C . PRO A 1 419 ? -20.428 -14.994 18.634 1.00 93.94 419 PRO A C 1
ATOM 3213 O O . PRO A 1 419 ? -20.225 -15.450 17.511 1.00 93.94 419 PRO A O 1
ATOM 3216 N N . ALA A 1 420 ? -19.809 -13.895 19.078 1.00 93.00 420 ALA A N 1
ATOM 3217 C CA . ALA A 1 420 ? -18.835 -13.156 18.275 1.00 93.00 420 ALA A CA 1
ATOM 3218 C C . ALA A 1 420 ? -17.577 -13.995 18.013 1.00 93.00 420 ALA A C 1
ATOM 3220 O O . ALA A 1 420 ? -17.101 -14.057 16.880 1.00 93.00 420 ALA A O 1
ATOM 3221 N N . LEU A 1 421 ? -17.063 -14.682 19.040 1.00 93.31 421 LEU A N 1
ATOM 3222 C CA . LEU A 1 421 ? -15.913 -15.573 18.888 1.00 93.31 421 LEU A CA 1
ATOM 3223 C C . LEU A 1 421 ? -16.221 -16.734 17.931 1.00 93.31 421 LEU A C 1
ATOM 3225 O O . LEU A 1 421 ? -15.448 -16.986 17.013 1.00 93.31 421 LEU A O 1
ATOM 3229 N N . ALA A 1 422 ? -17.358 -17.409 18.111 1.00 94.81 422 ALA A N 1
ATOM 3230 C CA . ALA A 1 422 ? -17.774 -18.524 17.267 1.00 94.81 422 ALA A CA 1
ATOM 3231 C C . ALA A 1 422 ? -17.969 -18.092 15.808 1.00 94.81 422 ALA A C 1
ATOM 3233 O O . ALA A 1 422 ? -17.515 -18.781 14.902 1.00 94.81 422 ALA A O 1
ATOM 3234 N N . ALA A 1 423 ? -18.576 -16.927 15.567 1.00 96.06 423 ALA A N 1
ATOM 3235 C CA . ALA A 1 423 ? -18.749 -16.385 14.222 1.00 96.06 423 ALA A CA 1
ATOM 3236 C C . ALA A 1 423 ? -17.419 -16.022 13.544 1.00 96.06 423 ALA A C 1
ATOM 3238 O O . ALA A 1 423 ? -17.247 -16.255 12.342 1.00 96.06 423 ALA A O 1
ATOM 3239 N N . TRP A 1 424 ? -16.469 -15.473 14.307 1.00 94.88 424 TRP A N 1
ATOM 3240 C CA . TRP A 1 424 ? -15.125 -15.203 13.805 1.00 94.88 424 TRP A CA 1
ATOM 3241 C C . TRP A 1 424 ? -14.399 -16.505 13.452 1.00 94.88 424 TRP A C 1
ATOM 3243 O O . TRP A 1 424 ? -13.918 -16.647 12.328 1.00 94.88 424 TRP A O 1
ATOM 3253 N N . LEU A 1 425 ? -14.390 -17.479 14.368 1.00 94.56 425 LEU A N 1
ATOM 3254 C CA . LEU A 1 425 ? -13.775 -18.790 14.149 1.00 94.56 425 LEU A CA 1
ATOM 3255 C C . LEU A 1 425 ? -14.442 -19.567 13.011 1.00 94.56 425 LEU A C 1
ATOM 3257 O O . LEU A 1 425 ? -13.745 -20.263 12.287 1.00 94.56 425 LEU A O 1
ATOM 3261 N N . ALA A 1 426 ? -15.752 -19.428 12.805 1.00 95.56 426 ALA A N 1
ATOM 3262 C CA . ALA A 1 426 ? -16.451 -20.042 11.678 1.00 95.56 426 ALA A CA 1
ATOM 3263 C C . ALA A 1 426 ? -15.976 -19.468 10.333 1.00 95.56 426 ALA A C 1
ATOM 3265 O O . ALA A 1 426 ? -15.687 -20.223 9.407 1.00 95.56 426 ALA A O 1
ATOM 3266 N N . GLY A 1 427 ? -15.833 -18.141 10.236 1.00 94.19 427 GLY A N 1
ATOM 3267 C CA . GLY A 1 427 ? -15.303 -17.489 9.034 1.00 94.19 427 GLY A CA 1
ATOM 3268 C C . GLY A 1 427 ? -13.847 -17.862 8.759 1.00 94.19 427 GLY A C 1
ATOM 3269 O O . GLY A 1 427 ? -13.502 -18.260 7.648 1.00 94.19 427 GLY A O 1
ATOM 3270 N N . VAL A 1 428 ? -12.996 -17.800 9.788 1.00 92.56 428 VAL A N 1
ATOM 3271 C CA . VAL A 1 428 ? -11.587 -18.214 9.686 1.00 92.56 428 VAL A CA 1
ATOM 3272 C C . VAL A 1 428 ? -11.474 -19.705 9.369 1.00 92.56 428 VAL A C 1
ATOM 3274 O O . VAL A 1 428 ? -10.652 -20.091 8.546 1.00 92.56 428 VAL A O 1
ATOM 3277 N N . GLY A 1 429 ? -12.321 -20.541 9.967 1.00 92.81 429 GLY A N 1
ATOM 3278 C CA . GLY A 1 429 ? -12.377 -21.982 9.734 1.00 92.81 429 GLY A CA 1
ATOM 3279 C C . GLY A 1 429 ? -12.762 -22.331 8.300 1.00 92.81 429 GLY A C 1
ATOM 3280 O O . GLY A 1 429 ? -12.158 -23.227 7.720 1.00 92.81 429 GLY A O 1
ATOM 3281 N N . LEU A 1 430 ? -13.690 -21.584 7.690 1.00 92.44 430 LEU A N 1
ATOM 3282 C CA . LEU A 1 430 ? -14.013 -21.728 6.268 1.00 92.44 430 LEU A CA 1
ATOM 3283 C C . LEU A 1 430 ? -12.795 -21.420 5.386 1.00 92.44 430 LEU A C 1
ATOM 3285 O O . LEU A 1 430 ? -12.466 -22.199 4.491 1.00 92.44 430 LEU A O 1
ATOM 3289 N N . ALA A 1 431 ? -12.110 -20.305 5.652 1.00 90.00 431 ALA A N 1
ATOM 3290 C CA . ALA A 1 431 ? -10.918 -19.921 4.903 1.00 90.00 431 ALA A CA 1
ATOM 3291 C C . ALA A 1 431 ? -9.780 -20.940 5.072 1.00 90.00 431 ALA A C 1
ATOM 3293 O O . ALA A 1 431 ? -9.157 -21.347 4.093 1.00 90.00 431 ALA A O 1
ATOM 3294 N N . ALA A 1 432 ? -9.544 -21.391 6.306 1.00 88.69 432 ALA A N 1
ATOM 3295 C CA . ALA A 1 432 ? -8.551 -22.408 6.623 1.00 88.69 432 ALA A CA 1
ATOM 3296 C C . ALA A 1 432 ? -8.890 -23.749 5.959 1.00 88.69 432 ALA A C 1
ATOM 3298 O O . ALA A 1 432 ? -8.009 -24.381 5.390 1.00 88.69 432 ALA A O 1
ATOM 3299 N N . GLY A 1 433 ? -10.162 -24.157 5.963 1.00 88.56 433 GLY A N 1
ATOM 3300 C CA . GLY A 1 433 ? -10.627 -25.370 5.292 1.00 88.56 433 GLY A CA 1
ATOM 3301 C C . GLY A 1 433 ? -10.394 -25.327 3.781 1.00 88.56 433 GLY A C 1
ATOM 3302 O O . GLY A 1 433 ? -9.855 -26.280 3.223 1.00 88.56 433 GLY A O 1
ATOM 3303 N N . ALA A 1 434 ? -10.711 -24.204 3.127 1.00 87.44 434 ALA A N 1
ATOM 3304 C CA . ALA A 1 434 ? -10.424 -24.013 1.704 1.00 87.44 434 ALA A CA 1
ATOM 3305 C C . ALA A 1 434 ? -8.913 -24.041 1.406 1.00 87.44 434 ALA A C 1
ATOM 3307 O O . ALA A 1 434 ? -8.480 -24.648 0.426 1.00 87.44 434 ALA A O 1
ATOM 3308 N N . TRP A 1 435 ? -8.099 -23.439 2.278 1.00 84.38 435 TRP A N 1
ATOM 3309 C CA . TRP A 1 435 ? -6.643 -23.458 2.148 1.00 84.38 435 TRP A CA 1
ATOM 3310 C C . TRP A 1 435 ? -6.046 -24.861 2.346 1.00 84.38 435 TRP A C 1
ATOM 3312 O O . TRP A 1 435 ? -5.176 -25.265 1.575 1.00 84.38 435 TRP A O 1
ATOM 3322 N N . ILE A 1 436 ? -6.528 -25.626 3.332 1.00 86.19 436 ILE A N 1
ATOM 3323 C CA . ILE A 1 436 ? -6.122 -27.019 3.581 1.00 86.19 436 ILE A CA 1
ATOM 3324 C C . ILE A 1 436 ? -6.552 -27.922 2.418 1.00 86.19 436 ILE A C 1
ATOM 3326 O O . ILE A 1 436 ? -5.774 -28.773 1.997 1.00 86.19 436 ILE A O 1
ATOM 3330 N N . ALA A 1 437 ? -7.748 -27.729 1.855 1.00 86.81 437 ALA A N 1
ATOM 3331 C CA . ALA A 1 437 ? -8.194 -28.463 0.669 1.00 86.81 437 ALA A CA 1
ATOM 3332 C C . ALA A 1 437 ? -7.230 -28.268 -0.513 1.00 86.81 437 ALA A C 1
ATOM 3334 O O . ALA A 1 437 ? -6.809 -29.243 -1.138 1.00 86.81 437 ALA A O 1
ATOM 3335 N N . LYS A 1 438 ? -6.800 -27.020 -0.747 1.00 83.56 438 LYS A N 1
ATOM 3336 C CA . LYS A 1 438 ? -5.835 -26.676 -1.797 1.00 83.56 438 LYS A CA 1
ATOM 3337 C C . LYS A 1 438 ? -4.446 -27.261 -1.528 1.00 83.56 438 LYS A C 1
ATOM 3339 O O . LYS A 1 438 ? -3.880 -27.899 -2.406 1.00 83.56 438 LYS A O 1
ATOM 3344 N N . THR A 1 439 ? -3.884 -27.041 -0.338 1.00 81.81 439 THR A N 1
ATOM 3345 C CA . THR A 1 439 ? -2.476 -27.379 -0.047 1.00 81.81 439 THR A CA 1
ATOM 3346 C C . THR A 1 439 ? -2.259 -28.820 0.402 1.00 81.81 439 THR A C 1
ATOM 3348 O O . THR A 1 439 ? -1.245 -29.414 0.052 1.00 81.81 439 THR A O 1
ATOM 3351 N N . GLY A 1 440 ? -3.190 -29.385 1.171 1.00 84.00 440 GLY A N 1
ATOM 3352 C CA . GLY A 1 440 ? -3.089 -30.734 1.727 1.00 84.00 440 GLY A CA 1
ATOM 3353 C C . GLY A 1 440 ? -3.687 -31.818 0.833 1.00 84.00 440 GLY A C 1
ATOM 3354 O O . GLY A 1 440 ? -3.179 -32.935 0.822 1.00 84.00 440 GLY A O 1
ATOM 3355 N N . PHE A 1 441 ? -4.739 -31.496 0.074 1.00 83.31 441 PHE A N 1
ATOM 3356 C CA . PHE A 1 441 ? -5.467 -32.468 -0.751 1.00 83.31 441 PHE A CA 1
ATOM 3357 C C . PHE A 1 441 ? -5.398 -32.180 -2.259 1.00 83.31 441 PHE A C 1
ATOM 3359 O O . PHE A 1 441 ? -5.961 -32.937 -3.041 1.00 83.31 441 PHE A O 1
ATOM 3366 N N . GLY A 1 442 ? -4.724 -31.102 -2.683 1.00 80.31 442 GLY A N 1
ATOM 3367 C CA . GLY A 1 442 ? -4.583 -30.735 -4.098 1.00 80.31 442 GLY A CA 1
ATOM 3368 C C . GLY A 1 442 ? -5.884 -30.283 -4.773 1.00 80.31 442 GLY A C 1
ATOM 3369 O O . GLY A 1 442 ? -5.931 -30.157 -5.994 1.00 80.31 442 GLY A O 1
ATOM 3370 N N . HIS A 1 443 ? -6.943 -30.032 -4.000 1.00 80.50 443 HIS A N 1
ATOM 3371 C CA . HIS A 1 443 ? -8.251 -29.634 -4.508 1.00 80.50 443 HIS A CA 1
ATOM 3372 C C . HIS A 1 443 ? -8.509 -28.158 -4.203 1.00 80.50 443 HIS A C 1
ATOM 3374 O O . HIS A 1 443 ? -8.903 -27.788 -3.095 1.00 80.50 443 HIS A O 1
ATOM 3380 N N . GLU A 1 444 ? -8.310 -27.290 -5.196 1.00 80.44 444 GLU A N 1
ATOM 3381 C CA . GLU A 1 444 ? -8.706 -25.886 -5.084 1.00 80.44 444 GLU A CA 1
ATOM 3382 C C . GLU A 1 444 ? -10.231 -25.759 -5.221 1.00 80.44 444 GLU A C 1
ATOM 3384 O O . GLU A 1 444 ? -10.777 -25.767 -6.320 1.00 80.44 444 GLU A O 1
ATOM 3389 N N . ILE A 1 445 ? -10.928 -25.657 -4.084 1.00 82.50 445 ILE A N 1
ATOM 3390 C CA . ILE A 1 445 ? -12.387 -25.451 -4.047 1.00 82.50 445 ILE A CA 1
ATOM 3391 C C . ILE A 1 445 ? -12.732 -24.046 -4.551 1.00 82.50 445 ILE A C 1
ATOM 3393 O O . ILE A 1 445 ? -13.641 -23.858 -5.357 1.00 82.50 445 ILE A O 1
ATOM 3397 N N . LEU A 1 446 ? -12.011 -23.048 -4.037 1.00 84.69 446 LEU A N 1
ATOM 3398 C CA . LEU A 1 446 ? -12.180 -21.646 -4.381 1.00 84.69 446 LEU A CA 1
ATOM 3399 C C . LEU A 1 446 ? -10.837 -20.931 -4.245 1.00 84.69 446 LEU A C 1
ATOM 3401 O O . LEU A 1 446 ? -10.165 -21.068 -3.221 1.00 84.69 446 LEU A O 1
ATOM 3405 N N . HIS A 1 447 ? -10.472 -20.145 -5.257 1.00 85.56 447 HIS A N 1
ATOM 3406 C CA . HIS A 1 447 ? -9.262 -19.332 -5.206 1.00 85.56 447 HIS A CA 1
ATOM 3407 C C . HIS A 1 447 ? -9.332 -18.333 -4.040 1.00 85.56 447 HIS A C 1
ATOM 3409 O O . HIS A 1 447 ? -10.386 -17.752 -3.760 1.00 85.56 447 HIS A O 1
ATOM 3415 N N . GLU A 1 448 ? -8.198 -18.090 -3.381 1.00 85.94 448 GLU A N 1
ATOM 3416 C CA . GLU A 1 448 ? -8.116 -17.276 -2.161 1.00 85.94 448 GLU A CA 1
ATOM 3417 C C . GLU A 1 448 ? -8.706 -15.865 -2.319 1.00 85.94 448 GLU A C 1
ATOM 3419 O O . GLU A 1 448 ? -9.345 -15.354 -1.405 1.00 85.94 448 GLU A O 1
ATOM 3424 N N . PHE A 1 449 ? -8.613 -15.270 -3.509 1.00 89.00 449 PHE A N 1
ATOM 3425 C CA . PHE A 1 449 ? -9.177 -13.942 -3.798 1.00 89.00 449 PHE A CA 1
ATOM 3426 C C . PHE A 1 449 ? -10.710 -13.882 -3.720 1.00 89.00 449 PHE A C 1
ATOM 3428 O O . PHE A 1 449 ? -11.264 -12.811 -3.484 1.00 89.00 449 PHE A O 1
ATOM 3435 N N . PHE A 1 450 ? -11.405 -15.012 -3.873 1.00 91.38 450 PHE A N 1
ATOM 3436 C CA . PHE A 1 450 ? -12.868 -15.069 -3.825 1.00 91.38 450 PHE A CA 1
ATOM 3437 C C . PHE A 1 450 ? -13.414 -15.507 -2.459 1.00 91.38 450 PHE A C 1
ATOM 3439 O O . PHE A 1 450 ? -14.626 -15.463 -2.254 1.00 91.38 450 PHE A O 1
ATOM 3446 N N . LEU A 1 451 ? -12.553 -15.880 -1.501 1.00 91.12 451 LEU A N 1
ATOM 3447 C CA . LEU A 1 451 ? -12.977 -16.342 -0.170 1.00 91.12 451 LEU A CA 1
ATOM 3448 C C . LEU A 1 451 ? -13.629 -15.248 0.683 1.00 91.12 451 LEU A C 1
ATOM 3450 O O . LEU A 1 451 ? -14.390 -15.569 1.593 1.00 91.12 451 LEU A O 1
ATOM 3454 N N . ALA A 1 452 ? -13.385 -13.971 0.382 1.00 91.38 452 ALA A N 1
ATOM 3455 C CA . ALA A 1 452 ? -13.944 -12.854 1.140 1.00 91.38 452 ALA A CA 1
ATOM 3456 C C . ALA A 1 452 ? -15.479 -12.924 1.251 1.00 91.38 452 ALA A C 1
ATOM 3458 O O . ALA A 1 452 ? -16.028 -12.802 2.343 1.00 91.38 452 ALA A O 1
ATOM 3459 N N . VAL A 1 453 ? -16.191 -13.175 0.148 1.00 92.69 453 VAL A N 1
ATOM 3460 C CA . VAL A 1 453 ? -17.664 -13.179 0.152 1.00 92.69 453 VAL A CA 1
ATOM 3461 C C . VAL A 1 453 ? -18.240 -14.361 0.954 1.00 92.69 453 VAL A C 1
ATOM 3463 O O . VAL A 1 453 ? -19.052 -14.110 1.848 1.00 92.69 453 VAL A O 1
ATOM 3466 N N . PRO A 1 454 ? -17.824 -15.625 0.732 1.00 94.25 454 PRO A N 1
ATOM 3467 C CA . PRO A 1 454 ? -18.264 -16.750 1.559 1.00 94.25 454 PRO A CA 1
ATOM 3468 C C . PRO A 1 454 ? -17.967 -16.564 3.049 1.00 94.25 454 PRO A C 1
ATOM 3470 O O . PRO A 1 454 ? -18.836 -16.813 3.884 1.00 94.25 454 PRO A O 1
ATOM 3473 N N . VAL A 1 455 ? -16.767 -16.076 3.386 1.00 94.75 455 VAL A N 1
ATOM 3474 C CA . VAL A 1 455 ? -16.361 -15.826 4.775 1.00 94.75 455 VAL A CA 1
ATOM 3475 C C . VAL A 1 455 ? -17.273 -14.791 5.431 1.00 94.75 455 VAL A C 1
ATOM 3477 O O . VAL A 1 455 ? -17.729 -15.007 6.551 1.00 94.75 455 VAL A O 1
ATOM 3480 N N . TRP A 1 456 ? -17.614 -13.712 4.722 1.00 94.50 456 TRP A N 1
ATOM 3481 C CA . TRP A 1 456 ? -18.564 -12.717 5.220 1.00 94.50 456 TRP A CA 1
ATOM 3482 C C . TRP A 1 456 ? -19.926 -13.321 5.528 1.00 94.50 456 TRP A C 1
ATOM 3484 O O . TRP A 1 456 ? -20.459 -13.124 6.616 1.00 94.50 456 TRP A O 1
ATOM 3494 N N . ILE A 1 457 ? -20.485 -14.062 4.567 1.00 96.00 457 ILE A N 1
ATOM 3495 C CA . ILE A 1 457 ? -21.822 -14.647 4.685 1.00 96.00 457 ILE A CA 1
ATOM 3496 C C . ILE A 1 457 ? -21.864 -15.593 5.883 1.00 96.00 457 ILE A C 1
ATOM 3498 O O . ILE A 1 457 ? -22.750 -15.460 6.728 1.00 96.00 457 ILE A O 1
ATOM 3502 N N . VAL A 1 458 ? -20.888 -16.499 5.994 1.00 97.00 458 VAL A N 1
ATOM 3503 C CA . VAL A 1 458 ? -20.814 -17.460 7.100 1.00 97.00 458 VAL A CA 1
ATOM 3504 C C . VAL A 1 458 ? -20.653 -16.744 8.435 1.00 97.00 458 VAL A C 1
ATOM 3506 O O . VAL A 1 458 ? -21.398 -17.045 9.368 1.00 97.00 458 VAL A O 1
ATOM 3509 N N . THR A 1 459 ? -19.754 -15.766 8.544 1.00 97.19 459 THR A N 1
ATOM 3510 C CA . THR A 1 459 ? -19.566 -15.018 9.792 1.00 97.19 459 THR A CA 1
ATOM 3511 C C . THR A 1 459 ? -20.811 -14.228 10.181 1.00 97.19 459 THR A C 1
ATOM 3513 O O . THR A 1 459 ? -21.261 -14.331 11.320 1.00 97.19 459 THR A O 1
ATOM 3516 N N . THR A 1 460 ? -21.410 -13.469 9.262 1.00 96.56 460 THR A N 1
ATOM 3517 C CA . THR A 1 460 ? -22.606 -12.669 9.551 1.00 96.56 460 THR A CA 1
ATOM 3518 C C . THR A 1 460 ? -23.793 -13.555 9.918 1.00 96.56 460 THR A C 1
ATOM 3520 O O . THR A 1 460 ? -24.440 -13.294 10.931 1.00 96.56 460 THR A O 1
ATOM 3523 N N . ALA A 1 461 ? -24.068 -14.617 9.156 1.00 96.81 461 ALA A N 1
ATOM 3524 C CA . ALA A 1 461 ? -25.176 -15.528 9.444 1.00 96.81 461 ALA A CA 1
ATOM 3525 C C . ALA A 1 461 ? -24.995 -16.222 10.802 1.00 96.81 461 ALA A C 1
ATOM 3527 O O . ALA A 1 461 ? -25.911 -16.218 11.625 1.00 96.81 461 ALA A O 1
ATOM 3528 N N . THR A 1 462 ? -23.790 -16.737 11.068 1.00 96.94 462 THR A N 1
ATOM 3529 C CA . THR A 1 462 ? -23.451 -17.368 12.350 1.00 96.94 462 THR A CA 1
ATOM 3530 C C . THR A 1 462 ? -23.627 -16.378 13.498 1.00 96.94 462 THR A C 1
ATOM 3532 O O . THR A 1 462 ? -24.280 -16.695 14.490 1.00 96.94 462 THR A O 1
ATOM 3535 N N . TYR A 1 463 ? -23.125 -15.149 13.357 1.00 96.56 463 TYR A N 1
ATOM 3536 C CA . TYR A 1 463 ? -23.253 -14.144 14.407 1.00 96.56 463 TYR A CA 1
ATOM 3537 C C . TYR A 1 463 ? -24.713 -13.778 14.685 1.00 96.56 463 TYR A C 1
ATOM 3539 O O . TYR A 1 463 ? -25.118 -13.742 15.843 1.00 96.56 463 TYR A O 1
ATOM 3547 N N . LEU A 1 464 ? -25.521 -13.564 13.642 1.00 95.00 464 LEU A N 1
ATOM 3548 C CA . LEU A 1 464 ? -26.938 -13.220 13.782 1.00 95.00 464 LEU A CA 1
ATOM 3549 C C . LEU A 1 464 ? -27.726 -14.312 14.513 1.00 95.00 464 LEU A C 1
ATOM 3551 O O . LEU A 1 464 ? -28.476 -14.005 15.441 1.00 95.00 464 LEU A O 1
ATOM 3555 N N . VAL A 1 465 ? -27.540 -15.577 14.124 1.00 95.31 465 VAL A N 1
ATOM 3556 C CA . VAL A 1 465 ? -28.244 -16.718 14.727 1.00 95.31 465 VAL A CA 1
ATOM 3557 C C . VAL A 1 465 ? -27.840 -16.891 16.190 1.00 95.31 465 VAL A C 1
ATOM 3559 O O . VAL A 1 465 ? -28.703 -16.954 17.069 1.00 95.31 465 VAL A O 1
ATOM 3562 N N . LEU A 1 466 ? -26.535 -16.921 16.469 1.00 95.31 466 LEU A N 1
ATOM 3563 C CA . LEU A 1 466 ? -26.031 -17.182 17.816 1.00 95.31 466 LEU A CA 1
ATOM 3564 C C . LEU A 1 466 ? -26.282 -16.004 18.764 1.00 95.31 466 LEU A C 1
ATOM 3566 O O . LEU A 1 466 ? -26.652 -16.223 19.914 1.00 95.31 466 LEU A O 1
ATOM 3570 N N . ALA A 1 467 ? -26.146 -14.756 18.302 1.00 92.94 467 ALA A N 1
ATOM 3571 C CA . ALA A 1 467 ? -26.442 -13.583 19.123 1.00 92.94 467 ALA A CA 1
ATOM 3572 C C . ALA A 1 467 ? -27.937 -13.496 19.458 1.00 92.94 467 ALA A C 1
ATOM 3574 O O . ALA A 1 467 ? -28.297 -13.220 20.604 1.00 92.94 467 ALA A O 1
ATOM 3575 N N . ALA A 1 468 ? -28.820 -13.787 18.493 1.00 91.31 468 ALA A N 1
ATOM 3576 C CA . ALA A 1 468 ? -30.258 -13.845 18.742 1.00 91.31 468 ALA A CA 1
ATOM 3577 C C . ALA A 1 468 ? -30.613 -14.912 19.793 1.00 91.31 468 ALA A C 1
ATOM 3579 O O . ALA A 1 468 ? -31.415 -14.629 20.684 1.00 91.31 468 ALA A O 1
ATOM 3580 N N . ALA A 1 469 ? -29.985 -16.092 19.725 1.00 91.44 469 ALA A N 1
ATOM 3581 C CA . ALA A 1 469 ? -30.172 -17.173 20.695 1.00 91.44 469 ALA A CA 1
ATOM 3582 C C . ALA A 1 469 ? -29.571 -16.861 22.082 1.00 91.44 469 ALA A C 1
ATOM 3584 O O . ALA A 1 469 ? -30.138 -17.251 23.096 1.00 91.44 469 ALA A O 1
ATOM 3585 N N . ALA A 1 470 ? -28.460 -16.121 22.146 1.00 89.06 470 ALA A N 1
ATOM 3586 C CA . ALA A 1 470 ? -27.775 -15.754 23.392 1.00 89.06 470 ALA A CA 1
ATOM 3587 C C . ALA A 1 470 ? -28.405 -14.552 24.137 1.00 89.06 470 ALA A C 1
ATOM 3589 O O . ALA A 1 470 ? -27.939 -14.152 25.212 1.00 89.06 470 ALA A O 1
ATOM 3590 N N . GLY A 1 471 ? -29.475 -13.971 23.583 1.00 84.62 471 GLY A N 1
ATOM 3591 C CA . GLY A 1 471 ? -30.281 -12.936 24.234 1.00 84.62 471 GLY A CA 1
ATOM 3592 C C . GLY A 1 471 ? -30.127 -11.525 23.667 1.00 84.62 471 GLY A C 1
ATOM 3593 O O . GLY A 1 471 ? -30.478 -10.561 24.338 1.00 84.62 471 GLY A O 1
ATOM 3594 N N . ALA A 1 472 ? -29.670 -11.371 22.419 1.00 86.94 472 ALA A N 1
ATOM 3595 C CA . ALA A 1 472 ? -29.759 -10.087 21.713 1.00 86.94 472 ALA A CA 1
ATOM 3596 C C . ALA A 1 472 ? -31.212 -9.668 21.389 1.00 86.94 472 ALA A C 1
ATOM 3598 O O . ALA A 1 472 ? -31.442 -8.519 21.021 1.00 86.94 472 ALA A O 1
ATOM 3599 N N . ARG A 1 473 ? -32.188 -10.583 21.521 1.00 87.50 473 ARG A N 1
ATOM 3600 C CA . ARG A 1 473 ? -33.633 -10.312 21.371 1.00 87.50 473 ARG A CA 1
ATOM 3601 C C . ARG A 1 473 ? -34.263 -9.627 22.585 1.00 87.50 473 ARG A C 1
ATOM 3603 O O . ARG A 1 473 ? -35.388 -9.149 22.485 1.00 87.50 473 ARG A O 1
ATOM 3610 N N . GLU A 1 474 ? -33.578 -9.614 23.725 1.00 79.38 474 GLU A N 1
ATOM 3611 C CA . GLU A 1 474 ? -34.097 -8.985 24.936 1.00 79.38 474 GLU A CA 1
ATOM 3612 C C . GLU A 1 474 ? -34.188 -7.460 24.730 1.00 79.38 474 GLU A C 1
ATOM 3614 O O . GLU A 1 474 ? -33.185 -6.839 24.347 1.00 79.38 474 GLU A O 1
ATOM 3619 N N . PRO A 1 475 ? -35.366 -6.842 24.960 1.00 64.69 475 PRO A N 1
ATOM 3620 C CA . PRO A 1 475 ? -35.524 -5.397 24.873 1.00 64.69 475 PRO A CA 1
ATOM 3621 C C . PRO A 1 475 ? -34.535 -4.698 25.805 1.00 64.69 475 PRO A C 1
ATOM 3623 O O . PRO A 1 475 ? -34.326 -5.127 26.940 1.00 64.69 475 PRO A O 1
ATOM 3626 N N . ALA A 1 476 ? -33.932 -3.601 25.346 1.00 57.84 476 ALA A N 1
ATOM 3627 C CA . ALA A 1 476 ? -33.157 -2.756 26.244 1.00 57.84 476 ALA A CA 1
ATOM 3628 C C . ALA A 1 476 ? -34.091 -2.235 27.360 1.00 57.84 476 ALA A C 1
ATOM 3630 O O . ALA A 1 476 ? -35.171 -1.736 27.029 1.00 57.84 476 ALA A O 1
ATOM 3631 N N . PRO A 1 477 ? -33.719 -2.330 28.653 1.00 50.91 477 PRO A N 1
ATOM 3632 C CA . PRO A 1 477 ? -34.496 -1.704 29.716 1.00 50.91 477 PRO A CA 1
ATOM 3633 C C . PRO A 1 477 ? -34.696 -0.215 29.407 1.00 50.91 477 PRO A C 1
ATOM 3635 O O . PRO A 1 477 ? -33.776 0.458 28.935 1.00 50.91 477 PRO A O 1
ATOM 3638 N N . SER A 1 478 ? -35.898 0.306 29.654 1.00 44.25 478 SER A N 1
ATOM 3639 C CA . SER A 1 478 ? -36.255 1.705 29.407 1.00 44.25 478 SER A CA 1
ATOM 3640 C C . SER A 1 478 ? -35.627 2.646 30.451 1.00 44.25 478 SER A C 1
ATOM 3642 O O . SER A 1 478 ? -36.318 3.119 31.344 1.00 44.25 478 SER A O 1
ATOM 3644 N N . ALA A 1 479 ? -34.313 2.867 30.362 1.00 37.06 479 ALA A N 1
ATOM 3645 C CA . ALA A 1 479 ? -33.507 3.961 30.936 1.00 37.06 479 ALA A CA 1
ATOM 3646 C C . ALA A 1 479 ? -32.029 3.648 30.599 1.00 37.06 479 ALA A C 1
ATOM 3648 O O . ALA A 1 479 ? -31.579 2.544 30.871 1.00 37.06 479 ALA A O 1
ATOM 3649 N N . SER A 1 480 ? -31.188 4.488 29.995 1.00 34.12 480 SER A N 1
ATOM 3650 C CA . SER A 1 480 ? -31.196 5.918 29.709 1.00 34.12 480 SER A CA 1
ATOM 3651 C C . SER A 1 480 ? -30.608 6.159 28.306 1.00 34.12 480 SER A C 1
ATOM 3653 O O . SER A 1 480 ? -29.655 5.507 27.880 1.00 34.12 480 SER A O 1
ATOM 3655 N N . VAL A 1 481 ? -31.101 7.175 27.600 1.00 38.31 481 VAL A N 1
ATOM 3656 C CA . VAL A 1 481 ? -30.397 7.808 26.464 1.00 38.31 481 VAL A CA 1
ATOM 3657 C C . VAL A 1 481 ? -29.239 8.676 27.014 1.00 38.31 481 VAL A C 1
ATOM 3659 O O . VAL A 1 481 ? -29.038 9.812 26.608 1.00 38.31 481 VAL A O 1
ATOM 3662 N N . GLY A 1 482 ? -28.511 8.172 28.020 1.00 35.12 482 GLY A N 1
ATOM 3663 C CA . GLY A 1 482 ? -27.735 8.991 28.956 1.00 35.12 482 GLY A CA 1
ATOM 3664 C C . GLY A 1 482 ? -26.245 8.685 29.078 1.00 35.12 482 GLY A C 1
ATOM 3665 O O . GLY A 1 482 ? -25.543 9.529 29.610 1.00 35.12 482 GLY A O 1
ATOM 3666 N N . ASP A 1 483 ? -25.727 7.569 28.554 1.00 36.94 483 ASP A N 1
ATOM 3667 C CA . ASP A 1 483 ? -24.296 7.237 28.675 1.00 36.94 483 ASP A CA 1
ATOM 3668 C C . ASP A 1 483 ? -23.648 6.947 27.319 1.00 36.94 483 ASP A C 1
ATOM 3670 O O . ASP A 1 483 ? -23.393 5.811 26.931 1.00 36.94 483 ASP A O 1
ATOM 3674 N N . THR A 1 484 ? -23.402 8.025 26.578 1.00 42.00 484 THR A N 1
ATOM 3675 C CA . THR A 1 484 ? -22.038 8.466 26.242 1.00 42.00 484 THR A CA 1
ATOM 3676 C C . THR A 1 484 ? -22.128 9.912 25.757 1.00 42.00 484 THR A C 1
ATOM 3678 O O . THR A 1 484 ? -21.941 10.194 24.573 1.00 42.00 484 THR A O 1
ATOM 3681 N N . ALA A 1 485 ? -22.446 10.842 26.660 1.00 32.97 485 ALA A N 1
ATOM 3682 C CA . ALA A 1 485 ? -22.021 12.218 26.447 1.00 32.97 485 ALA A CA 1
ATOM 3683 C C . ALA A 1 485 ? -20.485 12.222 26.558 1.00 32.97 485 ALA A C 1
ATOM 3685 O O . ALA A 1 485 ? -19.959 11.742 27.567 1.00 32.97 485 ALA A O 1
ATOM 3686 N N . PRO A 1 486 ? -19.733 12.658 25.533 1.00 34.88 486 PRO A N 1
ATOM 3687 C CA . PRO A 1 486 ? -18.291 12.781 25.668 1.00 34.88 486 PRO A CA 1
ATOM 3688 C C . PRO A 1 486 ? -17.993 13.761 26.806 1.00 34.88 486 PRO A C 1
ATOM 3690 O O . PRO A 1 486 ? -18.467 14.896 26.798 1.00 34.88 486 PRO A O 1
ATOM 3693 N N . LEU A 1 487 ? -17.214 13.306 27.790 1.00 32.69 487 LEU A N 1
ATOM 3694 C CA . LEU A 1 487 ? -16.600 14.178 28.783 1.00 32.69 487 LEU A CA 1
ATOM 3695 C C . LEU A 1 487 ? -15.797 15.242 28.031 1.00 32.69 487 LEU A C 1
ATOM 3697 O O . LEU A 1 487 ? -14.802 14.939 27.372 1.00 32.69 487 LEU A O 1
ATOM 3701 N N . ILE A 1 488 ? -16.258 16.489 28.107 1.00 31.38 488 ILE A N 1
ATOM 3702 C CA . ILE A 1 488 ? -15.525 17.648 27.610 1.00 31.38 488 ILE A CA 1
ATOM 3703 C C . ILE A 1 488 ? -14.365 17.868 28.579 1.00 31.38 488 ILE A C 1
ATOM 3705 O O . ILE A 1 488 ? -14.521 18.477 29.635 1.00 31.38 488 ILE A O 1
ATOM 3709 N N . VAL A 1 489 ? -13.195 17.338 28.233 1.00 33.62 489 VAL A N 1
ATOM 3710 C CA . VAL A 1 489 ? -11.942 17.738 28.875 1.00 33.62 489 VAL A CA 1
ATOM 3711 C C . VAL A 1 489 ? -11.586 19.131 28.340 1.00 33.62 489 VAL A C 1
ATOM 3713 O O . VAL A 1 489 ? -11.568 19.313 27.119 1.00 33.62 489 VAL A O 1
ATOM 3716 N N . PRO A 1 490 ? -11.312 20.134 29.195 1.00 30.56 490 PRO A N 1
ATOM 3717 C CA . PRO A 1 490 ? -10.895 21.452 28.735 1.00 30.56 490 PRO A CA 1
ATOM 3718 C C . PRO A 1 490 ? -9.616 21.338 27.903 1.00 30.56 490 PRO A C 1
ATOM 3720 O O . PRO A 1 490 ? -8.583 20.870 28.379 1.00 30.56 490 PRO A O 1
ATOM 3723 N N . THR A 1 491 ? -9.677 21.774 26.647 1.00 34.09 491 THR A N 1
ATOM 3724 C CA . THR A 1 491 ? -8.525 21.819 25.743 1.00 34.09 491 THR A CA 1
ATOM 3725 C C . THR A 1 491 ? -7.424 22.707 26.316 1.00 34.09 491 THR A C 1
ATOM 3727 O O . THR A 1 491 ? -7.598 23.923 26.432 1.00 34.09 491 THR A O 1
ATOM 3730 N N . ALA A 1 492 ? -6.261 22.121 26.607 1.00 32.66 492 ALA A N 1
ATOM 3731 C CA . ALA A 1 492 ? -5.038 22.880 26.821 1.00 32.66 492 ALA A CA 1
ATOM 3732 C C . ALA A 1 492 ? -4.694 23.657 25.538 1.00 32.66 492 ALA A C 1
ATOM 3734 O O . ALA A 1 492 ? -4.624 23.096 24.439 1.00 32.66 492 ALA A O 1
ATOM 3735 N N . ARG A 1 493 ? -4.500 24.973 25.675 1.00 30.00 493 ARG A N 1
ATOM 3736 C CA . ARG A 1 493 ? -4.092 25.857 24.579 1.00 30.00 493 ARG A CA 1
ATOM 3737 C C . ARG A 1 493 ? -2.711 25.431 24.076 1.00 30.00 493 ARG A C 1
ATOM 3739 O O . ARG A 1 493 ? -1.722 25.529 24.790 1.00 30.00 493 ARG A O 1
ATOM 3746 N N . SER A 1 494 ? -2.655 24.979 22.827 1.00 32.34 494 SER A N 1
ATOM 3747 C CA . SER A 1 494 ? -1.405 24.826 22.083 1.00 32.34 494 SER A CA 1
ATOM 3748 C C . SER A 1 494 ? -0.890 26.218 21.726 1.00 32.34 494 SER A C 1
ATOM 3750 O O . SER A 1 494 ? -1.375 26.824 20.770 1.00 32.34 494 SER A O 1
ATOM 3752 N N . GLU A 1 495 ? 0.087 26.719 22.473 1.00 33.78 495 GLU A N 1
ATOM 3753 C CA . GLU 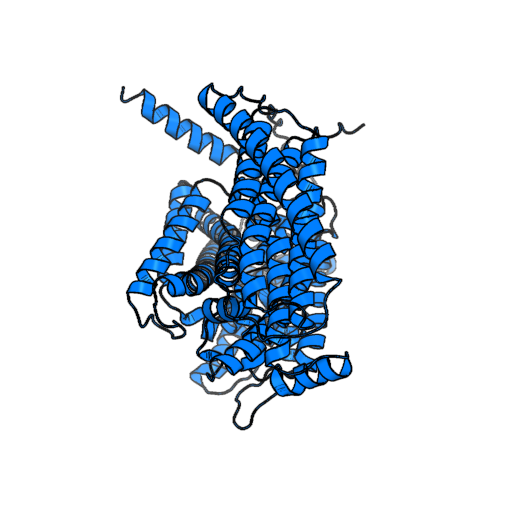A 1 495 ? 0.864 27.887 22.064 1.00 33.78 495 GLU A CA 1
ATOM 3754 C C . GLU A 1 495 ? 1.623 27.571 20.767 1.00 33.78 495 GLU A C 1
ATOM 3756 O O . GLU A 1 495 ? 2.220 26.503 20.605 1.00 33.78 495 GLU A O 1
ATOM 3761 N N . LEU A 1 496 ? 1.524 28.481 19.798 1.00 38.09 496 LEU A N 1
ATOM 3762 C CA . LEU A 1 496 ? 2.308 28.428 18.569 1.00 38.09 496 LEU A CA 1
ATOM 3763 C C . LEU A 1 496 ? 3.782 28.656 18.935 1.00 38.09 496 LEU A C 1
ATOM 3765 O O . LEU A 1 496 ? 4.058 29.596 19.681 1.00 38.09 496 LEU A O 1
ATOM 3769 N N . PRO A 1 497 ? 4.736 27.867 18.410 1.00 39.72 497 PRO A N 1
ATOM 3770 C CA . PRO A 1 497 ? 6.147 28.171 18.594 1.00 39.72 497 PRO A CA 1
ATOM 3771 C C . PRO A 1 497 ? 6.440 29.547 17.987 1.00 39.72 497 PRO A C 1
ATOM 3773 O O . PRO A 1 497 ? 6.254 29.748 16.784 1.00 39.72 497 PRO A O 1
ATOM 3776 N N . ALA A 1 498 ? 6.876 30.493 18.817 1.00 44.91 498 ALA A N 1
ATOM 3777 C CA . ALA A 1 498 ? 7.479 31.729 18.343 1.00 44.91 498 ALA A CA 1
ATOM 3778 C C . ALA A 1 498 ? 8.761 31.382 17.567 1.00 44.91 498 ALA A C 1
ATOM 3780 O O . ALA A 1 498 ? 9.503 30.480 17.963 1.00 44.91 498 ALA A O 1
ATOM 3781 N N . GLY A 1 499 ? 8.995 32.062 16.442 1.00 44.38 499 GLY A N 1
ATOM 3782 C CA . GLY A 1 499 ? 10.198 31.862 15.635 1.00 44.38 499 GLY A CA 1
ATOM 3783 C C . GLY A 1 499 ? 11.453 32.071 16.482 1.00 44.38 499 GLY A C 1
ATOM 3784 O O . GLY A 1 499 ? 11.585 33.083 17.166 1.00 44.38 499 GLY A O 1
ATOM 3785 N N . THR A 1 500 ? 12.359 31.098 16.466 1.00 52.12 500 THR A N 1
ATOM 3786 C CA . THR A 1 500 ? 13.667 31.199 17.121 1.00 52.12 500 THR A CA 1
ATOM 3787 C C . THR A 1 500 ? 14.610 32.027 16.252 1.00 52.12 500 THR A C 1
ATOM 3789 O O . THR A 1 500 ? 14.723 31.762 15.053 1.00 52.12 500 THR A O 1
ATOM 3792 N N . SER A 1 501 ? 15.298 33.010 16.838 1.00 51.44 501 SER A N 1
ATOM 3793 C CA . SER A 1 501 ? 16.347 33.770 16.151 1.00 51.44 501 SER A CA 1
ATOM 3794 C C . SER A 1 501 ? 17.515 32.854 15.759 1.00 51.44 501 SER A C 1
ATOM 3796 O O . SER A 1 501 ? 17.905 31.970 16.521 1.00 51.44 501 SER A O 1
ATOM 3798 N N . LEU A 1 502 ? 18.058 33.046 14.553 1.00 59.94 502 LEU A N 1
ATOM 3799 C CA . LEU A 1 502 ? 19.204 32.280 14.049 1.00 59.94 502 LEU A CA 1
ATOM 3800 C C . LEU A 1 502 ? 20.496 32.685 14.770 1.00 59.94 502 LEU A C 1
ATOM 3802 O O . LEU A 1 502 ? 20.720 33.870 15.036 1.00 59.94 502 LEU A O 1
ATOM 3806 N N . GLY A 1 503 ? 21.376 31.715 15.026 1.00 70.31 503 GLY A N 1
ATOM 3807 C CA . GLY A 1 503 ? 22.727 31.969 15.536 1.00 70.31 503 GLY A CA 1
ATOM 3808 C C . GLY A 1 503 ? 23.655 32.612 14.491 1.00 70.31 503 GLY A C 1
ATOM 3809 O O . GLY A 1 503 ? 23.379 32.603 13.292 1.00 70.31 503 GLY A O 1
ATOM 3810 N N . ALA A 1 504 ? 24.806 33.143 14.921 1.00 65.44 504 ALA A N 1
ATOM 3811 C CA . ALA A 1 504 ? 25.758 33.846 14.044 1.00 65.44 504 ALA A CA 1
ATOM 3812 C C . ALA A 1 504 ? 26.271 32.989 12.864 1.00 65.44 504 ALA A C 1
ATOM 3814 O O . ALA A 1 504 ? 26.341 33.467 11.733 1.00 65.44 504 ALA A O 1
ATOM 3815 N N . MET A 1 505 ? 26.559 31.705 13.108 1.00 61.50 505 MET A N 1
ATOM 3816 C CA . MET A 1 505 ? 26.982 30.750 12.072 1.00 61.50 505 MET A CA 1
ATOM 3817 C C . MET A 1 505 ? 25.858 30.451 11.062 1.00 61.50 505 MET A C 1
ATOM 3819 O O . MET A 1 505 ? 26.107 30.322 9.866 1.00 61.50 505 MET A O 1
ATOM 3823 N N . GLU A 1 506 ? 24.608 30.387 11.527 1.00 59.03 506 GLU A N 1
ATOM 3824 C CA . GLU A 1 506 ? 23.438 30.140 10.674 1.00 59.03 506 GLU A CA 1
ATOM 3825 C C . GLU A 1 506 ? 23.121 31.357 9.785 1.00 59.03 506 GLU A C 1
ATOM 3827 O O . GLU A 1 506 ? 22.767 31.193 8.618 1.00 59.03 506 GLU A O 1
ATOM 3832 N N . ASN A 1 507 ? 23.328 32.580 10.292 1.00 61.72 507 ASN A N 1
ATOM 3833 C CA . ASN A 1 507 ? 23.211 33.809 9.500 1.00 61.72 507 ASN A CA 1
ATOM 3834 C C . ASN A 1 507 ? 24.277 33.899 8.398 1.00 61.72 507 ASN A C 1
ATOM 3836 O O . ASN A 1 507 ? 23.963 34.289 7.274 1.00 61.72 507 ASN A O 1
ATOM 3840 N N . ALA A 1 508 ? 25.522 33.510 8.685 1.00 68.62 508 ALA A N 1
ATOM 3841 C CA . ALA A 1 508 ? 26.579 33.474 7.674 1.00 68.62 508 ALA A CA 1
ATOM 3842 C C . ALA A 1 508 ? 26.244 32.483 6.544 1.00 68.62 508 ALA A C 1
ATOM 3844 O O . ALA A 1 508 ? 26.319 32.832 5.365 1.00 68.62 508 ALA A O 1
ATOM 3845 N N . LEU A 1 509 ? 25.786 31.277 6.900 1.00 64.06 509 LEU A N 1
ATOM 3846 C CA . LEU A 1 509 ? 25.350 30.266 5.933 1.00 64.06 509 LEU A CA 1
ATOM 3847 C C . LEU A 1 509 ? 24.156 30.739 5.094 1.00 64.06 509 LEU A C 1
ATOM 3849 O O . LEU A 1 509 ? 24.128 30.483 3.892 1.00 64.06 509 LEU A O 1
ATOM 3853 N N . TYR A 1 510 ? 23.208 31.469 5.688 1.00 62.31 510 TYR A N 1
ATOM 3854 C CA . TYR A 1 510 ? 22.094 32.093 4.971 1.00 62.31 510 TYR A CA 1
ATOM 3855 C C . TYR A 1 510 ? 22.587 33.060 3.879 1.00 62.31 510 TYR A C 1
ATOM 3857 O O . TYR A 1 510 ? 22.306 32.846 2.703 1.00 62.31 510 TYR A O 1
ATOM 3865 N N . TYR A 1 511 ? 23.372 34.087 4.208 1.00 65.12 511 TYR A N 1
ATOM 3866 C CA . TYR A 1 511 ? 23.780 35.080 3.201 1.00 65.12 511 TYR A CA 1
ATOM 3867 C C . TYR A 1 511 ? 24.677 34.500 2.097 1.00 65.12 511 TYR A C 1
ATOM 3869 O O . TYR A 1 511 ? 24.477 34.811 0.921 1.00 65.12 511 TYR A O 1
ATOM 3877 N N . VAL A 1 512 ? 25.621 33.622 2.452 1.00 71.19 512 VAL A N 1
ATOM 3878 C CA . VAL A 1 512 ? 26.544 32.999 1.485 1.00 71.19 512 VAL A CA 1
ATOM 3879 C C . VAL A 1 512 ? 25.790 32.120 0.485 1.00 71.19 512 VAL A C 1
ATOM 3881 O O . VAL A 1 512 ? 26.033 32.193 -0.719 1.00 71.19 512 VAL A O 1
ATOM 3884 N N . SER A 1 513 ? 24.837 31.322 0.967 1.00 58.50 513 SER A N 1
ATOM 3885 C CA . SER A 1 513 ? 24.055 30.428 0.112 1.00 58.50 513 SER A CA 1
ATOM 3886 C C . SER A 1 513 ? 23.054 31.181 -0.781 1.00 58.50 513 SER A C 1
ATOM 3888 O O . SER A 1 513 ? 22.865 30.804 -1.936 1.00 58.50 513 SER A O 1
ATOM 3890 N N . GLY A 1 514 ? 22.488 32.301 -0.317 1.00 51.16 514 GLY A N 1
ATOM 3891 C CA . GLY A 1 514 ? 21.619 33.156 -1.137 1.00 51.16 514 GLY A CA 1
ATOM 3892 C C . GLY A 1 514 ? 22.348 33.842 -2.297 1.00 51.16 514 GLY A C 1
ATOM 3893 O O . GLY A 1 514 ? 21.864 33.825 -3.430 1.00 51.16 514 GLY A O 1
ATOM 3894 N N . LEU A 1 515 ? 23.540 34.395 -2.042 1.00 67.62 515 LEU A N 1
ATOM 3895 C CA . LEU A 1 515 ? 24.371 35.021 -3.079 1.00 67.62 515 LEU A CA 1
ATOM 3896 C C . LEU A 1 515 ? 24.856 34.001 -4.118 1.00 67.62 515 LEU A C 1
ATOM 3898 O O . LEU A 1 515 ? 24.795 34.268 -5.319 1.00 67.62 515 LEU A O 1
ATOM 3902 N N . ALA A 1 516 ? 25.273 32.813 -3.667 1.00 64.38 516 ALA A N 1
ATOM 3903 C CA . ALA A 1 516 ? 25.670 31.723 -4.554 1.00 64.38 516 ALA A CA 1
ATOM 3904 C C . ALA A 1 516 ? 24.504 31.248 -5.437 1.00 64.38 516 ALA A C 1
ATOM 3906 O O . ALA A 1 516 ? 24.686 31.046 -6.636 1.00 64.38 516 ALA A O 1
ATOM 3907 N N . ALA A 1 517 ? 23.292 31.133 -4.884 1.00 54.75 517 ALA A N 1
ATOM 3908 C CA . ALA A 1 517 ? 22.116 30.754 -5.658 1.00 54.75 517 ALA A CA 1
ATOM 3909 C C . ALA A 1 517 ? 21.820 31.769 -6.781 1.00 54.75 517 ALA A C 1
ATOM 3911 O O . ALA A 1 517 ? 21.722 31.403 -7.950 1.00 54.75 517 ALA A O 1
ATOM 3912 N N . ILE A 1 518 ? 21.736 33.061 -6.460 1.00 63.00 518 ILE A N 1
ATOM 3913 C CA . ILE A 1 518 ? 21.427 34.103 -7.455 1.00 63.00 518 ILE A CA 1
ATOM 3914 C C . ILE A 1 518 ? 22.491 34.149 -8.564 1.00 63.00 518 ILE A C 1
ATOM 3916 O O . ILE A 1 518 ? 22.145 34.215 -9.745 1.00 63.00 518 ILE A O 1
ATOM 3920 N N . GLY A 1 519 ? 23.774 34.054 -8.199 1.00 62.44 519 GLY A N 1
ATOM 3921 C CA . GLY A 1 519 ? 24.875 34.067 -9.164 1.00 62.44 519 GLY A CA 1
ATOM 3922 C C . GLY A 1 519 ? 24.846 32.881 -10.131 1.00 62.44 519 GLY A C 1
ATOM 3923 O O . GLY A 1 519 ? 25.011 33.061 -11.338 1.00 62.44 519 GLY A O 1
ATOM 3924 N N . ILE A 1 520 ? 24.581 31.672 -9.628 1.00 66.00 520 ILE A N 1
ATOM 3925 C CA . ILE A 1 520 ? 24.583 30.472 -10.472 1.00 66.00 520 ILE A CA 1
ATOM 3926 C C . ILE A 1 520 ? 23.326 30.397 -11.356 1.00 66.00 520 ILE A C 1
ATOM 3928 O O . ILE A 1 520 ? 23.421 29.960 -12.502 1.00 66.00 520 ILE A O 1
ATOM 3932 N N . LEU A 1 521 ? 22.168 30.877 -10.881 1.00 52.81 521 LEU A N 1
ATOM 3933 C CA . LEU A 1 521 ? 20.955 30.985 -11.702 1.00 52.81 521 LEU A CA 1
ATOM 3934 C C . LEU A 1 521 ? 21.170 31.900 -12.910 1.00 52.81 521 LEU A C 1
ATOM 3936 O O . LEU A 1 521 ? 20.798 31.540 -14.025 1.00 52.81 521 LEU A O 1
ATOM 3940 N N . GLY A 1 522 ? 21.795 33.062 -12.691 1.00 54.50 522 GLY A N 1
ATOM 3941 C CA . GLY A 1 522 ? 22.123 34.003 -13.762 1.00 54.50 522 GLY A CA 1
ATOM 3942 C C . GLY A 1 522 ? 23.053 33.386 -14.806 1.00 54.50 522 GLY A C 1
ATOM 3943 O O . GLY A 1 522 ? 22.787 33.479 -16.001 1.00 54.50 522 GLY A O 1
ATOM 3944 N N . TRP A 1 523 ? 24.096 32.678 -14.362 1.00 62.16 523 TRP A N 1
ATOM 3945 C CA . TRP A 1 523 ? 25.010 31.959 -15.252 1.00 62.16 523 TRP A CA 1
ATOM 3946 C C . TRP A 1 523 ? 24.315 30.847 -16.052 1.00 62.16 523 TRP A C 1
ATOM 3948 O O . TRP A 1 523 ? 24.550 30.703 -17.251 1.00 62.16 523 TRP A O 1
ATOM 3958 N N . TRP A 1 524 ? 23.442 30.069 -15.408 1.00 61.19 524 TRP A N 1
ATOM 3959 C CA . TRP A 1 524 ? 22.750 28.946 -16.040 1.00 61.19 524 TRP A CA 1
ATOM 3960 C C . TRP A 1 524 ? 21.730 29.401 -17.089 1.00 61.19 524 TRP A C 1
ATOM 3962 O O . TRP A 1 524 ? 21.772 28.910 -18.214 1.00 61.19 524 TRP A O 1
ATOM 3972 N N . VAL A 1 525 ? 20.870 30.372 -16.764 1.00 52.72 525 VAL A N 1
ATOM 3973 C CA . VAL A 1 525 ? 19.843 30.882 -17.691 1.00 52.72 525 VAL A CA 1
ATOM 3974 C C . VAL A 1 525 ? 20.483 31.534 -18.917 1.00 52.72 525 VAL A C 1
ATOM 3976 O O . VAL A 1 525 ? 20.051 31.287 -20.039 1.00 52.72 525 VAL A O 1
ATOM 3979 N N . VAL A 1 526 ? 21.547 32.318 -18.724 1.00 54.97 526 VAL A N 1
ATOM 3980 C CA . VAL A 1 526 ? 22.269 32.956 -19.834 1.00 54.97 526 VAL A CA 1
ATOM 3981 C C . VAL A 1 526 ? 23.043 31.918 -20.652 1.00 54.97 526 VAL A C 1
ATOM 3983 O O . VAL A 1 526 ? 23.006 31.954 -21.878 1.00 54.97 526 VAL A O 1
ATOM 3986 N N . GLY A 1 527 ? 23.702 30.955 -20.002 1.00 57.00 527 GLY A N 1
ATOM 3987 C CA . GLY A 1 527 ? 24.511 29.940 -20.677 1.00 57.00 527 GLY A CA 1
ATOM 3988 C C . GLY A 1 527 ? 23.705 28.927 -21.495 1.00 57.00 527 GLY A C 1
ATOM 3989 O O . GLY A 1 527 ? 24.163 28.520 -22.561 1.00 57.00 527 GLY A O 1
ATOM 3990 N N . ASP A 1 528 ? 22.523 28.530 -21.021 1.00 55.38 528 ASP A N 1
ATOM 3991 C CA . ASP A 1 528 ? 21.639 27.572 -21.701 1.00 55.38 528 ASP A CA 1
ATOM 3992 C C . ASP A 1 528 ? 20.857 28.233 -22.846 1.00 55.38 528 ASP A C 1
ATOM 3994 O O . ASP A 1 528 ? 20.747 27.673 -23.939 1.00 55.38 528 ASP A O 1
ATOM 3998 N N . PHE A 1 529 ? 20.420 29.483 -22.646 1.00 47.66 529 PHE A N 1
ATOM 3999 C CA . PHE A 1 529 ? 19.823 30.307 -23.698 1.00 47.66 529 PHE A CA 1
ATOM 4000 C C . PHE A 1 529 ? 20.811 30.547 -24.847 1.00 47.66 529 PHE A C 1
ATOM 4002 O O . PHE A 1 529 ? 20.474 30.320 -26.006 1.00 47.66 529 PHE A O 1
ATOM 4009 N N . VAL A 1 530 ? 22.059 30.914 -24.538 1.00 52.19 530 VAL A N 1
ATOM 4010 C CA . VAL A 1 530 ? 23.113 31.101 -25.548 1.00 52.19 530 VAL A CA 1
ATOM 4011 C C . VAL A 1 530 ? 23.432 29.789 -26.274 1.00 52.19 530 VAL A C 1
ATOM 4013 O O . VAL A 1 530 ? 23.546 29.794 -27.496 1.00 52.19 530 VAL A O 1
ATOM 4016 N N . ARG A 1 531 ? 23.516 28.650 -25.570 1.00 53.66 531 ARG A N 1
ATOM 4017 C CA . ARG A 1 531 ? 23.779 27.343 -26.205 1.00 53.66 531 ARG A CA 1
ATOM 4018 C C . ARG A 1 531 ? 22.661 26.905 -27.146 1.00 53.66 531 ARG A C 1
ATOM 4020 O O . ARG A 1 531 ? 22.954 26.430 -28.236 1.00 53.66 531 ARG A O 1
ATOM 4027 N N . THR A 1 532 ? 21.412 27.102 -26.738 1.00 49.47 532 THR A N 1
ATOM 4028 C CA . THR A 1 532 ? 20.226 26.736 -27.524 1.00 49.47 532 THR A CA 1
ATOM 4029 C C . THR A 1 532 ? 20.056 27.635 -28.752 1.00 49.47 532 THR A C 1
ATOM 4031 O O . THR A 1 532 ? 19.676 27.166 -29.819 1.00 49.47 532 THR A O 1
ATOM 4034 N N . VAL A 1 533 ? 20.382 28.927 -28.633 1.00 48.16 533 VAL A N 1
ATOM 4035 C CA . VAL A 1 533 ? 20.356 29.874 -29.761 1.00 48.16 533 VAL A CA 1
ATOM 4036 C C . VAL A 1 533 ? 21.486 29.595 -30.758 1.00 48.16 533 VAL A C 1
ATOM 4038 O O . VAL A 1 533 ? 21.272 29.694 -31.963 1.00 48.16 533 VAL A O 1
ATOM 4041 N N . LEU A 1 534 ? 22.671 29.203 -30.281 1.00 50.28 534 LEU A N 1
ATOM 4042 C CA . LEU A 1 534 ? 23.810 28.866 -31.142 1.00 50.28 534 LEU A CA 1
ATOM 4043 C C . LEU A 1 534 ? 23.668 27.491 -31.821 1.00 50.28 534 LEU A C 1
ATOM 4045 O O . LEU A 1 534 ? 24.157 27.324 -32.934 1.00 50.28 534 LEU A O 1
ATOM 4049 N N . SER A 1 535 ? 22.982 26.522 -31.202 1.00 52.12 535 SER A N 1
ATOM 4050 C CA . SER A 1 535 ? 22.722 25.202 -31.804 1.00 52.12 535 SER A CA 1
ATOM 4051 C C . SER A 1 535 ? 21.543 25.184 -32.784 1.00 52.12 535 SER A C 1
ATOM 4053 O O . SER A 1 535 ? 21.448 24.270 -33.597 1.00 52.12 535 SER A O 1
ATOM 4055 N N . ALA A 1 536 ? 20.672 26.197 -32.759 1.00 47.53 536 ALA A N 1
ATOM 4056 C CA . ALA A 1 536 ? 19.553 26.332 -33.694 1.00 47.53 536 ALA A CA 1
ATOM 4057 C C . ALA A 1 536 ? 19.962 26.840 -35.097 1.00 47.53 536 ALA A C 1
ATOM 4059 O O . ALA A 1 536 ? 19.114 26.914 -35.983 1.00 47.53 536 ALA A O 1
ATOM 4060 N N . GLY A 1 537 ? 21.236 27.205 -35.305 1.00 41.78 537 GLY A N 1
ATOM 4061 C CA . GLY A 1 537 ? 21.732 27.837 -36.536 1.00 41.78 537 GLY A CA 1
ATOM 4062 C C . GLY A 1 537 ? 22.719 27.023 -37.387 1.00 41.78 537 GLY A C 1
ATOM 4063 O O . GLY A 1 537 ? 23.255 27.583 -38.338 1.00 41.78 537 GLY A O 1
ATOM 4064 N N . GLY A 1 538 ? 22.997 25.753 -37.069 1.00 37.47 538 GLY A N 1
ATOM 4065 C CA . GLY A 1 538 ? 24.003 24.943 -37.775 1.00 37.47 538 GLY A CA 1
ATOM 4066 C C . GLY A 1 538 ? 23.479 23.581 -38.231 1.00 37.47 538 GLY A C 1
ATOM 4067 O O . GLY A 1 538 ? 22.891 22.848 -37.441 1.00 37.47 538 GLY A O 1
ATOM 4068 N N . GLU A 1 539 ? 23.693 23.257 -39.508 1.00 41.94 539 GLU A N 1
ATOM 4069 C CA . GLU A 1 539 ? 23.352 21.973 -40.132 1.00 41.94 539 GLU A CA 1
ATOM 4070 C C . GLU A 1 539 ? 24.023 20.752 -39.473 1.00 41.94 539 GLU A C 1
ATOM 4072 O O . GLU A 1 539 ? 25.082 20.824 -38.852 1.00 41.94 539 GLU A O 1
ATOM 4077 N N . ILE A 1 540 ? 23.364 19.610 -39.679 1.00 50.94 540 ILE A N 1
ATOM 4078 C CA . ILE A 1 540 ? 23.685 18.244 -39.253 1.00 50.94 540 ILE A CA 1
ATOM 4079 C C . ILE A 1 540 ? 25.104 17.822 -39.681 1.00 50.94 540 ILE A C 1
ATOM 4081 O O . ILE A 1 540 ? 25.346 17.676 -40.876 1.00 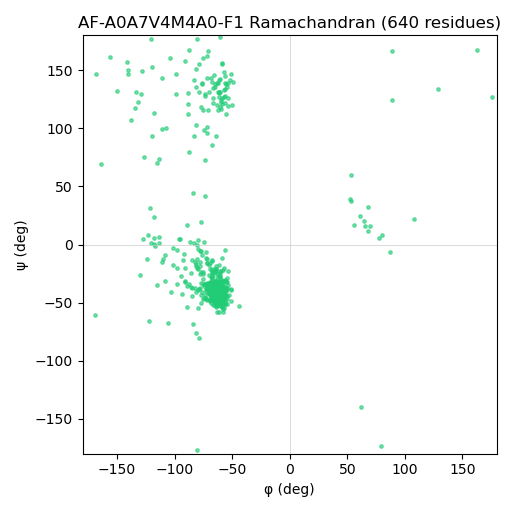50.94 540 ILE A O 1
ATOM 4085 N N . ALA A 1 541 ? 25.990 17.498 -38.728 1.00 38.19 541 ALA A N 1
ATOM 4086 C CA . ALA A 1 541 ? 27.063 16.505 -38.902 1.00 38.19 541 ALA A CA 1
ATOM 4087 C C . ALA A 1 541 ? 27.747 16.109 -37.573 1.00 38.19 541 ALA A C 1
ATOM 4089 O O . ALA A 1 541 ? 27.969 16.951 -36.708 1.00 38.19 541 ALA A O 1
ATOM 4090 N N . ALA A 1 542 ? 28.167 14.837 -37.524 1.00 33.72 542 ALA A N 1
ATOM 4091 C CA . ALA A 1 542 ? 28.949 14.104 -36.513 1.00 33.72 542 ALA A CA 1
ATOM 4092 C C . ALA A 1 542 ? 28.169 13.406 -35.376 1.00 33.72 542 ALA A C 1
ATOM 4094 O O . ALA A 1 542 ? 27.402 14.016 -34.633 1.00 33.72 542 ALA A O 1
ATOM 4095 N N . GLU A 1 543 ? 28.406 12.091 -35.250 1.00 36.16 543 GLU A N 1
ATOM 4096 C CA . GLU A 1 543 ? 28.005 11.277 -34.098 1.00 36.16 543 GLU A CA 1
ATOM 4097 C C . GLU A 1 543 ? 28.552 11.898 -32.803 1.00 36.16 543 GLU A C 1
ATOM 4099 O O . GLU A 1 543 ? 29.721 12.296 -32.767 1.00 36.16 543 GLU A O 1
ATOM 4104 N N . PRO A 1 544 ? 27.750 11.988 -31.728 1.00 35.38 544 PRO A N 1
ATOM 4105 C CA . PRO A 1 544 ? 28.246 12.520 -30.474 1.00 35.38 544 PRO A CA 1
ATOM 4106 C C . PRO A 1 544 ? 29.214 11.505 -29.859 1.00 35.38 544 PRO A C 1
ATOM 4108 O O . PRO A 1 544 ? 28.808 10.408 -29.468 1.00 35.38 544 PRO A O 1
ATOM 4111 N N . GLU A 1 545 ? 30.491 11.876 -29.728 1.00 30.75 545 GLU A N 1
ATOM 4112 C CA . GLU A 1 545 ? 31.374 11.213 -28.769 1.00 30.75 545 GLU A CA 1
ATOM 4113 C C . GLU A 1 545 ? 30.694 11.195 -27.388 1.00 30.75 545 GLU A C 1
ATOM 4115 O O . GLU A 1 545 ? 29.978 12.145 -27.044 1.00 30.75 545 GLU A O 1
ATOM 4120 N N . PRO A 1 546 ? 30.906 10.151 -26.566 1.00 32.84 546 PRO A N 1
ATOM 4121 C CA . PRO A 1 546 ? 30.373 10.102 -25.216 1.00 32.84 546 PRO A CA 1
ATOM 4122 C C . PRO A 1 546 ? 31.077 11.165 -24.371 1.00 32.84 546 PRO A C 1
ATOM 4124 O O . PRO A 1 546 ? 32.058 10.899 -23.680 1.00 32.84 546 PRO A O 1
ATOM 4127 N N . THR A 1 547 ? 30.576 12.398 -24.414 1.00 34.91 547 THR A N 1
ATOM 4128 C CA . THR A 1 547 ? 30.988 13.435 -23.479 1.00 34.91 547 THR A CA 1
ATOM 4129 C C . THR A 1 547 ? 30.653 12.931 -22.078 1.00 34.91 547 THR A C 1
ATOM 4131 O O . THR A 1 547 ? 29.482 12.623 -21.820 1.00 34.91 547 THR A O 1
ATOM 4134 N N . PRO A 1 548 ? 31.628 12.837 -21.156 1.00 33.78 548 PRO A N 1
ATOM 4135 C CA . PRO A 1 548 ? 31.311 12.542 -19.768 1.00 33.78 548 PRO A CA 1
ATOM 4136 C C . PRO A 1 548 ? 30.326 13.612 -19.284 1.00 33.78 548 PRO A C 1
ATOM 4138 O O . PRO A 1 548 ? 30.431 14.762 -19.726 1.00 33.78 548 PRO A O 1
ATOM 4141 N N . PRO A 1 549 ? 29.360 13.276 -18.413 1.00 40.22 549 PRO A N 1
ATOM 4142 C CA . PRO A 1 549 ? 28.348 14.226 -17.987 1.00 40.22 549 PRO A CA 1
ATOM 4143 C C . PRO A 1 549 ? 29.028 15.369 -17.227 1.00 40.22 549 PRO A C 1
ATOM 4145 O O . PRO A 1 549 ? 29.245 15.310 -16.022 1.00 40.22 549 PRO A O 1
ATOM 4148 N N . THR A 1 550 ? 29.362 16.447 -17.931 1.00 42.25 550 THR A N 1
ATOM 4149 C CA . THR A 1 550 ? 29.827 17.715 -17.358 1.00 42.25 550 THR A CA 1
ATOM 4150 C C . THR A 1 550 ? 28.622 18.561 -16.955 1.00 42.25 550 THR A C 1
ATOM 4152 O O . THR A 1 550 ? 28.557 19.764 -17.178 1.00 42.25 550 THR A O 1
ATOM 4155 N N . PHE A 1 551 ? 27.652 17.910 -16.315 1.00 51.19 551 PHE A N 1
ATOM 4156 C CA . PHE A 1 551 ? 26.545 18.546 -15.626 1.00 51.19 551 PHE A CA 1
ATOM 4157 C C . PHE A 1 551 ? 26.325 17.814 -14.312 1.00 51.19 551 PHE A C 1
ATOM 4159 O O . PHE A 1 551 ? 25.872 16.675 -14.264 1.00 51.19 551 PHE A O 1
ATOM 4166 N N . GLY A 1 552 ? 26.719 18.480 -13.235 1.00 50.38 552 GLY A N 1
ATOM 4167 C CA . GLY A 1 552 ? 26.656 17.929 -11.893 1.00 50.38 552 GLY A CA 1
ATOM 4168 C C . GLY A 1 552 ? 26.918 19.018 -10.877 1.00 50.38 552 GLY A C 1
ATOM 4169 O O . GLY A 1 552 ? 26.034 19.351 -10.107 1.00 50.38 552 GLY A O 1
ATOM 4170 N N . LEU A 1 553 ? 28.091 19.648 -10.920 1.00 50.25 553 LEU A N 1
ATOM 4171 C CA . LEU A 1 553 ? 28.528 20.524 -9.830 1.00 50.25 553 LEU A CA 1
ATOM 4172 C C . LEU A 1 553 ? 27.849 21.895 -9.807 1.00 50.25 553 LEU A C 1
ATOM 4174 O O . LEU A 1 553 ? 27.489 22.348 -8.730 1.00 50.25 553 LEU A O 1
ATOM 4178 N N . ILE A 1 554 ? 27.642 22.550 -10.953 1.00 51.81 554 ILE A N 1
ATOM 4179 C CA . ILE A 1 554 ? 27.098 23.920 -10.996 1.00 51.81 554 ILE A CA 1
ATOM 4180 C C . ILE A 1 554 ? 25.593 23.921 -10.694 1.00 51.81 554 ILE A C 1
ATOM 4182 O O . ILE A 1 554 ? 25.141 24.679 -9.842 1.00 51.81 554 ILE A O 1
ATOM 4186 N N . GLN A 1 555 ? 24.816 23.026 -11.310 1.00 58.78 555 GLN A N 1
ATOM 4187 C CA . GLN A 1 555 ? 23.388 22.868 -11.010 1.00 58.78 555 GLN A CA 1
ATOM 4188 C C . GLN A 1 555 ? 23.174 22.377 -9.578 1.00 58.78 555 GLN A C 1
ATOM 4190 O O . GLN A 1 555 ? 22.340 22.927 -8.862 1.00 58.78 555 GLN A O 1
ATOM 4195 N N . PHE A 1 556 ? 23.954 21.391 -9.124 1.00 53.28 556 PHE A N 1
ATOM 4196 C CA . PHE A 1 556 ? 23.912 20.960 -7.729 1.00 53.28 556 PHE A CA 1
ATOM 4197 C C . PHE A 1 556 ? 24.273 22.104 -6.783 1.00 53.28 556 PHE A C 1
ATOM 4199 O O . PHE A 1 556 ? 23.555 22.313 -5.816 1.00 53.28 556 PHE A O 1
ATOM 4206 N N . ALA A 1 557 ? 25.317 22.886 -7.069 1.00 57.41 557 ALA A N 1
ATOM 4207 C CA . ALA A 1 557 ? 25.712 24.025 -6.247 1.00 57.41 557 ALA A CA 1
ATOM 4208 C C . ALA A 1 557 ? 24.628 25.106 -6.209 1.00 57.41 557 ALA A C 1
ATOM 4210 O O . ALA A 1 557 ? 24.334 25.608 -5.130 1.00 57.41 557 ALA A O 1
ATOM 4211 N N . PHE A 1 558 ? 23.979 25.416 -7.337 1.00 62.00 558 PHE A N 1
ATOM 4212 C CA . PHE A 1 558 ? 22.842 26.337 -7.371 1.00 62.00 558 PHE A CA 1
ATOM 4213 C C . PHE A 1 558 ? 21.715 25.863 -6.463 1.00 62.00 558 PHE A C 1
ATOM 4215 O O . PHE A 1 558 ? 21.268 26.590 -5.578 1.00 62.00 558 PHE A O 1
ATOM 4222 N N . PHE A 1 559 ? 21.259 24.633 -6.679 1.00 55.88 559 PHE A N 1
ATOM 4223 C CA . PHE A 1 559 ? 20.091 24.106 -5.997 1.00 55.88 559 PHE A CA 1
ATOM 4224 C C . PHE A 1 559 ? 20.369 23.771 -4.529 1.00 55.88 559 PHE A C 1
ATOM 4226 O O . PHE A 1 559 ? 19.499 23.995 -3.693 1.00 55.88 559 PHE A O 1
ATOM 4233 N N . ALA A 1 560 ? 21.579 23.321 -4.188 1.00 53.97 560 ALA A N 1
ATOM 4234 C CA . ALA A 1 560 ? 22.029 23.141 -2.811 1.00 53.97 560 ALA A CA 1
ATOM 4235 C C . ALA A 1 560 ? 22.161 24.489 -2.093 1.00 53.97 560 ALA A C 1
ATOM 4237 O O . ALA A 1 560 ? 21.688 24.626 -0.968 1.00 53.97 560 ALA A O 1
ATOM 4238 N N . ALA A 1 561 ? 22.728 25.509 -2.742 1.00 57.88 561 ALA A N 1
ATOM 4239 C CA . ALA A 1 561 ? 22.804 26.851 -2.177 1.00 57.88 561 ALA A CA 1
ATOM 4240 C C . ALA A 1 561 ? 21.402 27.456 -1.987 1.00 57.88 561 ALA A C 1
ATOM 4242 O O . ALA A 1 561 ? 21.080 27.928 -0.901 1.00 57.88 561 ALA A O 1
ATOM 4243 N N . ALA A 1 562 ? 20.513 27.343 -2.975 1.00 54.00 562 ALA A N 1
ATOM 4244 C CA . ALA A 1 562 ? 19.128 27.790 -2.853 1.00 54.00 562 ALA A CA 1
ATOM 4245 C C . ALA A 1 562 ? 18.398 27.055 -1.717 1.00 54.00 562 ALA A C 1
ATOM 4247 O O . ALA A 1 562 ? 17.723 27.676 -0.900 1.00 54.00 562 ALA A O 1
ATOM 4248 N N . ALA A 1 563 ? 18.573 25.739 -1.614 1.00 52.69 563 ALA A N 1
ATOM 4249 C CA . ALA A 1 563 ? 17.985 24.922 -0.564 1.00 52.69 563 ALA A CA 1
ATOM 4250 C C . ALA A 1 563 ? 18.433 25.312 0.845 1.00 52.69 563 ALA A C 1
ATOM 4252 O O . ALA A 1 563 ? 17.604 25.457 1.744 1.00 52.69 563 ALA A O 1
ATOM 4253 N N . ILE A 1 564 ? 19.745 25.473 1.029 1.00 61.38 564 ILE A N 1
ATOM 4254 C CA . ILE A 1 564 ? 20.359 25.874 2.295 1.00 61.38 564 ILE A CA 1
ATOM 4255 C C . ILE A 1 564 ? 19.874 27.278 2.670 1.00 61.38 564 ILE A C 1
ATOM 4257 O O . ILE A 1 564 ? 19.437 27.497 3.802 1.00 61.38 564 ILE A O 1
ATOM 4261 N N . TRP A 1 565 ? 19.847 28.194 1.701 1.00 60.12 565 TRP A N 1
ATOM 4262 C CA . TRP A 1 565 ? 19.341 29.550 1.882 1.00 60.12 565 TRP A CA 1
ATOM 4263 C C . TRP A 1 565 ? 17.884 29.555 2.348 1.00 60.12 565 TRP A C 1
ATOM 4265 O O . TRP A 1 565 ? 17.553 30.172 3.363 1.00 60.12 565 TRP A O 1
ATOM 4275 N N . PHE A 1 566 ? 17.016 28.805 1.664 1.00 57.28 566 PHE A N 1
ATOM 4276 C CA . PHE A 1 566 ? 15.599 28.706 2.007 1.00 57.28 566 PHE A CA 1
ATOM 4277 C C . PHE A 1 566 ? 15.351 27.994 3.342 1.00 57.28 566 PHE A C 1
ATOM 4279 O O . PHE A 1 566 ? 14.458 28.410 4.077 1.00 57.28 566 PHE A O 1
ATOM 4286 N N . HIS A 1 567 ? 16.141 26.977 3.700 1.00 62.19 567 HIS A N 1
ATOM 4287 C CA . HIS A 1 567 ? 16.031 26.281 4.986 1.00 62.19 567 HIS A CA 1
ATOM 4288 C C . HIS A 1 567 ? 16.301 27.215 6.172 1.00 62.19 567 HIS A C 1
ATOM 4290 O O . HIS A 1 567 ? 15.527 27.252 7.132 1.00 62.19 567 HIS A O 1
ATOM 4296 N N . PHE A 1 568 ? 17.379 28.000 6.103 1.00 62.66 568 PHE A N 1
ATOM 4297 C CA . PHE A 1 568 ? 17.707 28.944 7.169 1.00 62.66 568 PHE A CA 1
ATOM 4298 C C . PHE A 1 568 ? 16.734 30.127 7.202 1.00 62.66 568 PHE A C 1
ATOM 4300 O O . PHE A 1 568 ? 16.293 30.511 8.284 1.00 62.66 568 PHE A O 1
ATOM 4307 N N . ARG A 1 569 ? 16.281 30.620 6.039 1.00 57.91 569 ARG A N 1
ATOM 4308 C CA . ARG A 1 569 ? 15.196 31.616 5.955 1.00 57.91 569 ARG A CA 1
ATOM 4309 C C . ARG A 1 569 ? 13.892 31.131 6.595 1.00 57.91 569 ARG A C 1
ATOM 4311 O O . ARG A 1 569 ? 13.169 31.901 7.213 1.00 57.91 569 ARG A O 1
ATOM 4318 N N . GLU A 1 570 ? 13.570 29.850 6.433 1.00 60.09 570 GLU A N 1
ATOM 4319 C CA . GLU A 1 570 ? 12.349 29.242 6.966 1.00 60.09 570 GLU A CA 1
ATOM 4320 C C . GLU A 1 570 ? 12.374 29.119 8.496 1.00 60.09 570 GLU A C 1
ATOM 4322 O O . GLU A 1 570 ? 11.338 29.304 9.140 1.00 60.09 570 GLU A O 1
ATOM 4327 N N . LYS A 1 571 ? 13.539 28.827 9.090 1.00 61.62 571 LYS A N 1
ATOM 4328 C CA . LYS A 1 571 ? 13.719 28.765 10.550 1.00 61.62 571 LYS A CA 1
ATOM 4329 C C . LYS A 1 571 ? 13.522 30.123 11.237 1.00 61.62 571 LYS A C 1
ATOM 4331 O O . LYS A 1 571 ? 12.999 30.141 12.347 1.00 61.62 571 LYS A O 1
ATOM 4336 N N . SER A 1 572 ? 13.909 31.228 10.594 1.00 58.62 572 SER A N 1
ATOM 4337 C CA . SER A 1 572 ? 13.859 32.576 11.184 1.00 58.62 572 SER A CA 1
ATOM 4338 C C . SER A 1 572 ? 12.515 33.296 11.061 1.00 58.62 572 SER A C 1
ATOM 4340 O O . SER A 1 572 ? 12.316 34.304 11.737 1.00 58.62 572 SER A O 1
ATOM 4342 N N . LEU A 1 573 ? 11.590 32.817 10.220 1.00 55.28 573 LEU A N 1
ATOM 4343 C CA . LEU A 1 573 ? 10.362 33.545 9.879 1.00 55.28 573 LEU A CA 1
ATOM 4344 C C . LEU A 1 573 ? 9.081 32.898 10.437 1.00 55.28 573 LEU A C 1
ATOM 4346 O O . LEU A 1 573 ? 8.907 31.672 10.438 1.00 55.28 573 LEU A O 1
ATOM 4350 N N . ALA A 1 574 ? 8.142 33.764 10.840 1.00 70.69 574 ALA A N 1
ATOM 4351 C CA . ALA A 1 574 ? 6.716 33.442 10.935 1.00 70.69 574 ALA A CA 1
ATOM 4352 C C . ALA A 1 574 ? 6.161 33.035 9.549 1.00 70.69 574 ALA A C 1
ATOM 4354 O O . ALA A 1 574 ? 6.893 33.025 8.563 1.00 70.69 574 ALA A O 1
ATOM 4355 N N . PHE A 1 575 ? 4.876 32.674 9.458 1.00 76.69 575 PHE A N 1
ATOM 4356 C CA . PHE A 1 575 ? 4.256 32.334 8.171 1.00 76.69 575 PHE A CA 1
ATOM 4357 C C . PHE A 1 575 ? 4.524 33.404 7.100 1.00 76.69 575 PHE A C 1
ATOM 4359 O O . PHE A 1 575 ? 4.102 34.548 7.259 1.00 76.69 575 PHE A O 1
ATOM 4366 N N . ASP A 1 576 ? 5.173 33.010 6.004 1.00 76.12 576 ASP A N 1
ATOM 4367 C CA . ASP A 1 576 ? 5.487 33.879 4.870 1.00 76.12 576 ASP A CA 1
ATOM 4368 C C . ASP A 1 576 ? 4.792 33.347 3.609 1.00 76.12 576 ASP A C 1
ATOM 4370 O O . ASP A 1 576 ? 5.109 32.273 3.088 1.00 76.12 576 ASP A O 1
ATOM 4374 N N . TRP A 1 577 ? 3.825 34.121 3.106 1.00 74.88 577 TRP A N 1
ATOM 4375 C CA . TRP A 1 577 ? 3.056 33.773 1.912 1.00 74.88 577 TRP A CA 1
ATOM 4376 C C . TRP A 1 577 ? 3.919 33.709 0.648 1.00 74.88 577 TRP A C 1
ATOM 4378 O O . TRP A 1 577 ? 3.677 32.864 -0.212 1.00 74.88 577 TRP A O 1
ATOM 4388 N N . THR A 1 578 ? 4.930 34.572 0.529 1.00 75.06 578 THR A N 1
ATOM 4389 C CA . THR A 1 578 ? 5.812 34.611 -0.646 1.00 75.06 578 THR A CA 1
ATOM 4390 C C . THR A 1 578 ? 6.719 33.391 -0.684 1.00 75.06 578 THR A C 1
ATOM 4392 O O . THR A 1 578 ? 6.859 32.761 -1.730 1.00 75.06 578 THR A O 1
ATOM 4395 N N . LEU A 1 579 ? 7.261 32.998 0.473 1.00 73.62 579 LEU A N 1
ATOM 4396 C CA . LEU A 1 579 ? 8.071 31.794 0.607 1.00 73.62 579 LEU A CA 1
ATOM 4397 C C . LEU A 1 579 ? 7.233 30.537 0.358 1.00 73.62 579 LEU A C 1
ATOM 4399 O O . LEU A 1 579 ? 7.672 29.652 -0.376 1.00 73.62 579 LEU A O 1
ATOM 4403 N N . ALA A 1 580 ? 6.019 30.474 0.915 1.00 76.12 580 ALA A N 1
ATOM 4404 C CA . ALA A 1 580 ? 5.085 29.386 0.647 1.00 76.12 580 ALA A CA 1
ATOM 4405 C C . ALA A 1 580 ? 4.769 29.295 -0.854 1.00 76.12 580 ALA A C 1
ATOM 4407 O O . ALA A 1 580 ? 4.974 28.254 -1.466 1.00 76.12 580 ALA A O 1
ATOM 4408 N N . LEU A 1 581 ? 4.330 30.383 -1.486 1.00 75.50 581 LEU A N 1
ATOM 4409 C CA . LEU A 1 581 ? 3.976 30.363 -2.904 1.00 75.50 581 LEU A CA 1
ATOM 4410 C C . LEU A 1 581 ? 5.181 30.013 -3.789 1.00 75.50 581 LEU A C 1
ATOM 4412 O O . LEU A 1 581 ? 5.071 29.133 -4.636 1.00 75.50 581 LEU A O 1
ATOM 4416 N N . GLY A 1 582 ? 6.332 30.651 -3.565 1.00 73.75 582 GLY A N 1
ATOM 4417 C CA . GLY A 1 582 ? 7.542 30.428 -4.355 1.00 73.75 582 GLY A CA 1
ATOM 4418 C C . GLY A 1 582 ? 8.029 28.982 -4.283 1.00 73.75 582 GLY A C 1
ATOM 4419 O O . GLY A 1 582 ? 8.272 28.360 -5.314 1.00 73.75 582 GLY A O 1
ATOM 4420 N N . THR A 1 583 ? 8.100 28.406 -3.081 1.00 80.12 583 THR A N 1
ATOM 4421 C CA . THR A 1 583 ? 8.513 27.001 -2.916 1.00 80.12 583 THR A CA 1
ATOM 4422 C C . THR A 1 583 ? 7.478 26.016 -3.453 1.00 80.12 583 THR A C 1
ATOM 4424 O O . THR A 1 583 ? 7.859 25.016 -4.053 1.00 80.12 583 THR A O 1
ATOM 4427 N N . GLY A 1 584 ? 6.183 26.329 -3.347 1.00 74.12 584 GLY A N 1
ATOM 4428 C CA . GLY A 1 584 ? 5.125 25.551 -3.996 1.00 74.12 584 GLY A CA 1
ATOM 4429 C C . GLY A 1 584 ? 5.241 25.551 -5.525 1.00 74.12 584 GLY A C 1
ATOM 4430 O O . GLY A 1 584 ? 5.144 24.496 -6.147 1.00 74.12 584 GLY A O 1
ATOM 4431 N N . VAL A 1 585 ? 5.513 26.709 -6.139 1.00 74.94 585 VAL A N 1
ATOM 4432 C CA . VAL A 1 585 ? 5.730 26.826 -7.593 1.00 74.94 585 VAL A CA 1
ATOM 4433 C C . VAL A 1 585 ? 6.962 26.037 -8.029 1.00 74.94 585 VAL A C 1
ATOM 4435 O O . VAL A 1 585 ? 6.885 25.293 -9.001 1.00 74.94 585 VAL A O 1
ATOM 4438 N N . VAL A 1 586 ? 8.076 26.138 -7.295 1.00 77.38 586 VAL A N 1
ATOM 4439 C CA . VAL A 1 586 ? 9.301 25.372 -7.588 1.00 77.38 586 VAL A CA 1
ATOM 4440 C C . VAL A 1 586 ? 9.060 23.865 -7.477 1.00 77.38 586 VAL A C 1
ATOM 4442 O O . VAL A 1 586 ? 9.518 23.113 -8.338 1.00 77.38 586 VAL A O 1
ATOM 4445 N N . ALA A 1 587 ? 8.311 23.415 -6.468 1.00 77.25 587 ALA A N 1
ATOM 4446 C CA . ALA A 1 587 ? 7.953 22.008 -6.314 1.00 77.25 587 ALA A CA 1
ATOM 4447 C C . ALA A 1 587 ? 7.140 21.500 -7.515 1.00 77.25 587 ALA A C 1
ATOM 4449 O O . ALA A 1 587 ? 7.486 20.480 -8.111 1.00 77.25 587 ALA A O 1
ATOM 4450 N N . VAL A 1 588 ? 6.102 22.239 -7.920 1.00 80.50 588 VAL A N 1
ATOM 4451 C CA . VAL A 1 588 ? 5.274 21.888 -9.085 1.00 80.50 588 VAL A CA 1
ATOM 4452 C C . VAL A 1 588 ? 6.097 21.916 -10.373 1.00 80.50 588 VAL A C 1
ATOM 4454 O O . VAL A 1 588 ? 6.035 20.966 -11.145 1.00 80.50 588 VAL A O 1
ATOM 4457 N N . ALA A 1 589 ? 6.916 22.949 -10.586 1.00 76.00 589 ALA A N 1
ATOM 4458 C CA . ALA A 1 589 ? 7.789 23.046 -11.753 1.00 76.00 589 ALA A CA 1
ATOM 4459 C C . ALA A 1 589 ? 8.770 21.866 -11.833 1.00 76.00 589 ALA A C 1
ATOM 4461 O O . ALA A 1 589 ? 8.964 21.309 -12.908 1.00 76.00 589 ALA A O 1
ATOM 4462 N N . SER A 1 590 ? 9.331 21.435 -10.698 1.00 80.12 590 SER A N 1
ATOM 4463 C CA . SER A 1 590 ? 10.238 20.280 -10.638 1.00 80.12 590 SER A CA 1
ATOM 4464 C C . SER A 1 590 ? 9.536 18.984 -11.050 1.00 80.12 590 SER A C 1
ATOM 4466 O O . SER A 1 590 ? 10.084 18.221 -11.842 1.00 80.12 590 SER A O 1
ATOM 4468 N N . LEU A 1 591 ? 8.304 18.754 -10.578 1.00 85.56 591 LEU A N 1
ATOM 4469 C CA . LEU A 1 591 ? 7.494 17.609 -11.014 1.00 85.56 591 LEU A CA 1
ATOM 4470 C C . LEU A 1 591 ? 7.160 17.692 -12.510 1.00 85.56 591 LEU A C 1
ATOM 4472 O O . LEU A 1 591 ? 7.318 16.713 -13.234 1.00 85.56 591 LEU A O 1
ATOM 4476 N N . THR A 1 592 ? 6.749 18.860 -13.001 1.00 81.62 592 THR A N 1
ATOM 4477 C CA . THR A 1 592 ? 6.449 19.052 -14.425 1.00 81.62 592 THR A CA 1
ATOM 4478 C C . THR A 1 592 ? 7.675 18.792 -15.297 1.00 81.62 592 THR A C 1
ATOM 4480 O O . THR A 1 592 ? 7.557 18.131 -16.325 1.00 81.62 592 THR A O 1
ATOM 4483 N N . LEU A 1 593 ? 8.861 19.244 -14.879 1.00 81.12 593 LEU A N 1
ATOM 4484 C CA . LEU A 1 593 ? 10.114 18.988 -15.589 1.00 81.12 593 LEU A CA 1
ATOM 4485 C C . LEU A 1 593 ? 10.488 17.504 -15.569 1.00 81.12 593 LEU A C 1
ATOM 4487 O O . LEU A 1 593 ? 10.845 16.968 -16.613 1.00 81.12 593 LEU A O 1
ATOM 4491 N N . CYS A 1 594 ? 10.353 16.817 -14.430 1.00 85.75 594 CYS A N 1
ATOM 4492 C CA . CYS A 1 594 ? 10.561 15.369 -14.354 1.00 85.75 594 CYS A CA 1
ATOM 4493 C C . CYS A 1 594 ? 9.683 14.619 -15.373 1.00 85.75 594 CYS A C 1
ATOM 4495 O O . CYS A 1 594 ? 10.180 13.738 -16.075 1.00 85.75 594 CYS A O 1
ATOM 4497 N N . LEU A 1 595 ? 8.403 14.995 -15.492 1.00 88.88 595 LEU A N 1
ATOM 4498 C CA . LEU A 1 595 ? 7.503 14.417 -16.493 1.00 88.88 595 LEU A CA 1
ATOM 4499 C C . LEU A 1 595 ? 7.912 14.800 -17.919 1.00 88.88 595 LEU A C 1
ATOM 4501 O O . LEU A 1 595 ? 7.968 13.939 -18.792 1.00 88.88 595 LEU A O 1
ATOM 4505 N N . GLY A 1 596 ? 8.209 16.079 -18.153 1.00 79.88 596 GLY A N 1
ATOM 4506 C CA . GLY A 1 596 ? 8.587 16.606 -19.462 1.00 79.88 596 GLY A CA 1
ATOM 4507 C C . GLY A 1 596 ? 9.829 15.923 -20.027 1.00 79.88 596 GLY A C 1
ATOM 4508 O O . GLY A 1 596 ? 9.822 15.505 -21.182 1.00 79.88 596 GLY A O 1
ATOM 4509 N N . TYR A 1 597 ? 10.860 15.710 -19.206 1.00 83.75 597 TYR A N 1
ATOM 4510 C CA . TYR A 1 597 ? 12.037 14.952 -19.625 1.00 83.75 597 TYR A CA 1
ATOM 4511 C C . TYR A 1 597 ? 11.728 13.474 -19.880 1.00 83.75 597 TYR A C 1
ATOM 4513 O O . TYR A 1 597 ? 12.239 12.919 -20.848 1.00 83.75 597 TYR A O 1
ATOM 4521 N N . ALA A 1 598 ? 10.881 12.831 -19.071 1.00 89.31 598 ALA A N 1
ATOM 4522 C CA . ALA A 1 598 ? 10.483 11.446 -19.327 1.00 89.31 598 ALA A CA 1
ATOM 4523 C C . ALA A 1 598 ? 9.732 11.305 -20.664 1.00 89.31 598 ALA A C 1
ATOM 4525 O O . ALA A 1 598 ? 9.991 10.375 -21.425 1.00 89.31 598 ALA A O 1
ATOM 4526 N N . VAL A 1 599 ? 8.857 12.265 -20.986 1.00 88.69 599 VAL A N 1
ATOM 4527 C CA . VAL A 1 599 ? 8.201 12.362 -22.300 1.00 88.69 599 VAL A CA 1
ATOM 4528 C C . VAL A 1 599 ? 9.231 12.610 -23.405 1.00 88.69 599 VAL A C 1
ATOM 4530 O O . VAL A 1 599 ? 9.166 11.969 -24.447 1.00 88.69 599 VAL A O 1
ATOM 4533 N N . SER A 1 600 ? 10.216 13.480 -23.178 1.00 84.38 600 SER A N 1
ATOM 4534 C CA . SER A 1 600 ? 11.307 13.738 -24.127 1.00 84.38 600 SER A CA 1
ATOM 4535 C C . SER A 1 600 ? 12.113 12.472 -24.452 1.00 84.38 600 SER A C 1
ATOM 4537 O O . SER A 1 600 ? 12.423 12.216 -25.614 1.00 84.38 600 SER A O 1
ATOM 4539 N N . VAL A 1 601 ? 12.396 11.635 -23.445 1.00 88.38 601 VAL A N 1
ATOM 4540 C CA . VAL A 1 601 ? 13.038 10.322 -23.638 1.00 88.38 601 VAL A CA 1
ATOM 4541 C C . VAL A 1 601 ? 12.143 9.382 -24.434 1.00 88.38 601 VAL A C 1
ATOM 4543 O O . VAL A 1 601 ? 12.603 8.765 -25.389 1.00 88.38 601 VAL A O 1
ATOM 4546 N N . PHE A 1 602 ? 10.861 9.300 -24.076 1.00 89.75 602 PHE A N 1
ATOM 4547 C CA . PHE A 1 602 ? 9.885 8.478 -24.789 1.00 89.75 602 PHE A CA 1
ATOM 4548 C C . PHE A 1 602 ? 9.777 8.853 -26.278 1.00 89.75 602 PHE A C 1
ATOM 4550 O O . PHE A 1 602 ? 9.683 7.972 -27.129 1.00 89.75 602 PHE A O 1
ATOM 4557 N N . LEU A 1 603 ? 9.844 10.148 -26.597 1.00 87.25 603 LEU A N 1
ATOM 4558 C CA . LEU A 1 603 ? 9.814 10.668 -27.967 1.00 87.25 603 LEU A CA 1
ATOM 4559 C C . LEU A 1 603 ? 11.167 10.570 -28.698 1.00 87.25 603 LEU A C 1
ATOM 4561 O O . LEU A 1 603 ? 11.244 10.910 -29.875 1.00 87.25 603 LEU A O 1
ATOM 4565 N N . GLY A 1 604 ? 12.228 10.113 -28.026 1.00 86.19 604 GLY A N 1
ATOM 4566 C CA . GLY A 1 604 ? 13.563 9.959 -28.608 1.00 86.19 604 GLY A CA 1
ATOM 4567 C C . GLY A 1 604 ? 14.382 11.252 -28.703 1.00 86.19 604 GLY A C 1
ATOM 4568 O O . GLY A 1 604 ? 15.461 11.239 -29.286 1.00 86.19 604 GLY A O 1
ATOM 4569 N N . PHE A 1 605 ? 13.917 12.359 -28.116 1.00 84.88 605 PHE A N 1
ATOM 4570 C CA . PHE A 1 605 ? 14.640 13.637 -28.109 1.00 84.88 605 PHE A CA 1
ATOM 4571 C C . PHE A 1 605 ? 15.753 13.698 -27.057 1.00 84.88 605 PHE A C 1
ATOM 4573 O O . PHE A 1 605 ? 16.650 14.534 -27.143 1.00 84.88 605 PHE A O 1
ATOM 4580 N N . THR A 1 606 ? 15.697 12.853 -26.026 1.00 83.31 606 THR A N 1
ATOM 4581 C CA . THR A 1 606 ? 16.686 12.843 -24.941 1.00 83.31 606 THR A CA 1
ATOM 4582 C C . THR A 1 606 ? 17.144 11.416 -24.639 1.00 83.31 606 THR A C 1
ATOM 4584 O O . THR A 1 606 ? 16.301 10.544 -24.438 1.00 83.31 606 THR A O 1
ATOM 4587 N N . PRO A 1 607 ? 18.458 11.150 -24.539 1.00 87.06 607 PRO A N 1
ATOM 4588 C CA . PRO A 1 607 ? 18.954 9.857 -24.078 1.00 87.06 607 PRO A CA 1
ATOM 4589 C C . PRO A 1 607 ? 18.509 9.549 -22.642 1.00 87.06 607 PRO A C 1
ATOM 4591 O O . PRO A 1 607 ? 18.527 10.425 -21.771 1.00 87.06 607 PRO A O 1
ATOM 4594 N N . ALA A 1 608 ? 18.175 8.288 -22.357 1.00 85.56 608 ALA A N 1
ATOM 4595 C CA . ALA A 1 608 ? 17.727 7.867 -21.027 1.00 85.56 608 ALA A CA 1
ATOM 4596 C C . ALA A 1 608 ? 18.761 8.166 -19.922 1.00 85.56 608 ALA A C 1
ATOM 4598 O O . ALA A 1 608 ? 18.386 8.550 -18.815 1.00 85.56 608 ALA A O 1
ATOM 4599 N N . ASP A 1 609 ? 20.060 8.062 -20.218 1.00 83.56 609 ASP A N 1
ATOM 4600 C CA . ASP A 1 609 ? 21.122 8.353 -19.246 1.00 83.56 609 ASP A CA 1
ATOM 4601 C C . ASP A 1 609 ? 21.215 9.841 -18.898 1.00 83.56 609 ASP A C 1
ATOM 4603 O O . ASP A 1 609 ? 21.390 10.195 -17.729 1.00 83.56 609 ASP A O 1
ATOM 4607 N N . ALA A 1 610 ? 20.994 10.719 -19.882 1.00 82.19 610 ALA A N 1
ATOM 4608 C CA . ALA A 1 610 ? 20.891 12.151 -19.634 1.00 82.19 610 ALA A CA 1
ATOM 4609 C C . ALA A 1 610 ? 19.689 12.446 -18.726 1.00 82.19 610 ALA A C 1
ATOM 4611 O O . ALA A 1 610 ? 19.828 13.169 -17.740 1.00 82.19 610 ALA A O 1
ATOM 4612 N N . PHE A 1 611 ? 18.527 11.839 -18.987 1.00 87.06 611 PHE A N 1
ATOM 4613 C CA . PHE A 1 611 ? 17.363 11.984 -18.111 1.00 87.06 611 PHE A CA 1
ATOM 4614 C C . PHE A 1 611 ? 17.642 11.519 -16.678 1.00 87.06 611 PHE A C 1
ATOM 4616 O O . PHE A 1 611 ? 17.337 12.252 -15.738 1.00 87.06 611 PHE A O 1
ATOM 4623 N N . ARG A 1 612 ? 18.269 10.351 -16.491 1.00 87.19 612 ARG A N 1
ATOM 4624 C CA . ARG A 1 612 ? 18.604 9.820 -15.157 1.00 87.19 612 ARG A CA 1
ATOM 4625 C C . ARG A 1 612 ? 19.481 10.782 -14.350 1.00 87.19 612 ARG A C 1
ATOM 4627 O O . ARG A 1 612 ? 19.279 10.905 -13.144 1.00 87.19 612 ARG A O 1
ATOM 4634 N N . ALA A 1 613 ? 20.405 11.497 -14.997 1.00 80.06 613 ALA A N 1
ATOM 4635 C CA . ALA A 1 613 ? 21.220 12.520 -14.340 1.00 80.06 613 ALA A CA 1
ATOM 4636 C C . ALA A 1 613 ? 20.386 13.742 -13.905 1.00 80.06 613 ALA A C 1
ATOM 4638 O O . ALA A 1 613 ? 20.457 14.161 -12.747 1.00 80.06 613 ALA A O 1
ATOM 4639 N N . HIS A 1 614 ? 19.540 14.275 -14.795 1.00 81.25 614 HIS A N 1
ATOM 4640 C CA . HIS A 1 614 ? 18.655 15.406 -14.479 1.00 81.25 614 HIS A CA 1
ATOM 4641 C C . HIS A 1 614 ? 17.642 15.060 -13.383 1.00 81.25 614 HIS A C 1
ATOM 4643 O O . HIS A 1 614 ? 17.344 15.887 -12.519 1.00 81.25 614 HIS A O 1
ATOM 4649 N N . LEU A 1 615 ? 17.153 13.818 -13.379 1.00 86.69 615 LEU A N 1
ATOM 4650 C CA . LEU A 1 615 ? 16.171 13.323 -12.423 1.00 86.69 615 LEU A CA 1
ATOM 4651 C C . LEU A 1 615 ? 16.660 13.435 -10.973 1.00 86.69 615 LEU A C 1
ATOM 4653 O O . LEU A 1 615 ? 15.860 13.750 -10.094 1.00 86.69 615 LEU A O 1
ATOM 4657 N N . ILE A 1 616 ? 17.960 13.240 -10.713 1.00 85.25 616 ILE A N 1
ATOM 4658 C CA . ILE A 1 616 ? 18.551 13.404 -9.373 1.00 85.25 616 ILE A CA 1
ATOM 4659 C C . ILE A 1 616 ? 18.374 14.845 -8.892 1.00 85.25 616 ILE A C 1
ATOM 4661 O O . ILE A 1 616 ? 17.832 15.082 -7.811 1.00 85.25 616 ILE A O 1
ATOM 4665 N N . VAL A 1 617 ? 18.788 15.811 -9.714 1.00 81.12 617 VAL A N 1
ATOM 4666 C CA . VAL A 1 617 ? 18.735 17.237 -9.370 1.00 81.12 617 VAL A CA 1
ATOM 4667 C C . VAL A 1 617 ? 17.289 17.681 -9.171 1.00 81.12 617 VAL A C 1
ATOM 4669 O O . VAL A 1 617 ? 16.960 18.240 -8.127 1.00 81.12 617 VAL A O 1
ATOM 4672 N N . LEU A 1 618 ? 16.405 17.366 -10.120 1.00 82.19 618 LEU A N 1
ATOM 4673 C CA . LEU A 1 618 ? 14.991 17.738 -10.046 1.00 82.19 618 LEU A CA 1
ATOM 4674 C C . LEU A 1 618 ? 14.302 17.151 -8.806 1.00 82.19 618 LEU A C 1
ATOM 4676 O O . LEU A 1 618 ? 13.498 17.826 -8.164 1.00 82.19 618 LEU A O 1
ATOM 4680 N N . SER A 1 619 ? 14.658 15.924 -8.418 1.00 86.06 619 SER A N 1
ATOM 4681 C CA . SER A 1 619 ? 14.115 15.285 -7.216 1.00 86.06 619 SER A CA 1
ATOM 4682 C C . SER A 1 619 ? 14.597 15.960 -5.934 1.00 86.06 619 SER A C 1
ATOM 4684 O O . SER A 1 619 ? 13.794 16.220 -5.040 1.00 86.06 619 SER A O 1
ATOM 4686 N N . ILE A 1 620 ? 15.886 16.299 -5.839 1.00 82.44 620 ILE A N 1
ATOM 4687 C CA . ILE A 1 620 ? 16.443 17.024 -4.685 1.00 82.44 620 ILE A CA 1
ATOM 4688 C C . ILE A 1 620 ? 15.736 18.375 -4.515 1.00 82.44 620 ILE A C 1
ATOM 4690 O O . ILE A 1 620 ? 15.284 18.711 -3.418 1.00 82.44 620 ILE A O 1
ATOM 4694 N N . VAL A 1 621 ? 15.578 19.121 -5.611 1.00 79.69 621 VAL A N 1
ATOM 4695 C CA . VAL A 1 621 ? 14.882 20.416 -5.623 1.00 79.69 621 VAL A CA 1
ATOM 4696 C C . VAL A 1 621 ? 13.436 20.260 -5.191 1.00 79.69 621 VAL A C 1
ATOM 4698 O O . VAL A 1 621 ? 12.961 21.017 -4.339 1.00 79.69 621 VAL A O 1
ATOM 4701 N N . TYR A 1 622 ? 12.747 19.254 -5.728 1.00 87.62 622 TYR A N 1
ATOM 4702 C CA . TYR A 1 622 ? 11.383 18.935 -5.348 1.00 87.62 622 TYR A CA 1
ATOM 4703 C C . TYR A 1 622 ? 11.254 18.681 -3.843 1.00 87.62 622 TYR A C 1
ATOM 4705 O O . TYR A 1 622 ? 10.413 19.303 -3.194 1.00 87.62 622 TYR A O 1
ATOM 4713 N N . PHE A 1 623 ? 12.086 17.808 -3.267 1.00 83.94 623 PHE A N 1
ATOM 4714 C CA . PHE A 1 623 ? 11.984 17.460 -1.849 1.00 83.94 623 PHE A CA 1
ATOM 4715 C C . PHE A 1 623 ? 12.243 18.661 -0.946 1.00 83.94 623 PHE A C 1
ATOM 4717 O O . PHE A 1 623 ? 11.492 18.897 -0.002 1.00 83.94 623 PHE A O 1
ATOM 4724 N N . ILE A 1 624 ? 13.268 19.452 -1.252 1.00 81.88 624 ILE A N 1
ATOM 4725 C CA . ILE A 1 624 ? 13.615 20.636 -0.463 1.00 81.88 624 ILE A CA 1
ATOM 4726 C C . ILE A 1 624 ? 12.483 21.660 -0.528 1.00 81.88 624 ILE A C 1
ATOM 4728 O O . ILE A 1 624 ? 11.977 22.089 0.510 1.00 81.88 624 ILE A O 1
ATOM 4732 N N . SER A 1 625 ? 12.062 22.032 -1.738 1.00 80.38 625 SER A N 1
ATOM 4733 C CA . SER A 1 625 ? 11.003 23.025 -1.935 1.00 80.38 625 SER A CA 1
ATOM 4734 C C . SER A 1 625 ? 9.677 22.570 -1.320 1.00 80.38 625 SER A C 1
ATOM 4736 O O . SER A 1 625 ? 9.033 23.344 -0.616 1.00 80.38 625 SER A O 1
ATOM 4738 N N . SER A 1 626 ? 9.314 21.295 -1.465 1.00 83.94 626 SER A N 1
ATOM 4739 C CA . SER A 1 626 ? 8.081 20.737 -0.900 1.00 83.94 626 SER A CA 1
ATOM 4740 C C . SER A 1 626 ? 8.096 20.659 0.626 1.00 83.94 626 SER A C 1
ATOM 4742 O O . SER A 1 626 ? 7.078 20.934 1.259 1.00 83.94 626 SER A O 1
ATOM 4744 N N . VAL A 1 627 ? 9.234 20.322 1.244 1.00 82.00 627 VAL A N 1
ATOM 4745 C CA . VAL A 1 627 ? 9.363 20.326 2.711 1.00 82.00 627 VAL A CA 1
ATOM 4746 C C . VAL A 1 627 ? 9.227 21.747 3.256 1.00 82.00 627 VAL A C 1
ATOM 4748 O O . VAL A 1 627 ? 8.513 21.952 4.239 1.00 82.00 627 VAL A O 1
ATOM 4751 N N . VAL A 1 628 ? 9.862 22.733 2.614 1.00 81.19 628 VAL A N 1
ATOM 4752 C CA . VAL A 1 628 ? 9.733 24.146 3.005 1.00 81.19 628 VAL A CA 1
ATOM 4753 C C . VAL A 1 628 ? 8.291 24.626 2.822 1.00 81.19 628 VAL A C 1
ATOM 4755 O O . VAL A 1 628 ? 7.724 25.212 3.747 1.00 81.19 628 VAL A O 1
ATOM 4758 N N . TRP A 1 629 ? 7.665 24.316 1.684 1.00 83.25 629 TRP A N 1
ATOM 4759 C CA . TRP A 1 629 ? 6.263 24.632 1.409 1.00 83.25 629 TRP A CA 1
ATOM 4760 C C . TRP A 1 629 ? 5.329 24.059 2.477 1.00 83.25 629 TRP A C 1
ATOM 4762 O O . TRP A 1 629 ? 4.524 24.791 3.057 1.00 83.25 629 TRP A O 1
ATOM 4772 N N . LEU A 1 630 ? 5.471 22.766 2.789 1.00 79.56 630 LEU A N 1
ATOM 4773 C CA . LEU A 1 630 ? 4.635 22.083 3.772 1.00 79.56 630 LEU A CA 1
ATOM 4774 C C . LEU A 1 630 ? 4.774 22.722 5.158 1.00 79.56 630 LEU A C 1
ATOM 4776 O O . LEU A 1 630 ? 3.771 22.995 5.819 1.00 79.56 630 LEU A O 1
ATOM 4780 N N . ARG A 1 631 ? 6.005 23.024 5.583 1.00 78.50 631 ARG A N 1
ATOM 4781 C CA . ARG A 1 631 ? 6.267 23.681 6.872 1.00 78.50 631 ARG A CA 1
ATOM 4782 C C . ARG A 1 631 ? 5.696 25.093 6.942 1.00 78.50 631 ARG A C 1
ATOM 4784 O O . ARG A 1 631 ? 5.158 25.478 7.978 1.00 78.50 631 ARG A O 1
ATOM 4791 N N . GLN A 1 632 ? 5.764 25.863 5.857 1.00 77.94 632 GLN A N 1
ATOM 4792 C CA . GLN A 1 632 ? 5.092 27.160 5.795 1.00 77.94 632 GLN A CA 1
ATOM 4793 C C . GLN A 1 632 ? 3.577 26.989 5.904 1.00 77.94 632 GLN A C 1
ATOM 4795 O O . GLN A 1 632 ? 2.923 27.687 6.676 1.00 77.94 632 GLN A O 1
ATOM 4800 N N . TRP A 1 633 ? 3.007 26.005 5.214 1.00 76.62 633 TRP A N 1
ATOM 4801 C CA . TRP A 1 633 ? 1.574 25.741 5.285 1.00 76.62 633 TRP A CA 1
ATOM 4802 C C . TRP A 1 633 ? 1.099 25.348 6.691 1.00 76.62 633 TRP A C 1
ATOM 4804 O O . TRP A 1 633 ? -0.004 25.719 7.091 1.00 76.62 633 TRP A O 1
ATOM 4814 N N . GLU A 1 634 ? 1.939 24.669 7.477 1.00 73.19 634 GLU A N 1
ATOM 4815 C CA . GLU A 1 634 ? 1.677 24.385 8.896 1.00 73.19 634 GLU A CA 1
ATOM 4816 C C . GLU A 1 634 ? 1.662 25.635 9.776 1.00 73.19 634 GLU A C 1
ATOM 4818 O O . GLU A 1 634 ? 0.865 25.716 10.712 1.00 73.19 634 GLU A O 1
ATOM 4823 N N . LYS A 1 635 ? 2.538 26.604 9.487 1.00 74.75 635 LYS A N 1
ATOM 4824 C CA . LYS A 1 635 ? 2.628 27.879 10.214 1.00 74.75 635 LYS A CA 1
ATOM 4825 C C . LYS A 1 635 ? 1.460 28.817 9.894 1.00 74.75 635 LYS A C 1
ATOM 4827 O O . LYS A 1 635 ? 1.283 29.822 10.583 1.00 74.75 635 LYS A O 1
ATOM 4832 N N . ARG A 1 636 ? 0.656 28.510 8.866 1.00 74.81 636 ARG A N 1
ATOM 4833 C CA . ARG A 1 636 ? -0.455 29.355 8.420 1.00 74.81 636 ARG A CA 1
ATOM 4834 C C . ARG A 1 636 ? -1.442 29.608 9.570 1.00 74.81 636 ARG A C 1
ATOM 4836 O O . ARG A 1 636 ? -1.960 28.645 10.145 1.00 74.81 636 ARG A O 1
ATOM 4843 N N . PRO A 1 637 ? -1.784 30.876 9.874 1.00 70.19 637 PRO A N 1
ATOM 4844 C CA . PRO A 1 637 ? -2.789 31.187 10.882 1.00 70.19 637 PRO A CA 1
ATOM 4845 C C . PRO A 1 637 ? -4.108 30.491 10.534 1.00 70.19 637 PRO A C 1
ATOM 4847 O O . PRO A 1 637 ? -4.669 30.703 9.453 1.00 70.19 637 PRO A O 1
ATOM 4850 N N . LYS A 1 638 ? -4.616 29.642 11.435 1.00 64.62 638 LYS A N 1
ATOM 4851 C CA . LYS A 1 638 ? -5.955 29.064 11.278 1.00 64.62 638 LYS A CA 1
ATOM 4852 C C . LYS A 1 638 ? -6.956 30.220 11.331 1.00 64.62 638 LYS A C 1
ATOM 4854 O O . LYS A 1 638 ? -6.994 30.942 12.325 1.00 64.62 638 LYS A O 1
ATOM 4859 N N . ARG A 1 639 ? -7.740 30.423 10.262 1.00 48.56 639 ARG A N 1
ATOM 4860 C CA . ARG A 1 639 ? -8.834 31.410 10.268 1.00 48.56 639 ARG A CA 1
ATOM 4861 C C . ARG A 1 639 ? -9.728 31.110 11.474 1.00 48.56 639 ARG A C 1
ATOM 4863 O O . ARG A 1 639 ? -10.149 29.963 11.631 1.00 48.56 639 ARG A O 1
ATOM 4870 N N . ARG A 1 640 ? -9.974 32.114 12.325 1.00 35.28 640 ARG A N 1
ATOM 4871 C CA . ARG A 1 640 ? -10.964 31.990 13.401 1.00 35.28 640 ARG A CA 1
ATOM 4872 C C . ARG A 1 640 ? -12.304 31.612 12.754 1.00 35.28 640 ARG A C 1
ATOM 4874 O O . ARG A 1 640 ? -12.625 32.199 11.716 1.00 35.28 640 ARG A O 1
ATOM 4881 N N . PRO A 1 641 ? -13.038 30.621 13.284 1.00 40.34 641 PRO A N 1
ATOM 4882 C CA . PRO A 1 641 ? -14.432 30.465 12.902 1.00 40.34 641 PRO A CA 1
ATOM 4883 C C . PRO A 1 641 ? -15.142 31.773 13.272 1.00 40.34 641 PRO A C 1
ATOM 4885 O O . PRO A 1 641 ? -14.959 32.267 14.386 1.00 40.34 641 PRO A O 1
ATOM 4888 N N . TRP A 1 642 ? -15.813 32.368 12.287 1.00 34.47 642 TRP A N 1
ATOM 4889 C CA . TRP A 1 642 ? -16.708 33.504 12.487 1.00 34.47 642 TRP A CA 1
ATOM 4890 C C . TRP A 1 642 ? -17.994 33.017 13.135 1.00 34.47 642 TRP A C 1
ATOM 4892 O O . TRP A 1 642 ? -18.447 31.920 12.726 1.00 34.47 642 TRP A O 1
#

Secondary structure (DSSP, 8-state):
--HHHHHHHHHHHHHHHGGGTTTTSPPPGGGPBPHHHHHHHHHHHHSSTHHHHHHHHHHHTT-BHHHHHHHHHHHHHHHHHHIIIIIHHHHHHH---HHHHHHHHH-HHHHHHHHHHHHHHHHHHHHHHHHHHHHHHGGGGTPPP--SSS-S-HHHHHHHHHHHHHHHHHHHH-HHHHHHHHHHHHHHHHHHHHHHHHHHHHHH----SHHHHHHHIIIII-B-PPTT-SS---HHHHHHHHHHTTTTTTTT-TTHHHHTTBSSGGGGGGGHHHIIIIIIIIHHHHHHHHHHHHHHHTS-GGG--HHHHHHHHHTHHHHHHHHHHHHHHHHHHHHHHHHHHHTTSTT--HHHHHHHHHHHHHHHHTS-THHHHHHHHHHHHHHHHHHHHHHHHIIIIIGGGGT--TTHHHHTT-S--HHHHHHHHHHHHHHHHHHHHHHHHS--SS-GGGTHHHHHHHHHHHHHHHHIIIIITSPPPS--TTS-----PPPP--PPPPPPPPPHHHHHHHHHHHHHHHHHHHHHHHHHHHHHHHHTTS-------------SHHHHHHHHHHHHHHHHHHHH-S--HHHHHHHHHHHHHHHHHHHHHHHHHHTTSS-HHHHHHHHHHHHHHHHHHHHHHHHHHHHSPPPPP-

Sequence (642 aa):
MAETLEGAGEGLLARLDRLYEFERQPVTDDKLQPGAYFAGVYSGEHIAATEFVIGAAFVSFGAAASDVLAGLLV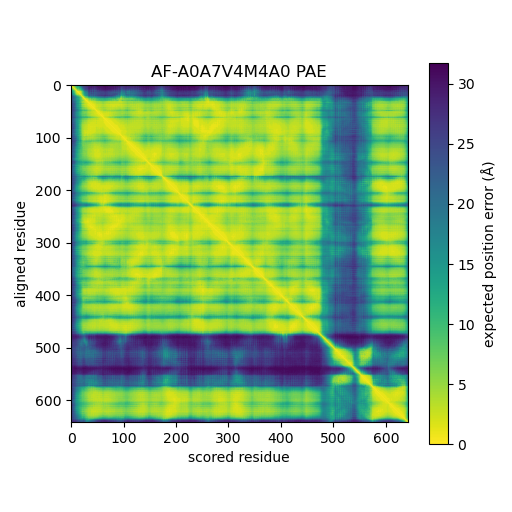GNLLAVLSWTLVCAPIAYQTRLTLYWYLRKIAGPAVTIAYNVLNAILHCILAGAMFTVSASALRIFFKIPPQTGWLPTDYRFVFVVFAVGAVVVTLAILGFKRLAQFATVCAPWMVLMFVAGALVTLPVLGNVNSLSKLWDVARTKVWIGPQWGQEHPLGFWHVAAFAWVCNLATHLGLSDMALFRFAKRPWYGVYSAFGMYLGHFVAWICAGIMGAAAAAVARQPLRELDSGAVAYSALGVMGAVCVVLAGWSTANPTLYRAGLAFQAVTPGWPRWLVTLLAGAVTTLVACSPFVFLRLLGFVAIYGILLFPVGAIVIAEHWIFPRLGLARFWSTRKGQVLNWPALAAWLAGVGLAAGAWIAKTGFGHEILHEFFLAVPVWIVTTATYLVLAAAAGAREPAPSASVGDTAPLIVPTARSELPAGTSLGAMENALYYVSGLAAIGILGWWVVGDFVRTVLSAGGEIAAEPEPTPPTFGLIQFAFFAAAAIWFHFREKSLAFDWTLALGTGVVAVASLTLCLGYAVSVFLGFTPADAFRAHLIVLSIVYFISSVVWLRQWEKRPKRRPW

Mean predicted aligned error: 11.03 Å

Nearest PDB structures (foldseek):
  7qoa-assembly2_B  TM=7.826E-01  e=1.468E-10  Proteus vulgaris
  4d1c-assembly1_A  TM=7.149E-01  e=1.127E-07  Microbacterium maritypicum
  8zqp-assembly1_A  TM=5.726E-01  e=4.805E-05  Homo sapiens
  6csf-assembly2_M  TM=6.553E-01  e=4.654E-04  Methanococcus maripaludis S2
  6csf-assembly1_C  TM=6.093E-01  e=1.277E-03  Methanococcus maripaludis S2

Solvent-accessible surface area (backbone atoms only — not comparable to full-atom values): 32072 Å² total; per-residue (Å²): 127,69,73,74,58,55,59,57,53,54,54,51,53,56,53,55,58,65,74,58,83,46,86,90,45,64,59,55,82,93,69,47,46,61,69,68,57,48,28,35,49,27,21,12,46,41,40,26,35,61,28,43,49,53,13,30,42,44,38,74,42,17,15,29,41,67,22,48,58,52,10,33,53,53,7,31,49,52,35,26,47,38,18,22,73,45,22,16,36,53,8,42,76,61,20,36,36,43,68,62,53,40,34,42,50,26,10,59,59,52,39,41,56,51,24,53,53,50,19,54,52,26,25,50,57,24,4,41,21,39,30,44,19,29,46,20,55,31,57,84,70,73,48,77,75,63,50,42,68,56,61,88,48,73,68,55,40,55,44,21,48,53,49,32,52,53,55,38,51,49,58,59,79,40,57,70,70,51,57,54,50,22,43,58,46,25,68,55,48,48,47,48,30,52,28,24,21,39,52,27,43,59,78,64,39,84,65,90,46,71,68,41,45,49,51,38,35,43,69,59,35,17,59,24,68,52,92,91,59,78,82,53,37,47,36,67,50,36,15,31,38,49,28,33,58,46,24,31,39,26,59,21,23,52,43,10,62,60,28,23,34,41,80,50,39,58,58,19,54,31,40,41,44,9,36,47,46,9,59,38,49,25,15,54,20,22,19,45,24,26,38,28,36,21,63,75,68,73,44,65,56,80,69,52,39,52,13,54,28,31,27,66,49,32,38,72,58,20,20,51,44,33,32,51,16,8,48,36,32,23,50,62,30,45,49,54,17,27,54,25,45,47,74,67,42,81,91,61,58,66,58,59,46,35,47,52,46,34,50,55,12,32,61,51,16,43,34,26,35,48,76,74,41,41,71,61,50,36,34,49,55,11,51,68,45,21,27,57,19,32,49,52,48,37,46,70,63,46,23,66,76,71,64,30,39,64,50,42,38,47,75,70,67,39,58,60,26,60,35,51,50,51,11,35,51,49,12,41,45,52,54,50,50,41,49,45,33,32,73,76,67,71,42,72,80,60,62,72,58,63,46,55,60,60,26,37,53,50,11,35,53,42,27,55,55,41,33,47,73,76,50,23,60,51,77,75,71,99,73,71,105,65,87,78,73,79,80,82,69,84,80,78,82,80,78,77,85,74,60,53,81,72,51,75,70,52,50,52,51,25,55,56,18,44,55,46,18,57,54,41,49,54,51,49,57,54,52,52,52,52,50,55,59,60,61,74,73,63,84,93,80,80,83,80,72,88,70,73,82,89,71,54,66,66,64,46,46,20,53,50,19,41,45,51,18,51,53,46,54,56,52,52,42,68,64,44,69,65,60,27,51,52,22,44,51,50,22,52,52,26,53,52,47,52,47,49,47,21,51,33,28,50,73,68,78,37,58,66,68,61,44,41,59,52,46,51,55,37,48,53,49,23,53,48,24,37,54,53,20,52,55,31,60,68,52,46,79,75,78,75,86,128

pLDDT: mean 79.53, std 17.87, range [28.78, 98.06]

Foldseek 3Di:
DVVVVVVVVVVLLVVQVVVVPPQQFADDPVLFDDLVLLLLLLLLQQLFLLLLLLLQVLQQLQEFLCLQQLLLVQLLVLQLCLQQVAQLLVLQVPSHALLNLCCLFFFLVVSLVLLVLLLLLLLLVLLLLLLLLLQQVVVVVVHAGALAQFGPDVVSLVSLVVLLVVLLVVLLSHCPVVSLLSSLLRLVLLLLLVLLLLLLLVLQHQDPDPVVVSVSRCVQQNVGDDPPRDPHQGNNNSNLLLNLLCLCVRLLNNCSVVSSSHPDSRSSNSSSSSSCSRVNS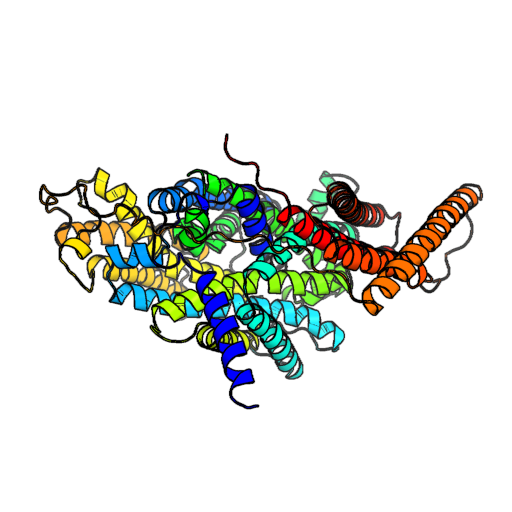SSNSSSSLLSSLCSVVVHNSSSDRSSSSQCVRQNSVRSVSSNSSSSSNSSVSLVSSLSSVCSNVPPDRSSVSSVVSSVSSSVSSSGSNCSPCVSVSSLLSSQLSSLSSLLSCCLPPVCVVVQFAHSVCVVVVHNGPVLLVVLSCQLNVQLVVQVCCCPVVVDNPDDSSPSSVVSSVSSNVSSVVVSVVVCSNPDDPPDDPDPDPPDPDPDDDDDDDDQDADDPVLVVLQVVLVVLLVVLVVVVVVVVVVVVVVVVPDDDDDDDDPDPPPPDDSLCSNLVSVLSNLVSVLSRDQQDPVLLVVLVVLLVVLSVVLNVVSNCSSVVNDPSVRSSRSNVSSVSSNSSSSVSNSSSVVSDDDPPDD